Protein AF-0000000074489698 (afdb_homodimer)

Radius of gyration: 37.67 Å; Cα contacts (8 Å, |Δi|>4): 1501; chains: 2; bounding box: 62×145×95 Å

InterPro domains:
  IPR000782 FAS1 domain [PF02469] (61-191)
  IPR000782 FAS1 domain [PF02469] (205-375)
  IPR000782 FAS1 domain [PS50213] (49-189)
  IPR000782 FAS1 domain [PS50213] (193-373)
  IPR000782 FAS1 domain [SM00554] (87-192)
  IPR000782 FAS1 domain [SM00554] (229-376)
  IPR036378 FAS1 domain superfamily [G3DSA:2.30.180.10] (51-195)
  IPR036378 FAS1 domain superfamily [G3DSA:2.30.180.10] (201-378)
  IPR036378 FAS1 domain superfamily [SSF82153] (51-193)
  IPR036378 FAS1 domain superfamily [SSF82153] (203-376)
  IPR050904 Cell adhesion and biosynthesis-related protein [PTHR10900] (48-381)

Organism: Spizellomyces punctatus (strain DAOM BR117) (NCBI:txid645134)

Foldseek 3Di:
DDDDDDDDPDDDDDPDDDDPDPPPCPPCPDCPDPVVVVVVVVVVPLLDEAFQLVVLVVDQQQVVVNVLQVVPPVSVVLRRDLQKAKEFAGEGPQQVVVVVVVCVVVVDDDDSVLLRQQRIQTPDADWPLNQDAQDWTFTRRFAVLQVRGTFIWGWHDDQRWIDTNNPWTFPATFNHYSRHTYTYTHHGDDAAAFQLVLLVVCCQWQVLVNLLCVQLVNSVVSRRAAQKEFAGETPQQVCLQDDQLSCLQNHCVVFAQPPPDPDPRDGPNSVQSNLLSQLRIFNHADFLQNCLVVQWDWTDTSNPPDIKIKGKDFDDPVVLVVVPVPSPSPPDCVPVSRPSSGIWMAIPNNQWTFPDGFDTYSRHGYTYIHHRDRDPPDDGPDDRND/DDDDDPDDPDPDDDPDDDDDDPDPPPPCPDPPDPVVVVVVCVVVPLLDEAFQLVVLVVDQQQVVVNVLQVVPPVSVVLRRDLQKAKEFAGEGPQQVVVVVVVCVVVVDDDDSVLLRQQRIQTPDADWPLNQDAQDWTFTRRFAVLQVRGTFIWGWHDDQNWIDTNNPWTFPATFNHYSRHTYTYTHHGDDAAAFQLVLLVVCCQWQVLLNLLCVQLVNSVVSRRAAQKEFAGETPQQVCLQDDQLSCLQNHCVVFDQPPPDPDPRDGPNSVQSNLLSQLRIFNHADFLQNCLVVQWDWTDTSNPPDIKIKGKDFDDPVVLVVVPPPSPSPPDCPPVSRPSSGIWIAIPNNQWTFPAGFDTYSRHGYTYIHHRDRDPPDDGPDDRND

Secondary structure (DSSP, 8-state):
---------------------------------HHHHHHHHHHHHT--SS-HHHHHHH-GGGHHHHHHHHT-HHHHHHHH-TTS-EEEEEE-HHHHHHHHHHHHHH-----HHHHHHTTEEET----GGG--TT-EEEEEEEEGGGTTEEEEEEEEEETTEEEETTTEEEEEEEEEETTEEEEEESS-------HHHHHHT-HHHHHHHHHHHHHTT-HHHHHH-SSEEEEEE-HHHHHTT-HHHHHHHH--TTS---SSSSS----HHHHHHHHHHHHTEESS---HHHHHHHSEEEEEBSSTT-EEEEEEEEPPHHHHTGGGSS-------TTGGG-GGGEEEEETTTTEEEEEEEEEETTEEEEEESS----TT---SS-TT-/---------------------------------HHHHHHHHHHHHTS-SS-HHHHHHT-GGGHHHHHHHHT-HHHHHHHH-TTS-EEEEEE-HHHHHHHHHHHHHH-----HHHHHHTTEEET----GGG--TT-EEEEEEEEGGGTTEEEEEEEEEETTEEEETTTEEEEEEEEEETTEEEEEESS-------HHHHHHT-HHHHHHHHHHHHHTT-HHHHHH-SSEEEEEE-HHHHHTT-HHHHHHHH--TTS---SSSSS----HHHHHHHHHHHHTEESS---HHHHHHHSEEEEEBSSTT-EEEEEEEEPPHHHHTGGGSS-------TTGGG-GGGEEEEETTTTEEEEEEEEEETTEEEEEESS----TT---SS-TT-

Structure (mmCIF, N/CA/C/O backbone):
data_AF-0000000074489698-model_v1
#
loop_
_entity.id
_entity.type
_entity.pdbx_description
1 polymer 'FAS1 domain-containing protein'
#
loop_
_atom_site.group_PDB
_atom_site.id
_atom_site.type_symbol
_atom_site.label_atom_id
_atom_site.label_alt_id
_atom_site.label_comp_id
_atom_site.label_asym_id
_atom_site.label_entity_id
_atom_site.label_seq_id
_atom_site.pdbx_PDB_ins_code
_atom_site.Cartn_x
_atom_site.Cartn_y
_atom_site.Cartn_z
_atom_site.occupancy
_atom_site.B_iso_or_equiv
_atom_site.auth_seq_id
_atom_site.auth_comp_id
_atom_site.auth_asym_id
_atom_site.auth_atom_id
_atom_site.pdbx_PDB_model_num
ATOM 1 N N . MET A 1 1 ? 14.055 50.406 -49.469 1 21.11 1 MET A N 1
ATOM 2 C CA . MET A 1 1 ? 12.828 51.156 -49.156 1 21.11 1 MET A CA 1
ATOM 3 C C . MET A 1 1 ? 12.633 51.281 -47.656 1 21.11 1 MET A C 1
ATOM 5 O O . MET A 1 1 ? 12.312 50.312 -46.969 1 21.11 1 MET A O 1
ATOM 9 N N . HIS A 1 2 ? 13.422 51.969 -46.969 1 21.66 2 HIS A N 1
ATOM 10 C CA . HIS A 1 2 ? 14.391 52.375 -45.969 1 21.66 2 HIS A CA 1
ATOM 11 C C . HIS A 1 2 ? 13.719 53.125 -44.844 1 21.66 2 HIS A C 1
ATOM 13 O O . HIS A 1 2 ? 14.359 53.875 -44.125 1 21.66 2 HIS A O 1
ATOM 19 N N . ARG A 1 3 ? 12.328 52.906 -44.844 1 18.44 3 ARG A N 1
ATOM 20 C CA . ARG A 1 3 ? 11.547 54.031 -44.312 1 18.44 3 ARG A CA 1
ATOM 21 C C . ARG A 1 3 ? 11.891 54.281 -42.844 1 18.44 3 ARG A C 1
ATOM 23 O O . ARG A 1 3 ? 12.398 55.375 -42.5 1 18.44 3 ARG A O 1
ATOM 30 N N . PHE A 1 4 ? 10.812 54.219 -41.969 1 19.83 4 PHE A N 1
ATOM 31 C CA . PHE A 1 4 ? 10.109 55.094 -41.031 1 19.83 4 PHE A CA 1
ATOM 32 C C . PHE A 1 4 ? 10.648 54.906 -39.594 1 19.83 4 PHE A C 1
ATOM 34 O O . PHE A 1 4 ? 10.539 53.844 -39.031 1 19.83 4 PHE A O 1
ATOM 41 N N . ALA A 1 5 ? 11.539 55.719 -38.938 1 18.8 5 ALA A N 1
ATOM 42 C CA . ALA A 1 5 ? 12.562 56.188 -38.031 1 18.8 5 ALA A CA 1
ATOM 43 C C . ALA A 1 5 ? 12 56.375 -36.625 1 18.8 5 ALA A C 1
ATOM 45 O O . ALA A 1 5 ? 10.781 56.438 -36.438 1 18.8 5 ALA A O 1
ATOM 46 N N . ILE A 1 6 ? 12.711 57.094 -35.5 1 18.98 6 ILE A N 1
ATOM 47 C CA . ILE A 1 6 ? 13.336 57.156 -34.188 1 18.98 6 ILE A CA 1
ATOM 48 C C . ILE A 1 6 ? 12.469 57.969 -33.25 1 18.98 6 ILE A C 1
ATOM 50 O O . ILE A 1 6 ? 12.531 59.219 -33.25 1 18.98 6 ILE A O 1
ATOM 54 N N . LEU A 1 7 ? 11.164 57.906 -33.156 1 15.97 7 LEU A N 1
ATOM 55 C CA . LEU A 1 7 ? 10.664 59.188 -32.688 1 15.97 7 LEU A CA 1
ATOM 56 C C . LEU A 1 7 ? 11.188 59.5 -31.297 1 15.97 7 LEU A C 1
ATOM 58 O O . LEU A 1 7 ? 11.727 60.594 -31.062 1 15.97 7 LEU A O 1
ATOM 62 N N . PHE A 1 8 ? 10.344 59.719 -29.969 1 16.69 8 PHE A N 1
ATOM 63 C CA . PHE A 1 8 ? 10.117 60.906 -29.156 1 16.69 8 PHE A CA 1
ATOM 64 C C . PHE A 1 8 ? 10.945 60.844 -27.875 1 16.69 8 PHE A C 1
ATOM 66 O O . PHE A 1 8 ? 10.68 60 -27 1 16.69 8 PHE A O 1
ATOM 73 N N . ALA A 1 9 ? 12.281 61.125 -27.531 1 16.92 9 ALA A N 1
ATOM 74 C CA . ALA A 1 9 ? 13.406 61.219 -26.609 1 16.92 9 ALA A CA 1
ATOM 75 C C . ALA A 1 9 ? 13.141 62.281 -25.547 1 16.92 9 ALA A C 1
ATOM 77 O O . ALA A 1 9 ? 13.945 62.438 -24.625 1 16.92 9 ALA A O 1
ATOM 78 N N . LEU A 1 10 ? 12.266 63.281 -25.281 1 16.53 10 LEU A N 1
ATOM 79 C CA . LEU A 1 10 ? 12.664 64.688 -25.016 1 16.53 10 LEU A CA 1
ATOM 80 C C . LEU A 1 10 ? 12.938 64.875 -23.547 1 16.53 10 LEU A C 1
ATOM 82 O O . LEU A 1 10 ? 13.867 65.625 -23.172 1 16.53 10 LEU A O 1
ATOM 86 N N . LEU A 1 11 ? 12.141 65 -22.359 1 18.31 11 LEU A N 1
ATOM 87 C CA . LEU A 1 11 ? 12.234 66.188 -21.516 1 18.31 11 LEU A CA 1
ATOM 88 C C . LEU A 1 11 ? 13.414 66.062 -20.547 1 18.31 11 LEU A C 1
ATOM 90 O O . LEU A 1 11 ? 13.484 65.125 -19.75 1 18.31 11 LEU A O 1
ATOM 94 N N . ALA A 1 12 ? 14.641 67 -20.562 1 19.47 12 ALA A N 1
ATOM 95 C CA . ALA A 1 12 ? 15.992 67.5 -20.406 1 19.47 12 ALA A CA 1
ATOM 96 C C . ALA A 1 12 ? 16.203 68.062 -18.984 1 19.47 12 ALA A C 1
ATOM 98 O O . ALA A 1 12 ? 15.234 68.312 -18.266 1 19.47 12 ALA A O 1
ATOM 99 N N . CYS A 1 13 ? 17.391 69 -18.688 1 21.52 13 CYS A N 1
ATOM 100 C CA . CYS A 1 13 ? 18.641 69.25 -17.984 1 21.52 13 CYS A CA 1
ATOM 101 C C . CYS A 1 13 ? 18.438 70.25 -16.891 1 21.52 13 CYS A C 1
ATOM 103 O O . CYS A 1 13 ? 19.375 70.625 -16.172 1 21.52 13 CYS A O 1
ATOM 105 N N . LEU A 1 14 ? 17.484 71.25 -16.594 1 20.88 14 LEU A N 1
ATOM 106 C CA . LEU A 1 14 ? 17.797 72.688 -16.422 1 20.88 14 LEU A CA 1
ATOM 107 C C . LEU A 1 14 ? 18.016 73 -14.953 1 20.88 14 LEU A C 1
ATOM 109 O O . LEU A 1 14 ? 17.094 73.5 -14.266 1 20.88 14 LEU A O 1
ATOM 113 N N . PHE A 1 15 ? 18.516 72.312 -13.938 1 23.88 15 PHE A N 1
ATOM 114 C CA . PHE A 1 15 ? 18.688 73 -12.664 1 23.88 15 PHE A CA 1
ATOM 115 C C . PHE A 1 15 ? 19.781 74.062 -12.75 1 23.88 15 PHE A C 1
ATOM 117 O O . PHE A 1 15 ? 20.969 73.688 -12.734 1 23.88 15 PHE A O 1
ATOM 124 N N . THR A 1 16 ? 19.719 75.125 -13.562 1 21.3 16 THR A N 1
ATOM 125 C CA . THR A 1 16 ? 20.625 76.312 -13.5 1 21.3 16 THR A CA 1
ATOM 126 C C . THR A 1 16 ? 20.578 76.938 -12.117 1 21.3 16 THR A C 1
ATOM 128 O O . THR A 1 16 ? 19.625 76.75 -11.367 1 21.3 16 THR A O 1
ATOM 131 N N . SER A 1 17 ? 21.594 78 -11.781 1 23.64 17 SER A N 1
ATOM 132 C CA . SER A 1 17 ? 22.172 78.875 -10.766 1 23.64 17 SER A CA 1
ATOM 133 C C . SER A 1 17 ? 21.141 79.875 -10.266 1 23.64 17 SER A C 1
ATOM 135 O O . SER A 1 17 ? 21.172 81.062 -10.664 1 23.64 17 SER A O 1
ATOM 137 N N . VAL A 1 18 ? 19.953 79.688 -9.984 1 22.45 18 VAL A N 1
ATOM 138 C CA . VAL A 1 18 ? 19.078 80.812 -9.773 1 22.45 18 VAL A CA 1
ATOM 139 C C . VAL A 1 18 ? 19.469 81.5 -8.484 1 22.45 18 VAL A C 1
ATOM 141 O O . VAL A 1 18 ? 19.734 80.875 -7.465 1 22.45 18 VAL A O 1
ATOM 144 N N . LYS A 1 19 ? 19.75 82.938 -8.734 1 25.03 19 LYS A N 1
ATOM 145 C CA . LYS A 1 19 ? 19.969 84.062 -7.816 1 25.03 19 LYS A CA 1
ATOM 146 C C . LYS A 1 19 ? 18.812 84.188 -6.82 1 25.03 19 LYS A C 1
ATOM 148 O O . LYS A 1 19 ? 17.656 84.312 -7.215 1 25.03 19 LYS A O 1
ATOM 153 N N . THR A 1 20 ? 18.781 83.562 -5.555 1 23.22 20 THR A N 1
ATOM 154 C CA . THR A 1 20 ? 17.75 83.562 -4.527 1 23.22 20 THR A CA 1
ATOM 155 C C . THR A 1 20 ? 17.359 85 -4.211 1 23.22 20 THR A C 1
ATOM 157 O O . THR A 1 20 ? 18.172 85.812 -3.719 1 23.22 20 THR A O 1
ATOM 160 N N . SER A 1 21 ? 16.656 85.875 -5.219 1 24.62 21 SER A N 1
ATOM 161 C CA . SER A 1 21 ? 16.047 87 -4.48 1 24.62 21 SER A CA 1
ATOM 162 C C . SER A 1 21 ? 15.133 86.438 -3.371 1 24.62 21 SER A C 1
ATOM 164 O O . SER A 1 21 ? 14.688 85.312 -3.416 1 24.62 21 SER A O 1
ATOM 166 N N . PRO A 1 22 ? 14.695 87.312 -2.289 1 29.05 22 PRO A N 1
ATOM 167 C CA . PRO A 1 22 ? 14.094 87.062 -0.97 1 29.05 22 PRO A CA 1
ATOM 168 C C . PRO A 1 22 ? 12.68 86.5 -1.053 1 29.05 22 PRO A C 1
ATOM 170 O O . PRO A 1 22 ? 11.977 86.438 -0.04 1 29.05 22 PRO A O 1
ATOM 173 N N . LEU A 1 23 ? 12.367 85.625 -2.135 1 26.44 23 LEU A N 1
ATOM 174 C CA . LEU A 1 23 ? 10.93 85.438 -2.324 1 26.44 23 LEU A CA 1
ATOM 175 C C . LEU A 1 23 ? 10.289 84.812 -1.093 1 26.44 23 LEU A C 1
ATOM 177 O O . LEU A 1 23 ? 10.766 83.812 -0.588 1 26.44 23 LEU A O 1
ATOM 181 N N . SER A 1 24 ? 9.367 85.562 -0.373 1 27.27 24 SER A N 1
ATOM 182 C CA . SER A 1 24 ? 8.508 85.312 0.784 1 27.27 24 SER A CA 1
ATOM 183 C C . SER A 1 24 ? 7.617 84.125 0.581 1 27.27 24 SER A C 1
ATOM 185 O O . SER A 1 24 ? 6.871 84.062 -0.398 1 27.27 24 SER A O 1
ATOM 187 N N . GLY A 1 25 ? 8.07 82.812 0.907 1 24.45 25 GLY A N 1
ATOM 188 C CA . GLY A 1 25 ? 7.688 81.438 0.853 1 24.45 25 GLY A CA 1
ATOM 189 C C . GLY A 1 25 ? 6.328 81.125 1.474 1 24.45 25 GLY A C 1
ATOM 190 O O . GLY A 1 25 ? 6.238 80.812 2.654 1 24.45 25 GLY A O 1
ATOM 191 N N . ALA A 1 26 ? 5.211 81.938 1.311 1 27.28 26 ALA A N 1
ATOM 192 C CA . ALA A 1 26 ? 3.926 81.625 1.928 1 27.28 26 ALA A CA 1
ATOM 193 C C . ALA A 1 26 ? 3.363 80.312 1.399 1 27.28 26 ALA A C 1
ATOM 195 O O . ALA A 1 26 ? 3.086 80.188 0.205 1 27.28 26 ALA A O 1
ATOM 196 N N . LEU A 1 27 ? 3.801 79.125 1.977 1 27.62 27 LEU A N 1
ATOM 197 C CA . LEU A 1 27 ? 3.363 77.75 1.827 1 27.62 27 LEU A CA 1
ATOM 198 C C . LEU A 1 27 ? 1.842 77.625 1.83 1 27.62 27 LEU A C 1
ATOM 200 O O . LEU A 1 27 ? 1.191 78.062 2.783 1 27.62 27 LEU A O 1
ATOM 204 N N . PHE A 1 28 ? 1.203 77.562 0.619 1 29.44 28 PHE A N 1
ATOM 205 C CA . PHE A 1 28 ? -0.225 77.438 0.356 1 29.44 28 PHE A CA 1
ATOM 206 C C . PHE A 1 28 ? -0.774 76.188 0.964 1 29.44 28 PHE A C 1
ATOM 208 O O . PHE A 1 28 ? -0.579 75.062 0.415 1 29.44 28 PHE A O 1
ATOM 215 N N . ILE A 1 29 ? -0.814 75.938 2.32 1 33.09 29 ILE A N 1
ATOM 216 C CA . ILE A 1 29 ? -1.496 74.938 3.133 1 33.09 29 ILE A CA 1
ATOM 217 C C . ILE A 1 29 ? -2.988 74.938 2.809 1 33.09 29 ILE A C 1
ATOM 219 O O . ILE A 1 29 ? -3.814 74.625 3.66 1 33.09 29 ILE A O 1
ATOM 223 N N . SER A 1 30 ? -3.418 75.625 1.74 1 33.31 30 SER A N 1
ATOM 224 C CA . SER A 1 30 ? -4.852 75.875 1.847 1 33.31 30 SER A CA 1
ATOM 225 C C . SER A 1 30 ? -5.648 74.562 1.813 1 33.31 30 SER A C 1
ATOM 227 O O . SER A 1 30 ? -6.539 74.375 2.641 1 33.31 30 SER A O 1
ATOM 229 N N . ASN A 1 31 ? -5.996 74.062 0.543 1 33.81 31 ASN A N 1
ATOM 230 C CA . ASN A 1 31 ? -7.223 73.312 0.229 1 33.81 31 ASN A CA 1
ATOM 231 C C . ASN A 1 31 ? -7.066 71.812 0.498 1 33.81 31 ASN A C 1
ATOM 233 O O . ASN A 1 31 ? -6.895 71.062 -0.434 1 33.81 31 ASN A O 1
ATOM 237 N N . LEU A 1 32 ? -6.281 71.375 1.445 1 36.19 32 LEU A N 1
ATOM 238 C CA . LEU A 1 32 ? -6.367 69.938 1.726 1 36.19 32 LEU A CA 1
ATOM 239 C C . LEU A 1 32 ? -7.809 69.562 1.996 1 36.19 32 LEU A C 1
ATOM 241 O O . LEU A 1 32 ? -8.453 70.062 2.9 1 36.19 32 LEU A O 1
ATOM 245 N N . ASP A 1 33 ? -8.57 69.062 0.948 1 38.66 33 ASP A N 1
ATOM 246 C CA . ASP A 1 33 ? -9.984 68.688 0.997 1 38.66 33 ASP A CA 1
ATOM 247 C C . ASP A 1 33 ? -10.258 67.75 2.139 1 38.66 33 ASP A C 1
ATOM 249 O O . ASP A 1 33 ? -9.367 67 2.543 1 38.66 33 ASP A O 1
ATOM 253 N N . GLU A 1 34 ? -11.43 67.875 2.881 1 46.5 34 GLU A N 1
ATOM 254 C CA . GLU A 1 34 ? -12.016 67.188 4.016 1 46.5 34 GLU A CA 1
ATOM 255 C C . GLU A 1 34 ? -11.977 65.625 3.801 1 46.5 34 GLU A C 1
ATOM 257 O O . GLU A 1 34 ? -11.891 64.875 4.762 1 46.5 34 GLU A O 1
ATOM 262 N N . GLU A 1 35 ? -12.055 65.188 2.57 1 46.66 35 GLU A N 1
ATOM 263 C CA . GLU A 1 35 ? -12.18 63.75 2.303 1 46.66 35 GLU A CA 1
ATOM 264 C C . GLU A 1 35 ? -10.867 63.031 2.568 1 46.66 35 GLU A C 1
ATOM 266 O O . GLU A 1 35 ? -10.867 61.906 3.059 1 46.66 35 GLU A O 1
ATOM 271 N N . SER A 1 36 ? -9.734 63.625 2.24 1 45.34 36 SER A N 1
ATOM 272 C CA . SER A 1 36 ? -8.461 62.969 2.477 1 45.34 36 SER A CA 1
ATOM 273 C C . SER A 1 36 ? -8.156 62.875 3.967 1 45.34 36 SER A C 1
ATOM 275 O O . SER A 1 36 ? -7.508 61.906 4.41 1 45.34 36 SER A O 1
ATOM 277 N N . VAL A 1 37 ? -8.586 63.875 4.766 1 45.97 37 VAL A N 1
ATOM 278 C CA . VAL A 1 37 ? -8.414 63.781 6.211 1 45.97 37 VAL A CA 1
ATOM 279 C C . VAL A 1 37 ? -9.273 62.656 6.762 1 45.97 37 VAL A C 1
ATOM 281 O O . VAL A 1 37 ? -8.859 61.938 7.676 1 45.97 37 VAL A O 1
ATOM 284 N N . GLU A 1 38 ? -10.5 62.438 6.195 1 42.69 38 GLU A N 1
ATOM 285 C CA . GLU A 1 38 ? -11.344 61.344 6.695 1 42.69 38 GLU A CA 1
ATOM 286 C C . GLU A 1 38 ? -10.711 60 6.402 1 42.69 38 GLU A C 1
ATOM 288 O O . GLU A 1 38 ? -10.781 59.062 7.23 1 42.69 38 GLU A O 1
ATOM 293 N N . LEU A 1 39 ? -10.055 59.781 5.262 1 39.88 39 LEU A N 1
ATOM 294 C CA . LEU A 1 39 ? -9.398 58.5 4.973 1 39.88 39 LEU A CA 1
ATOM 295 C C . LEU A 1 39 ? -8.227 58.281 5.918 1 39.88 39 LEU A C 1
ATOM 297 O O . LEU A 1 39 ? -8.016 57.156 6.398 1 39.88 39 LEU A O 1
ATOM 301 N N . PHE A 1 40 ? -7.406 59.312 6.176 1 40.03 40 PHE A N 1
ATOM 302 C CA . PHE A 1 40 ? -6.324 59.188 7.137 1 40.03 40 PHE A CA 1
ATOM 303 C C . PHE A 1 40 ? -6.871 58.938 8.539 1 40.03 40 PHE A C 1
ATOM 305 O O . PHE A 1 40 ? -6.324 58.125 9.297 1 40.03 40 PHE A O 1
ATOM 312 N N . THR A 1 41 ? -7.867 59.688 8.961 1 40.34 41 THR A N 1
ATOM 313 C CA . THR A 1 41 ? -8.461 59.469 10.273 1 40.34 41 THR A CA 1
ATOM 314 C C . THR A 1 41 ? -9.141 58.094 10.328 1 40.34 41 THR A C 1
ATOM 316 O O . THR A 1 41 ? -9.188 57.469 11.383 1 40.34 41 THR A O 1
ATOM 319 N N . ASN A 1 42 ? -9.812 57.594 9.266 1 39.31 42 ASN A N 1
ATOM 320 C CA . ASN A 1 42 ? -10.406 56.25 9.281 1 39.31 42 ASN A CA 1
ATOM 321 C C . ASN A 1 42 ? -9.336 55.188 9.336 1 39.31 42 ASN A C 1
ATOM 323 O O . ASN A 1 42 ? -9.578 54.062 9.836 1 39.31 42 ASN A O 1
ATOM 327 N N . THR A 1 43 ? -8.227 55.25 8.648 1 41.53 43 THR A N 1
ATOM 328 C CA . THR A 1 43 ? -7.121 54.312 8.82 1 41.53 43 THR A CA 1
ATOM 329 C C . THR A 1 43 ? -6.586 54.375 10.25 1 41.53 43 THR A C 1
ATOM 331 O O . THR A 1 43 ? -6.188 53.344 10.805 1 41.53 43 THR A O 1
ATOM 334 N N . LEU A 1 44 ? -6.422 55.5 10.852 1 38.81 44 LEU A N 1
ATOM 335 C CA . LEU A 1 44 ? -5.98 55.562 12.242 1 38.81 44 LEU A CA 1
ATOM 336 C C . LEU A 1 44 ? -7.047 55.031 13.18 1 38.81 44 LEU A C 1
ATOM 338 O O . LEU A 1 44 ? -6.789 54.844 14.375 1 38.81 44 LEU A O 1
ATOM 342 N N . LYS A 1 45 ? -8.328 55.219 12.977 1 40.84 45 LYS A N 1
ATOM 343 C CA . LYS A 1 45 ? -9.414 54.938 13.914 1 40.84 45 LYS A CA 1
ATOM 344 C C . LYS A 1 45 ? -9.453 53.469 14.273 1 40.84 45 LYS A C 1
ATOM 346 O O . LYS A 1 45 ? -9.867 53.094 15.375 1 40.84 45 LYS A O 1
ATOM 351 N N . ASP A 1 46 ? -9.469 52.531 13.273 1 41.31 46 ASP A N 1
ATOM 352 C CA . ASP A 1 46 ? -9.898 51.219 13.734 1 41.31 46 ASP A CA 1
ATOM 353 C C . ASP A 1 46 ? -8.805 50.531 14.547 1 41.31 46 ASP A C 1
ATOM 355 O O . ASP A 1 46 ? -8.656 49.312 14.5 1 41.31 46 ASP A O 1
ATOM 359 N N . ARG A 1 47 ? -7.742 51.094 14.766 1 49.12 47 ARG A N 1
ATOM 360 C CA . ARG A 1 47 ? -6.848 50.5 15.758 1 49.12 47 ARG A CA 1
ATOM 361 C C . ARG A 1 47 ? -7.555 50.344 17.094 1 49.12 47 ARG A C 1
ATOM 363 O O . ARG A 1 47 ? -7.844 51.344 17.781 1 49.12 47 ARG A O 1
ATOM 370 N N . GLN A 1 48 ? -8.516 49.469 17.188 1 56.94 48 GLN A N 1
ATOM 371 C CA . GLN A 1 48 ? -9.281 49.219 18.391 1 56.94 48 GLN A CA 1
ATOM 372 C C . GLN A 1 48 ? -8.367 49.031 19.594 1 56.94 48 GLN A C 1
ATOM 374 O O . GLN A 1 48 ? -7.34 48.375 19.5 1 56.94 48 GLN A O 1
ATOM 379 N N . GLU A 1 49 ? -8.398 49.781 20.641 1 73.75 49 GLU A N 1
ATOM 380 C CA . GLU A 1 49 ? -7.75 49.812 21.938 1 73.75 49 GLU A CA 1
ATOM 381 C C . GLU A 1 49 ? -7.98 48.531 22.703 1 73.75 49 GLU A C 1
ATOM 383 O O . GLU A 1 49 ? -9.078 47.969 22.688 1 73.75 49 GLU A O 1
ATOM 388 N N . GLY A 1 50 ? -6.863 47.719 23.031 1 89.31 50 GLY A N 1
ATOM 389 C CA . GLY A 1 50 ? -6.898 46.562 23.906 1 89.31 50 GLY A CA 1
ATOM 390 C C . GLY A 1 50 ? -5.988 45.438 23.453 1 89.31 50 GLY A C 1
ATOM 391 O O . GLY A 1 50 ? -5.672 45.344 22.266 1 89.31 50 GLY A O 1
ATOM 392 N N . SER A 1 51 ? -5.613 44.656 24.406 1 93 51 SER A N 1
ATOM 393 C CA . SER A 1 51 ? -4.777 43.469 24.141 1 93 51 SER A CA 1
ATOM 394 C C . SER A 1 51 ? -5.535 42.406 23.359 1 93 51 SER A C 1
ATOM 396 O O . SER A 1 51 ? -6.738 42.562 23.125 1 93 51 SER A O 1
ATOM 398 N N . LEU A 1 52 ? -4.84 41.438 22.828 1 95.38 52 LEU A N 1
ATOM 399 C CA . LEU A 1 52 ? -5.441 40.312 22.109 1 95.38 52 LEU A CA 1
ATOM 400 C C . LEU A 1 52 ? -6.602 39.719 22.891 1 95.38 52 LEU A C 1
ATOM 402 O O . LEU A 1 52 ? -7.684 39.5 22.344 1 95.38 52 LEU A O 1
ATOM 406 N N . ILE A 1 53 ? -6.422 39.469 24.188 1 93.75 53 ILE A N 1
ATOM 407 C CA . ILE A 1 53 ? -7.465 38.875 25 1 93.75 53 ILE A CA 1
ATOM 408 C C . ILE A 1 53 ? -8.633 39.844 25.172 1 93.75 53 ILE A C 1
ATOM 410 O O . ILE A 1 53 ? -9.789 39.438 25.219 1 93.75 53 ILE A O 1
ATOM 414 N N . ASP A 1 54 ? -8.336 41.156 25.312 1 93.62 54 ASP A N 1
ATOM 415 C CA . ASP A 1 54 ? -9.391 42.156 25.438 1 93.62 54 ASP A CA 1
ATOM 416 C C . ASP A 1 54 ? -10.273 42.188 24.188 1 93.62 54 ASP A C 1
ATOM 418 O O . ASP A 1 54 ? -11.5 42.25 24.297 1 93.62 54 ASP A O 1
ATOM 422 N N . ARG A 1 55 ? -9.578 42.156 23.094 1 94.94 55 ARG A N 1
ATOM 423 C CA . ARG A 1 55 ? -10.305 42.156 21.828 1 94.94 55 ARG A CA 1
ATOM 424 C C . ARG A 1 55 ? -11.188 40.906 21.688 1 94.94 55 ARG A C 1
ATOM 426 O O . ARG A 1 55 ? -12.32 41 21.219 1 94.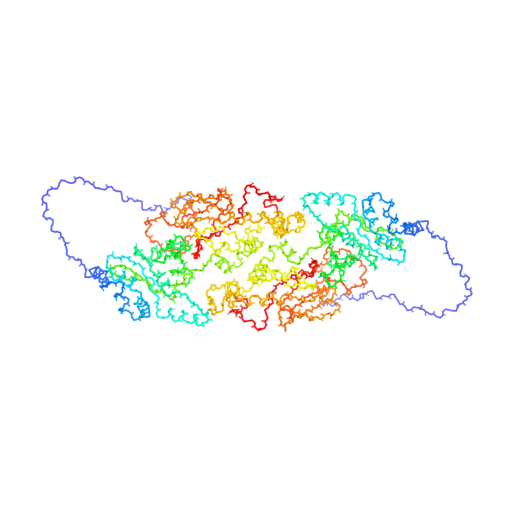94 55 ARG A O 1
ATOM 433 N N . LEU A 1 56 ? -10.695 39.781 22.062 1 96.25 56 LEU A N 1
ATOM 434 C CA . LEU A 1 56 ? -11.438 38.531 21.984 1 96.25 56 LEU A CA 1
ATOM 435 C C . LEU A 1 56 ? -12.625 38.531 22.938 1 96.25 56 LEU A C 1
ATOM 437 O O . LEU A 1 56 ? -13.711 38.094 22.594 1 96.25 56 LEU A O 1
ATOM 441 N N . ARG A 1 57 ? -12.406 39.094 24.109 1 94.5 57 ARG A N 1
ATOM 442 C CA . ARG A 1 57 ? -13.461 39.156 25.125 1 94.5 57 ARG A CA 1
ATOM 443 C C . ARG A 1 57 ? -14.594 40.094 24.688 1 94.5 57 ARG A C 1
ATOM 445 O O . ARG A 1 57 ? -15.758 39.844 25 1 94.5 57 ARG A O 1
ATOM 452 N N . GLY A 1 58 ? -14.258 41.062 23.953 1 94.44 58 GLY A N 1
ATOM 453 C CA . GLY A 1 58 ? -15.234 42.031 23.516 1 94.44 58 GLY A CA 1
ATOM 454 C C . GLY A 1 58 ? -16.078 41.562 22.359 1 94.44 58 GLY A C 1
ATOM 455 O O . GLY A 1 58 ? -17.078 42.188 22 1 94.44 58 GLY A O 1
ATOM 456 N N . ASP A 1 59 ? -15.711 40.531 21.75 1 95.56 59 ASP A N 1
ATOM 457 C CA . ASP A 1 59 ? -16.422 39.969 20.594 1 95.56 59 ASP A CA 1
ATOM 458 C C . ASP A 1 59 ? -17.125 38.656 20.953 1 95.56 59 ASP A C 1
ATOM 460 O O . ASP A 1 59 ? -16.469 37.625 21.156 1 95.56 59 ASP A O 1
ATOM 464 N N . LYS A 1 60 ? -18.422 38.625 20.938 1 96.12 60 LYS A N 1
ATOM 465 C CA . LYS A 1 60 ? -19.234 37.5 21.406 1 96.12 60 LYS A CA 1
ATOM 466 C C . LYS A 1 60 ? -19 36.281 20.547 1 96.12 60 LYS A C 1
ATOM 468 O O . LYS A 1 60 ? -19.266 35.156 20.969 1 96.12 60 LYS A O 1
ATOM 473 N N . ARG A 1 61 ? -18.516 36.438 19.328 1 96.12 61 ARG A N 1
ATOM 474 C CA . ARG A 1 61 ? -18.266 35.312 18.422 1 96.12 61 ARG A CA 1
ATOM 475 C C . ARG A 1 61 ? -17.172 34.406 18.969 1 96.12 61 ARG A C 1
ATOM 477 O O . ARG A 1 61 ? -17.031 33.25 18.531 1 96.12 61 ARG A O 1
ATOM 484 N N . PHE A 1 62 ? -16.406 34.906 19.984 1 97.75 62 PHE A N 1
ATOM 485 C CA . PHE A 1 62 ? -15.25 34.156 20.453 1 97.75 62 PHE A CA 1
ATOM 486 C C . PHE A 1 62 ? -15.414 33.75 21.922 1 97.75 62 PHE A C 1
ATOM 488 O O . PHE A 1 62 ? -14.445 33.406 22.578 1 97.75 62 PHE A O 1
ATOM 495 N N . SER A 1 63 ? -16.625 33.719 22.469 1 96.44 63 SER A N 1
ATOM 496 C CA . SER A 1 63 ? -16.859 33.469 23.891 1 96.44 63 SER A CA 1
ATOM 497 C C . SER A 1 63 ? -16.344 32.094 24.297 1 96.44 63 SER A C 1
ATOM 499 O O . SER A 1 63 ? -15.742 31.953 25.375 1 96.44 63 SER A O 1
ATOM 501 N N . ARG A 1 64 ? -16.516 31.109 23.5 1 94.56 64 ARG A N 1
ATOM 502 C CA . ARG A 1 64 ? -16.047 29.75 23.828 1 94.56 64 ARG A CA 1
ATOM 503 C C . ARG A 1 64 ? -14.531 29.672 23.812 1 94.56 64 ARG A C 1
ATOM 505 O O . ARG A 1 64 ? -13.93 28.984 24.641 1 94.56 64 ARG A O 1
ATOM 512 N N . PHE A 1 65 ? -13.984 30.344 22.812 1 95.62 65 PHE A N 1
ATOM 513 C CA . PHE A 1 65 ? -12.523 30.391 22.734 1 95.62 65 PHE A CA 1
ATOM 514 C C . PHE A 1 65 ? -11.938 31.094 23.953 1 95.62 65 PHE A C 1
ATOM 516 O O . PHE A 1 65 ? -10.969 30.609 24.547 1 95.62 65 PHE A O 1
ATOM 523 N N . VAL A 1 66 ? -12.523 32.188 24.359 1 94.88 66 VAL A N 1
ATOM 524 C CA . VAL A 1 66 ? -12.086 32.938 25.516 1 94.88 66 VAL A CA 1
ATOM 525 C C . VAL A 1 66 ? -12.219 32.094 26.781 1 94.88 66 VAL A C 1
ATOM 527 O O . VAL A 1 66 ? -11.344 32.094 27.641 1 94.88 66 VAL A O 1
ATOM 530 N N . ASP A 1 67 ? -13.289 31.344 26.875 1 93.31 67 ASP A N 1
ATOM 531 C CA . ASP A 1 67 ? -13.508 30.453 28.016 1 93.31 67 ASP A CA 1
ATOM 532 C C . ASP A 1 67 ? -12.422 29.375 28.078 1 93.31 67 ASP A C 1
ATOM 534 O O . ASP A 1 67 ? -11.914 29.078 29.156 1 93.31 67 ASP A O 1
ATOM 538 N N . ALA A 1 68 ? -12.117 28.859 26.953 1 92.19 68 ALA A N 1
ATOM 539 C CA . ALA A 1 68 ? -11.078 27.844 26.891 1 92.19 68 ALA A CA 1
ATOM 540 C C . ALA A 1 68 ? -9.719 28.422 27.281 1 92.19 68 ALA A C 1
ATOM 542 O O . ALA A 1 68 ? -8.938 27.781 27.984 1 92.19 68 ALA A O 1
ATOM 543 N N . LEU A 1 69 ? -9.406 29.625 26.828 1 92.75 69 LEU A N 1
ATOM 544 C CA . LEU A 1 69 ? -8.141 30.297 27.125 1 92.75 69 LEU A CA 1
ATOM 545 C C . LEU A 1 69 ? -8.023 30.594 28.609 1 92.75 69 LEU A C 1
ATOM 547 O O . LEU A 1 69 ? -6.918 30.594 29.172 1 92.75 69 LEU A O 1
ATOM 551 N N . SER A 1 70 ? -9.125 30.828 29.234 1 88.56 70 SER A N 1
ATOM 552 C CA . SER A 1 70 ? -9.133 31.234 30.641 1 88.56 70 SER A CA 1
ATOM 553 C C . SER A 1 70 ? -8.656 30.094 31.547 1 88.56 70 SER A C 1
ATOM 555 O O . SER A 1 70 ? -8.219 30.328 32.656 1 88.56 70 SER A O 1
ATOM 557 N N . ARG A 1 71 ? -8.758 28.891 31 1 86.94 71 ARG A N 1
ATOM 558 C CA . ARG A 1 71 ? -8.367 27.719 31.781 1 86.94 71 ARG A CA 1
ATOM 559 C C . ARG A 1 71 ? -6.855 27.516 31.719 1 86.94 71 ARG A C 1
ATOM 561 O O . ARG A 1 71 ? -6.305 26.719 32.5 1 86.94 71 ARG A O 1
ATOM 568 N N . ASP A 1 72 ? -6.215 28.156 30.828 1 87.56 72 ASP A N 1
ATOM 569 C CA . ASP A 1 72 ? -4.762 28.141 30.719 1 87.56 72 ASP A CA 1
ATOM 570 C C . ASP A 1 72 ? -4.156 29.484 31.094 1 87.56 72 ASP A C 1
ATOM 572 O O . ASP A 1 72 ? -3.951 30.344 30.234 1 87.56 72 ASP A O 1
ATOM 576 N N . ARG A 1 73 ? -3.705 29.594 32.281 1 85.44 73 ARG A N 1
ATOM 577 C CA . ARG A 1 73 ? -3.242 30.859 32.844 1 85.44 73 ARG A CA 1
ATOM 578 C C . ARG A 1 73 ? -2.035 31.391 32.062 1 85.44 73 ARG A C 1
ATOM 580 O O . ARG A 1 73 ? -1.929 32.594 31.812 1 85.44 73 ARG A O 1
ATOM 587 N N . GLY A 1 74 ? -1.146 30.484 31.812 1 85.5 74 GLY A N 1
ATOM 588 C CA . GLY A 1 74 ? 0.04 30.891 31.078 1 85.5 74 GLY A CA 1
ATOM 589 C C . GLY A 1 74 ? -0.275 31.516 29.734 1 85.5 74 GLY A C 1
ATOM 590 O O . GLY A 1 74 ? 0.25 32.562 29.391 1 85.5 74 GLY A O 1
ATOM 591 N N . LEU A 1 75 ? -1.171 30.938 29.062 1 88.69 75 LEU A N 1
ATOM 592 C CA . LEU A 1 75 ? -1.557 31.438 27.734 1 88.69 75 LEU A CA 1
ATOM 593 C C . LEU A 1 75 ? -2.309 32.75 27.859 1 88.69 75 LEU A C 1
ATOM 595 O O . LEU A 1 75 ? -2.098 33.688 27.047 1 88.69 75 LEU A O 1
ATOM 599 N N . ARG A 1 76 ? -3.154 32.844 28.781 1 88.62 76 ARG A N 1
ATOM 600 C CA . ARG A 1 76 ? -3.908 34.062 29.016 1 88.62 76 ARG A CA 1
ATOM 601 C C . ARG A 1 76 ? -2.975 35.219 29.312 1 88.62 76 ARG A C 1
ATOM 603 O O . ARG A 1 76 ? -3.127 36.312 28.766 1 88.62 76 ARG A O 1
ATOM 610 N N . ASP A 1 77 ? -2.033 34.969 30.172 1 90 77 ASP A N 1
ATOM 611 C CA . ASP A 1 77 ? -1.093 36 30.562 1 90 77 ASP A CA 1
ATOM 612 C C . ASP A 1 77 ? -0.28 36.5 29.375 1 90 77 ASP A C 1
ATOM 614 O O . ASP A 1 77 ? -0.036 37.688 29.219 1 90 77 ASP A O 1
ATOM 618 N N . ASP A 1 78 ? 0.113 35.562 28.547 1 88.81 78 ASP A N 1
ATOM 619 C CA . ASP A 1 78 ? 0.891 35.906 27.375 1 88.81 78 ASP A CA 1
ATOM 620 C C . ASP A 1 78 ? 0.073 36.781 26.406 1 88.81 78 ASP A C 1
ATOM 622 O O . ASP A 1 78 ? 0.595 37.719 25.828 1 88.81 78 ASP A O 1
ATOM 626 N N . LEU A 1 79 ? -1.171 36.531 26.281 1 92.69 79 LEU A N 1
ATOM 627 C CA . LEU A 1 79 ? -2.033 37.219 25.344 1 92.69 79 LEU A CA 1
ATOM 628 C C . LEU A 1 79 ? -2.48 38.562 25.906 1 92.69 79 LEU A C 1
ATOM 630 O O . LEU A 1 79 ? -2.93 39.438 25.156 1 92.69 79 LEU A O 1
ATOM 634 N N . GLU A 1 80 ? -2.334 38.75 27.203 1 90.94 80 GLU A N 1
ATOM 635 C CA . GLU A 1 80 ? -2.668 40 27.859 1 90.94 80 GLU A CA 1
ATOM 636 C C . GLU A 1 80 ? -1.472 40.938 27.875 1 90.94 80 GLU A C 1
ATOM 638 O O . GLU A 1 80 ? -1.639 42.156 27.969 1 90.94 80 GLU A O 1
ATOM 643 N N . ASN A 1 81 ? -0.317 40.312 27.828 1 90.44 81 ASN A N 1
ATOM 644 C CA . ASN A 1 81 ? 0.909 41.094 27.891 1 90.44 81 ASN A CA 1
ATOM 645 C C . ASN A 1 81 ? 1.123 41.906 26.625 1 90.44 81 ASN A C 1
ATOM 647 O O . ASN A 1 81 ? 1.38 41.344 25.547 1 90.44 81 ASN A O 1
ATOM 651 N N . LYS A 1 82 ? 1.109 43.156 26.734 1 88.56 82 LYS A N 1
ATOM 652 C CA . LYS A 1 82 ? 1.2 44.062 25.594 1 88.56 82 LYS A CA 1
ATOM 653 C C . LYS A 1 82 ? 2.582 44 24.953 1 88.56 82 LYS A C 1
ATOM 655 O O . LYS A 1 82 ? 2.754 44.406 23.797 1 88.56 82 LYS A O 1
ATOM 660 N N . ASP A 1 83 ? 3.545 43.469 25.656 1 89.5 83 ASP A N 1
ATOM 661 C CA . ASP A 1 83 ? 4.91 43.406 25.141 1 89.5 83 ASP A CA 1
ATOM 662 C C . ASP A 1 83 ? 5.133 42.125 24.344 1 89.5 83 ASP A C 1
ATOM 664 O O . ASP A 1 83 ? 6.137 42 23.641 1 89.5 83 ASP A O 1
ATOM 668 N N . LYS A 1 84 ? 4.207 41.281 24.438 1 91.75 84 LYS A N 1
ATOM 669 C CA . LYS A 1 84 ? 4.328 40.031 23.703 1 91.75 84 LYS A CA 1
ATOM 670 C C . LYS A 1 84 ? 3.422 40.031 22.469 1 91.75 84 LYS A C 1
ATOM 672 O O . LYS A 1 84 ? 2.205 39.875 22.594 1 91.75 84 LYS A O 1
ATOM 677 N N . LYS A 1 85 ? 4.043 40.125 21.375 1 93.31 85 LYS A N 1
ATOM 678 C CA . LYS A 1 85 ? 3.297 40.125 20.125 1 93.31 85 LYS A CA 1
ATOM 679 C C . LYS A 1 85 ? 2.912 38.719 19.688 1 93.31 85 LYS A C 1
ATOM 681 O O . LYS A 1 85 ? 3.672 37.781 19.891 1 93.31 85 LYS A O 1
ATOM 686 N N . ALA A 1 86 ? 1.677 38.594 19.109 1 95.88 86 ALA A N 1
ATOM 687 C CA . ALA A 1 86 ? 1.254 37.312 18.609 1 95.88 86 ALA A CA 1
ATOM 688 C C . ALA A 1 86 ? 0.167 37.469 17.547 1 95.88 86 ALA A C 1
ATOM 690 O O . ALA A 1 86 ? -0.504 38.5 17.484 1 95.88 86 ALA A O 1
ATOM 691 N N . THR A 1 87 ? 0.124 36.562 16.656 1 97.25 87 THR A N 1
ATOM 692 C CA . THR A 1 87 ? -1.045 36.344 15.805 1 97.25 87 THR A CA 1
ATOM 693 C C . THR A 1 87 ? -1.901 35.219 16.328 1 97.25 87 THR A C 1
ATOM 695 O O . THR A 1 87 ? -1.384 34.125 16.656 1 97.25 87 THR A O 1
ATOM 698 N N . VAL A 1 88 ? -3.174 35.5 16.516 1 98 88 VAL A N 1
ATOM 699 C CA . VAL A 1 88 ? -4.09 34.5 17.031 1 98 88 VAL A CA 1
ATOM 700 C C . VAL A 1 88 ? -5.094 34.094 15.945 1 98 88 VAL A C 1
ATOM 702 O O . VAL A 1 88 ? -5.754 34.969 15.367 1 98 88 VAL A O 1
ATOM 705 N N . PHE A 1 89 ? -5.102 32.844 15.609 1 98.38 89 PHE A N 1
ATOM 706 C CA . PHE A 1 89 ? -6.184 32.281 14.789 1 98.38 89 PHE A CA 1
ATOM 707 C C . PHE A 1 89 ? -7.352 31.844 15.656 1 98.38 89 PHE A C 1
ATOM 709 O O . PHE A 1 89 ? -7.367 30.719 16.141 1 98.38 89 PHE A O 1
ATOM 716 N N . ALA A 1 90 ? -8.32 32.719 15.766 1 98.31 90 ALA A N 1
ATOM 717 C CA . ALA A 1 90 ? -9.383 32.562 16.75 1 98.31 90 ALA A CA 1
ATOM 718 C C . ALA A 1 90 ? -10.57 31.812 16.141 1 98.31 90 ALA A C 1
ATOM 720 O O . ALA A 1 90 ? -11.227 32.312 15.227 1 98.31 90 ALA A O 1
ATOM 721 N N . PRO A 1 91 ? -10.828 30.594 16.703 1 97.81 91 PRO A N 1
ATOM 722 C CA . PRO A 1 91 ? -12.031 29.906 16.219 1 97.81 91 PRO A CA 1
ATOM 723 C C . PRO A 1 91 ? -13.32 30.562 16.703 1 97.81 91 PRO A C 1
ATOM 725 O O . PRO A 1 91 ? -13.398 31 17.859 1 97.81 91 PRO A O 1
ATOM 728 N N . THR A 1 92 ? -14.266 30.672 15.836 1 97.56 92 THR A N 1
ATOM 729 C CA . THR A 1 92 ? -15.586 31.156 16.203 1 97.56 92 THR A CA 1
ATOM 730 C C . THR A 1 92 ? -16.328 30.125 17.047 1 97.56 92 THR A C 1
ATOM 732 O O . THR A 1 92 ? -15.898 28.984 17.156 1 97.56 92 THR A O 1
ATOM 735 N N . ASN A 1 93 ? -17.453 30.625 17.641 1 96.69 93 ASN A N 1
ATOM 736 C CA . ASN A 1 93 ? -18.281 29.703 18.391 1 96.69 93 ASN A CA 1
ATOM 737 C C . ASN A 1 93 ? -18.797 28.562 17.516 1 96.69 93 ASN A C 1
ATOM 739 O O . ASN A 1 93 ? -18.922 27.422 17.984 1 96.69 93 ASN A O 1
ATOM 743 N N . GLU A 1 94 ? -19.031 28.875 16.312 1 94.19 94 GLU A N 1
ATOM 744 C CA . GLU A 1 94 ? -19.469 27.844 15.367 1 94.19 94 GLU A CA 1
ATOM 745 C C . GLU A 1 94 ? -18.359 26.812 15.133 1 94.19 94 GLU A C 1
ATOM 747 O O . GLU A 1 94 ? -18.641 25.625 14.977 1 94.19 94 GLU A O 1
ATOM 752 N N . ALA A 1 95 ? -17.141 27.234 15.086 1 93.5 95 ALA A N 1
ATOM 753 C CA . ALA A 1 95 ? -16 26.328 14.93 1 93.5 95 ALA A CA 1
ATOM 754 C C . ALA A 1 95 ? -15.93 25.344 16.094 1 93.5 95 ALA A C 1
ATOM 756 O O . ALA A 1 95 ? -15.641 24.156 15.891 1 93.5 95 ALA A O 1
ATOM 757 N N . PHE A 1 96 ? -16.188 25.812 17.281 1 89.31 96 PHE A N 1
ATOM 758 C CA . PHE A 1 96 ? -16.188 24.953 18.469 1 89.31 96 PHE A CA 1
ATOM 759 C C . PHE A 1 96 ? -17.312 23.922 18.375 1 89.31 96 PHE A C 1
ATOM 761 O O . PHE A 1 96 ? -17.125 22.781 18.797 1 89.31 96 PHE A O 1
ATOM 768 N N . LYS A 1 97 ? -18.438 24.344 17.906 1 85.94 97 LYS A N 1
ATOM 769 C CA . LYS A 1 97 ? -19.547 23.422 17.75 1 85.94 97 LYS A CA 1
ATOM 770 C C . LYS A 1 97 ? -19.203 22.297 16.797 1 85.94 97 LYS A C 1
ATOM 772 O O . LYS A 1 97 ? -19.516 21.141 17.047 1 85.94 97 LYS A O 1
ATOM 777 N N . HIS A 1 98 ? -18.516 22.656 15.789 1 79.75 98 HIS A N 1
ATOM 778 C CA . HIS A 1 98 ? -18.078 21.641 14.836 1 79.75 98 HIS A CA 1
ATOM 779 C C . HIS A 1 98 ? -17.141 20.625 15.484 1 79.75 98 HIS A C 1
ATOM 781 O O . HIS A 1 98 ? -17.234 19.422 15.219 1 79.75 98 HIS A O 1
ATOM 787 N N . MET A 1 99 ? -16.297 21.109 16.281 1 77.81 99 MET A N 1
ATOM 788 C CA . MET A 1 99 ? -15.352 20.234 16.969 1 77.81 99 MET A CA 1
ATOM 789 C C . MET A 1 99 ? -16.078 19.297 17.922 1 77.81 99 MET A C 1
ATOM 791 O O . MET A 1 99 ? -15.75 18.109 18 1 77.81 99 MET A O 1
ATOM 795 N N . GLU A 1 100 ? -17.016 19.875 18.688 1 75.94 100 GLU A N 1
ATOM 796 C CA . GLU A 1 100 ? -17.75 19.062 19.641 1 75.94 100 GLU A CA 1
ATOM 797 C C . GLU A 1 100 ? -18.562 17.984 18.938 1 75.94 100 GLU A C 1
ATOM 799 O O . GLU A 1 100 ? -18.641 16.844 19.422 1 75.94 100 GLU A O 1
ATOM 804 N N . ASP A 1 101 ? -19.062 18.328 17.875 1 72.19 101 ASP A N 1
ATOM 805 C CA . ASP A 1 101 ? -19.797 17.344 17.078 1 72.19 101 ASP A CA 1
ATOM 806 C C . ASP A 1 101 ? -18.875 16.25 16.562 1 72.19 101 ASP A C 1
ATOM 808 O O . ASP A 1 101 ? -19.219 15.07 16.594 1 72.19 101 ASP A O 1
ATOM 812 N N . ASP A 1 102 ? -17.703 16.734 16.312 1 68.56 102 ASP A N 1
ATOM 813 C CA . ASP A 1 102 ? -16.719 15.773 15.82 1 68.56 102 ASP A CA 1
ATOM 814 C C . ASP A 1 102 ? -16.219 14.875 16.953 1 68.56 102 ASP A C 1
ATOM 816 O O . ASP A 1 102 ? -16.031 13.672 16.766 1 68.56 102 ASP A O 1
ATOM 820 N N . ARG A 1 103 ? -16.016 15.531 18.125 1 67.12 103 ARG A N 1
ATOM 821 C CA . ARG A 1 103 ? -15.531 14.797 19.281 1 67.12 103 ARG A CA 1
ATOM 822 C C . ARG A 1 103 ? -16.578 13.805 19.781 1 67.12 103 ARG A C 1
ATOM 824 O O . ARG A 1 103 ? -16.234 12.688 20.188 1 67.12 103 ARG A O 1
ATOM 831 N N . ARG A 1 104 ? -17.734 14.266 19.812 1 60.69 104 ARG A N 1
ATOM 832 C CA . ARG A 1 104 ? -18.812 13.375 20.219 1 60.69 104 ARG A CA 1
ATOM 833 C C . ARG A 1 104 ? -18.938 12.18 19.281 1 60.69 104 ARG A C 1
ATOM 835 O O . ARG A 1 104 ? -19.156 11.047 19.719 1 60.69 104 ARG A O 1
ATOM 842 N N . ARG A 1 105 ? -18.562 12.539 18.141 1 52.84 105 ARG A N 1
ATOM 843 C CA . ARG A 1 105 ? -18.688 11.484 17.141 1 52.84 105 ARG A CA 1
ATOM 844 C C . ARG A 1 105 ? -17.484 10.547 17.172 1 52.84 105 ARG A C 1
ATOM 846 O O . ARG A 1 105 ? -17.625 9.344 16.938 1 52.84 105 ARG A O 1
ATOM 853 N N . ASN A 1 106 ? -16.359 11.242 17.594 1 56.38 106 ASN A N 1
ATOM 854 C CA . ASN A 1 106 ? -15.109 10.5 17.391 1 56.38 106 ASN A CA 1
ATOM 855 C C . ASN A 1 106 ? -14.383 10.25 18.703 1 56.38 106 ASN A C 1
ATOM 857 O O . ASN A 1 106 ? -13.352 9.586 18.734 1 56.38 106 ASN A O 1
ATOM 861 N N . ASN A 1 107 ? -14.812 10.672 19.828 1 47.28 107 ASN A N 1
ATOM 862 C CA . ASN A 1 107 ? -14.219 10.555 21.156 1 47.28 107 ASN A CA 1
ATOM 863 C C . ASN A 1 107 ? -12.781 11.055 21.172 1 47.28 107 ASN A C 1
ATOM 865 O O . ASN A 1 107 ? -11.883 10.367 21.672 1 47.28 107 ASN A O 1
ATOM 869 N N . ASP A 1 108 ? -12.461 12.141 20.641 1 56 108 ASP A N 1
ATOM 870 C CA . ASP A 1 108 ? -11.117 12.703 20.547 1 56 108 ASP A CA 1
ATOM 871 C C . ASP A 1 108 ? -10.688 13.328 21.875 1 56 108 ASP A C 1
ATOM 873 O O . ASP A 1 108 ? -11.414 14.141 22.453 1 56 108 ASP A O 1
ATOM 877 N N . GLU A 1 109 ? -9.602 12.828 22.469 1 57.09 109 GLU A N 1
ATOM 878 C CA . GLU A 1 109 ? -9.156 13.227 23.797 1 57.09 109 GLU A CA 1
ATOM 879 C C . GLU A 1 109 ? -7.965 14.18 23.719 1 57.09 109 GLU A C 1
ATOM 881 O O . GLU A 1 109 ? -7.305 14.445 24.719 1 57.09 109 GLU A O 1
ATOM 886 N N . ARG A 1 110 ? -7.84 14.812 22.625 1 65.94 110 ARG A N 1
ATOM 887 C CA . ARG A 1 110 ? -6.668 15.68 22.609 1 65.94 110 ARG A CA 1
ATOM 888 C C . ARG A 1 110 ? -6.781 16.766 23.672 1 65.94 110 ARG A C 1
ATOM 890 O O . ARG A 1 110 ? -7.879 17.25 23.969 1 65.94 110 ARG A O 1
ATOM 897 N N . GLU A 1 111 ? -5.66 17.031 24.203 1 76.25 111 GLU A N 1
ATOM 898 C CA . GLU A 1 111 ? -5.605 18 25.281 1 76.25 111 GLU A CA 1
ATOM 899 C C . GLU A 1 111 ? -5.898 19.406 24.781 1 76.25 111 GLU A C 1
ATOM 901 O O . GLU A 1 111 ? -5.254 19.875 23.844 1 76.25 111 GLU A O 1
ATOM 906 N N . MET A 1 112 ? -6.812 20.016 25.406 1 85.31 112 MET A N 1
ATOM 907 C CA . MET A 1 112 ? -7.266 21.359 25.031 1 85.31 112 MET A CA 1
ATOM 908 C C . MET A 1 112 ? -6.113 22.359 25.078 1 85.31 112 MET A C 1
ATOM 910 O O . MET A 1 112 ? -6.043 23.266 24.25 1 85.31 112 MET A O 1
ATOM 914 N N . GLY A 1 113 ? -5.191 22.078 26.016 1 88.19 113 GLY A N 1
ATOM 915 C CA . GLY A 1 113 ? -4.043 22.953 26.094 1 88.19 113 GLY A CA 1
ATOM 916 C C . GLY A 1 113 ? -3.205 22.969 24.828 1 88.19 113 GLY A C 1
ATOM 917 O O . GLY A 1 113 ? -2.791 24.031 24.359 1 88.19 113 GLY A O 1
ATOM 918 N N . GLU A 1 114 ? -2.973 21.812 24.297 1 91.31 114 GLU A N 1
ATOM 919 C CA . GLU A 1 114 ? -2.207 21.703 23.062 1 91.31 114 GLU A CA 1
ATOM 920 C C . GLU A 1 114 ? -2.959 22.328 21.891 1 91.31 114 GLU A C 1
ATOM 922 O O . GLU A 1 114 ? -2.355 23 21.047 1 91.31 114 GLU A O 1
ATOM 927 N N . ILE A 1 115 ? -4.25 22.125 21.906 1 92.56 115 ILE A N 1
ATOM 928 C CA . ILE A 1 115 ? -5.082 22.672 20.844 1 92.56 115 ILE A CA 1
ATOM 929 C C . ILE A 1 115 ? -5.023 24.203 20.875 1 92.56 115 ILE A C 1
ATOM 931 O O . ILE A 1 115 ? -4.84 24.859 19.844 1 92.56 115 ILE A O 1
ATOM 935 N N . LEU A 1 116 ? -5.117 24.781 22.031 1 94.56 116 LEU A N 1
ATOM 936 C CA . LEU A 1 116 ? -5.113 26.234 22.188 1 94.56 116 LEU A CA 1
ATOM 937 C C . LEU A 1 116 ? -3.773 26.828 21.75 1 94.56 116 LEU A C 1
ATOM 939 O O . LEU A 1 116 ? -3.732 27.812 21.031 1 94.56 116 LEU A O 1
ATOM 943 N N . ARG A 1 117 ? -2.709 26.203 22.188 1 95.19 117 ARG A N 1
ATOM 944 C CA . ARG A 1 117 ? -1.377 26.688 21.828 1 95.19 117 ARG A CA 1
ATOM 945 C C . ARG A 1 117 ? -1.142 26.594 20.328 1 95.19 117 ARG A C 1
ATOM 947 O O . ARG A 1 117 ? -0.369 27.375 19.766 1 95.19 117 ARG A O 1
ATOM 954 N N . TYR A 1 118 ? -1.87 25.656 19.703 1 96.62 118 TYR A N 1
ATOM 955 C CA . TYR A 1 118 ? -1.737 25.469 18.266 1 96.62 118 TYR A CA 1
ATOM 956 C C . TYR A 1 118 ? -2.449 26.578 17.484 1 96.62 118 TYR A C 1
ATOM 958 O O . TYR A 1 118 ? -2.256 26.719 16.281 1 96.62 118 TYR A O 1
ATOM 966 N N . HIS A 1 119 ? -3.156 27.484 18.172 1 97.38 119 HIS A N 1
ATOM 967 C CA . HIS A 1 119 ? -3.881 28.578 17.531 1 97.38 119 HIS A CA 1
ATOM 968 C C . HIS A 1 119 ? -3.137 29.906 17.703 1 97.38 119 HIS A C 1
ATOM 970 O O . HIS A 1 119 ? -3.607 30.938 17.234 1 97.38 119 HIS A O 1
ATOM 976 N N . ILE A 1 120 ? -2.041 29.828 18.375 1 96.75 120 ILE A N 1
ATOM 977 C CA . ILE A 1 120 ? -1.31 31.047 18.703 1 96.75 120 ILE A CA 1
ATOM 978 C C . ILE A 1 120 ? 0.072 31.016 18.047 1 96.75 120 ILE A C 1
ATOM 980 O O . ILE A 1 120 ? 0.813 30.031 18.203 1 96.75 120 ILE A O 1
ATOM 984 N N . CYS A 1 121 ? 0.338 32 17.281 1 97.06 121 CYS A N 1
ATOM 985 C CA . CYS A 1 121 ? 1.662 32.188 16.688 1 97.06 121 CYS A CA 1
ATOM 986 C C . CYS A 1 121 ? 2.414 33.312 17.391 1 97.06 121 CYS A C 1
ATOM 988 O O . CYS A 1 121 ? 2.207 34.5 17.078 1 97.06 121 CYS A O 1
ATOM 990 N N . PRO A 1 122 ? 3.383 32.969 18.25 1 95 122 PRO A N 1
ATOM 991 C CA . PRO A 1 122 ? 4.082 34 19.016 1 95 122 PRO A CA 1
ATOM 992 C C . PRO A 1 122 ? 5.062 34.812 18.172 1 95 122 PRO A C 1
ATOM 994 O O . PRO A 1 122 ? 5.523 34.344 17.141 1 95 122 PRO A O 1
ATOM 997 N N . ASP A 1 123 ? 5.328 35.969 18.578 1 91 123 ASP A N 1
ATOM 998 C CA . ASP A 1 123 ? 6.324 36.875 18.016 1 91 123 ASP A CA 1
ATOM 999 C C . ASP A 1 123 ? 6.035 37.188 16.547 1 91 123 ASP A C 1
ATOM 1001 O O . ASP A 1 123 ? 6.953 37.25 15.734 1 91 123 ASP A O 1
ATOM 1005 N N . MET A 1 124 ? 4.754 37.094 16.281 1 88.5 124 MET A N 1
ATOM 1006 C CA . MET A 1 124 ? 4.34 37.312 14.891 1 88.5 124 MET A CA 1
ATOM 1007 C C . MET A 1 124 ? 3.111 38.188 14.828 1 88.5 124 MET A C 1
ATOM 1009 O O . MET A 1 124 ? 2.217 38.094 15.664 1 88.5 124 MET A O 1
ATOM 1013 N N . ASN A 1 125 ? 3.123 39.156 13.953 1 92.06 125 ASN A N 1
ATOM 1014 C CA . ASN A 1 125 ? 1.989 40 13.594 1 92.06 125 ASN A CA 1
ATOM 1015 C C . ASN A 1 125 ? 1.73 39.969 12.094 1 92.06 125 ASN A C 1
ATOM 1017 O O . ASN A 1 125 ? 1.946 40.969 11.406 1 92.06 125 ASN A O 1
ATOM 1021 N N . ILE A 1 126 ? 1.14 38.812 11.688 1 92.44 126 ILE A N 1
ATOM 1022 C CA . ILE A 1 126 ? 1.086 38.562 10.25 1 92.44 126 ILE A CA 1
ATOM 1023 C C . ILE A 1 126 ? -0.277 39 9.703 1 92.44 126 ILE A C 1
ATOM 1025 O O . ILE A 1 126 ? -1.315 38.625 10.258 1 92.44 126 ILE A O 1
ATOM 1029 N N . ARG A 1 127 ? -0.228 39.719 8.609 1 94 127 ARG A N 1
ATOM 1030 C CA . ARG A 1 127 ? -1.44 40.125 7.891 1 94 127 ARG A CA 1
ATOM 1031 C C . ARG A 1 127 ? -1.844 39.031 6.891 1 94 127 ARG A C 1
ATOM 1033 O O . ARG A 1 127 ? -1.012 38.219 6.473 1 94 127 ARG A O 1
ATOM 1040 N N . SER A 1 128 ? -3.119 39.031 6.562 1 92.56 128 SER A N 1
ATOM 1041 C CA . SER A 1 128 ? -3.643 38.031 5.633 1 92.56 128 SER A CA 1
ATOM 1042 C C . SER A 1 128 ? -2.941 38.125 4.281 1 92.56 128 SER A C 1
ATOM 1044 O O . SER A 1 128 ? -2.744 37.094 3.613 1 92.56 128 SER A O 1
ATOM 1046 N N . ASP A 1 129 ? -2.594 39.25 3.803 1 88.69 129 ASP A N 1
ATOM 1047 C CA . ASP A 1 129 ? -1.984 39.438 2.49 1 88.69 129 ASP A CA 1
ATOM 1048 C C . ASP A 1 129 ? -0.528 39 2.488 1 88.69 129 ASP A C 1
ATOM 1050 O O . ASP A 1 129 ? 0.071 38.812 1.425 1 88.69 129 ASP A O 1
ATOM 1054 N N . GLU A 1 130 ? 0.05 38.781 3.711 1 90.31 130 GLU A N 1
ATOM 1055 C CA . GLU A 1 130 ? 1.418 38.281 3.836 1 90.31 130 GLU A CA 1
ATOM 1056 C C . GLU A 1 130 ? 1.457 36.781 3.834 1 90.31 130 GLU A C 1
ATOM 1058 O O . GLU A 1 130 ? 2.525 36.156 3.689 1 90.31 130 GLU A O 1
ATOM 1063 N N . MET A 1 131 ? 0.349 36.188 4.012 1 92.56 131 MET A N 1
ATOM 1064 C CA . MET A 1 131 ? 0.261 34.719 4.039 1 92.56 131 MET A CA 1
ATOM 1065 C C . MET A 1 131 ? 0.177 34.156 2.627 1 92.56 131 MET A C 1
ATOM 1067 O O . MET A 1 131 ? -0.851 34.281 1.959 1 92.56 131 MET A O 1
ATOM 1071 N N . HIS A 1 132 ? 1.226 33.5 2.191 1 89.25 132 HIS A N 1
ATOM 1072 C CA . HIS A 1 132 ? 1.239 32.906 0.857 1 89.25 132 HIS A CA 1
ATOM 1073 C C . HIS A 1 132 ? 1.215 31.391 0.929 1 89.25 132 HIS A C 1
ATOM 1075 O O . HIS A 1 132 ? 1.51 30.797 1.976 1 89.25 132 HIS A O 1
ATOM 1081 N N . ARG A 1 133 ? 0.833 30.781 -0.165 1 90.69 133 ARG A N 1
ATOM 1082 C CA . ARG A 1 133 ? 0.736 29.328 -0.23 1 90.69 133 ARG A CA 1
ATOM 1083 C C . ARG A 1 133 ? 2.061 28.672 0.148 1 90.69 133 ARG A C 1
ATOM 1085 O O . ARG A 1 133 ? 3.115 29.062 -0.359 1 90.69 133 ARG A O 1
ATOM 1092 N N . GLY A 1 134 ? 1.957 27.734 1.011 1 92.56 134 GLY A N 1
ATOM 1093 C CA . GLY A 1 134 ? 3.141 26.969 1.394 1 92.56 134 GLY A CA 1
ATOM 1094 C C . GLY A 1 134 ? 3.865 27.562 2.588 1 92.56 134 GLY A C 1
ATOM 1095 O O . GLY A 1 134 ? 4.762 26.938 3.152 1 92.56 134 GLY A O 1
ATOM 1096 N N . MET A 1 135 ? 3.516 28.734 3.004 1 93.75 135 MET A N 1
ATOM 1097 C CA . MET A 1 135 ? 4.133 29.375 4.16 1 93.75 135 MET A CA 1
ATOM 1098 C C . MET A 1 135 ? 3.9 28.562 5.426 1 93.75 135 MET A C 1
ATOM 1100 O O . MET A 1 135 ? 2.818 28 5.621 1 93.75 135 MET A O 1
ATOM 1104 N N . LEU A 1 136 ? 4.953 28.484 6.234 1 96.19 136 LEU A N 1
ATOM 1105 C CA . LEU A 1 136 ? 4.852 27.812 7.523 1 96.19 136 LEU A CA 1
ATOM 1106 C C . LEU A 1 136 ? 4.832 28.828 8.664 1 96.19 136 LEU A C 1
ATOM 1108 O O . LEU A 1 136 ? 5.68 29.719 8.719 1 96.19 136 LEU A O 1
ATOM 1112 N N . LEU A 1 137 ? 3.842 28.688 9.484 1 96.62 137 LEU A N 1
ATOM 1113 C CA . LEU A 1 137 ? 3.734 29.547 10.656 1 96.62 137 LEU A CA 1
ATOM 1114 C C . LEU A 1 137 ? 4.086 28.781 11.93 1 96.62 137 LEU A C 1
ATOM 1116 O O . LEU A 1 137 ? 3.498 27.734 12.211 1 96.62 137 LEU A O 1
ATOM 1120 N N . ARG A 1 138 ? 5.047 29.312 12.633 1 96.81 138 ARG A N 1
ATOM 1121 C CA . ARG A 1 138 ? 5.438 28.719 13.906 1 96.81 138 ARG A CA 1
ATOM 1122 C C . ARG A 1 138 ? 4.379 28.969 14.977 1 96.81 138 ARG A C 1
ATOM 1124 O O . ARG A 1 138 ? 3.926 30.109 15.156 1 96.81 138 ARG A O 1
ATOM 1131 N N . THR A 1 139 ? 3.98 27.906 15.656 1 97.62 139 THR A N 1
ATOM 1132 C CA . THR A 1 139 ? 2.965 28.062 16.688 1 97.62 139 THR A CA 1
ATOM 1133 C C . THR A 1 139 ? 3.592 27.984 18.078 1 97.62 139 THR A C 1
ATOM 1135 O O . THR A 1 139 ? 4.797 27.75 18.219 1 97.62 139 THR A O 1
ATOM 1138 N N . ASP A 1 140 ? 2.738 28.188 19.031 1 95.31 140 ASP A N 1
ATOM 1139 C CA . ASP A 1 140 ? 3.186 28.125 20.422 1 95.31 140 ASP A CA 1
ATOM 1140 C C . ASP A 1 140 ? 3.201 26.688 20.938 1 95.31 140 ASP A C 1
ATOM 1142 O O . ASP A 1 140 ? 3.621 26.438 22.062 1 95.31 140 ASP A O 1
ATOM 1146 N N . LEU A 1 141 ? 2.77 25.734 20.172 1 95.88 141 LEU A N 1
ATOM 1147 C CA . LEU A 1 141 ? 2.754 24.328 20.562 1 95.88 141 LEU A CA 1
ATOM 1148 C C . LEU A 1 141 ? 4.129 23.703 20.359 1 95.88 141 LEU A C 1
ATOM 1150 O O . LEU A 1 141 ? 4.566 23.516 19.234 1 95.88 141 LEU A O 1
ATOM 1154 N N . ARG A 1 142 ? 4.773 23.406 21.469 1 95.44 142 ARG A N 1
ATOM 1155 C CA . ARG A 1 142 ? 6.02 22.641 21.469 1 95.44 142 ARG A CA 1
ATOM 1156 C C . ARG A 1 142 ? 5.758 21.172 21.75 1 95.44 142 ARG A C 1
ATOM 1158 O O . ARG A 1 142 ? 4.961 20.844 22.625 1 95.44 142 ARG A O 1
ATOM 1165 N N . LEU A 1 143 ? 6.375 20.375 20.953 1 95.31 143 LEU A N 1
ATOM 1166 C CA . LEU A 1 143 ? 6.145 18.953 21.125 1 95.31 143 LEU A CA 1
ATOM 1167 C C . LEU A 1 143 ? 7.453 18.219 21.391 1 95.31 143 LEU A C 1
ATOM 1169 O O . LEU A 1 143 ? 8.453 18.438 20.703 1 95.31 143 LEU A O 1
ATOM 1173 N N . LYS A 1 144 ? 7.441 17.328 22.391 1 94.81 144 LYS A N 1
ATOM 1174 C CA . LYS A 1 144 ? 8.594 16.484 22.672 1 94.81 144 LYS A CA 1
ATOM 1175 C C . LYS A 1 144 ? 8.969 15.633 21.469 1 94.81 144 LYS A C 1
ATOM 1177 O O . LYS A 1 144 ? 10.156 15.414 21.203 1 94.81 144 LYS A O 1
ATOM 1182 N N . LYS A 1 145 ? 7.977 15.219 20.703 1 96.25 145 LYS A N 1
ATOM 1183 C CA . LYS A 1 145 ? 8.195 14.352 19.562 1 96.25 145 LYS A CA 1
ATOM 1184 C C . LYS A 1 145 ? 8.828 15.117 18.406 1 96.25 145 LYS A C 1
ATOM 1186 O O . LYS A 1 145 ? 9.32 14.508 17.438 1 96.25 145 LYS A O 1
ATOM 1191 N N . LEU A 1 146 ? 8.844 16.422 18.453 1 96.94 146 LEU A N 1
ATOM 1192 C CA . LEU A 1 146 ? 9.547 17.234 17.469 1 96.94 146 LEU A CA 1
ATOM 1193 C C . LEU A 1 146 ? 10.875 17.734 18.031 1 96.94 146 LEU A C 1
ATOM 1195 O O . LEU A 1 146 ? 11.383 18.781 17.609 1 96.94 146 LEU A O 1
ATOM 1199 N N . ASN A 1 147 ? 11.398 17.094 19.094 1 95.38 147 ASN A N 1
ATOM 1200 C CA . ASN A 1 147 ? 12.602 17.531 19.797 1 95.38 147 ASN A CA 1
ATOM 1201 C C . ASN A 1 147 ? 12.422 18.922 20.406 1 95.38 147 ASN A C 1
ATOM 1203 O O . ASN A 1 147 ? 13.297 19.781 20.25 1 95.38 147 ASN A O 1
ATOM 1207 N N . ASP A 1 148 ? 11.219 19.156 20.859 1 94.69 148 ASP A N 1
ATOM 1208 C CA . ASP A 1 148 ? 10.836 20.359 21.594 1 94.69 148 ASP A CA 1
ATOM 1209 C C . ASP A 1 148 ? 10.766 21.578 20.656 1 94.69 148 ASP A C 1
ATOM 1211 O O . ASP A 1 148 ? 10.875 22.719 21.109 1 94.69 148 ASP A O 1
ATOM 1215 N N . ARG A 1 149 ? 10.641 21.297 19.438 1 95.81 149 ARG A N 1
ATOM 1216 C CA . ARG A 1 149 ? 10.406 22.359 18.469 1 95.81 149 ARG A CA 1
ATOM 1217 C C . ARG A 1 149 ? 8.914 22.688 18.375 1 95.81 149 ARG A C 1
ATOM 1219 O O . ARG A 1 149 ? 8.07 21.891 18.797 1 95.81 149 ARG A O 1
ATOM 1226 N N . HIS A 1 150 ? 8.688 23.844 17.844 1 96.31 150 HIS A N 1
ATOM 1227 C CA . HIS A 1 150 ? 7.316 24.312 17.672 1 96.31 150 HIS A CA 1
ATOM 1228 C C . HIS A 1 150 ? 6.652 23.641 16.484 1 96.31 150 HIS A C 1
ATOM 1230 O O . HIS A 1 150 ? 7.281 23.453 15.438 1 96.31 150 HIS A O 1
ATOM 1236 N N . GLN A 1 151 ? 5.422 23.156 16.703 1 97.5 151 GLN A N 1
ATOM 1237 C CA . GLN A 1 151 ? 4.648 22.703 15.547 1 97.5 151 GLN A CA 1
ATOM 1238 C C . GLN A 1 151 ? 4.305 23.859 14.617 1 97.5 151 GLN A C 1
ATOM 1240 O O . GLN A 1 151 ? 4.25 25.016 15.047 1 97.5 151 GLN A O 1
ATOM 1245 N N . ARG A 1 152 ? 4.086 23.531 13.375 1 97.88 152 ARG A N 1
ATOM 1246 C CA . ARG A 1 152 ? 3.83 24.547 12.359 1 97.88 152 ARG A CA 1
ATOM 1247 C C . ARG A 1 152 ? 2.408 24.438 11.82 1 97.88 152 ARG A C 1
ATOM 1249 O O . ARG A 1 152 ? 1.754 23.406 11.992 1 97.88 152 ARG A O 1
ATOM 1256 N N . ILE A 1 153 ? 1.932 25.484 11.281 1 97.88 153 ILE A N 1
ATOM 1257 C CA . ILE A 1 153 ? 0.743 25.547 10.438 1 97.88 153 ILE A CA 1
ATOM 1258 C C . ILE A 1 153 ? 1.148 25.859 9 1 97.88 153 ILE A C 1
ATOM 1260 O O . ILE A 1 153 ? 1.996 26.719 8.758 1 97.88 153 ILE A O 1
ATOM 1264 N N . ARG A 1 154 ? 0.567 25.109 8.148 1 96.69 154 ARG A N 1
ATOM 1265 C CA . ARG A 1 154 ? 0.853 25.375 6.746 1 96.69 154 ARG A CA 1
ATOM 1266 C C . ARG A 1 154 ? -0.284 26.156 6.094 1 96.69 154 ARG A C 1
ATOM 1268 O O . ARG A 1 154 ? -1.456 25.812 6.262 1 96.69 154 ARG A O 1
ATOM 1275 N N . VAL A 1 155 ? 0.097 27.219 5.355 1 96 155 VAL A N 1
ATOM 1276 C CA . VAL A 1 155 ? -0.869 28.094 4.707 1 96 155 VAL A CA 1
ATOM 1277 C C . VAL A 1 155 ? -1.173 27.578 3.301 1 96 155 VAL A C 1
ATOM 1279 O O . VAL A 1 155 ? -0.263 27.188 2.564 1 96 155 VAL A O 1
ATOM 1282 N N . PHE A 1 156 ? -2.453 27.5 3.023 1 93.69 156 PHE A N 1
ATOM 1283 C CA . PHE A 1 156 ? -2.945 27.25 1.676 1 93.69 156 PHE A CA 1
ATOM 1284 C C . PHE A 1 156 ? -3.799 28.406 1.184 1 93.69 156 PHE A C 1
ATOM 1286 O O . PHE A 1 156 ? -4.328 29.188 1.985 1 93.69 156 PHE A O 1
ATOM 1293 N N . ARG A 1 157 ? -3.807 28.578 -0.094 1 91 157 ARG A N 1
ATOM 1294 C CA . ARG A 1 157 ? -4.688 29.578 -0.707 1 91 157 ARG A CA 1
ATOM 1295 C C . ARG A 1 157 ? -5.527 28.938 -1.813 1 91 157 ARG A C 1
ATOM 1297 O O . ARG A 1 157 ? -5.02 28.156 -2.619 1 91 157 ARG A O 1
ATOM 1304 N N . PHE A 1 158 ? -6.789 29.234 -1.714 1 87.25 158 PHE A N 1
ATOM 1305 C CA . PHE A 1 158 ? -7.734 28.75 -2.711 1 87.25 158 PHE A CA 1
ATOM 1306 C C . PHE A 1 158 ? -8.82 29.781 -2.979 1 87.25 158 PHE A C 1
ATOM 1308 O O . PHE A 1 158 ? -9.5 30.234 -2.055 1 87.25 158 PHE A O 1
ATOM 1315 N N . ARG A 1 159 ? -9.016 30.203 -4.184 1 85.38 159 ARG A N 1
ATOM 1316 C CA . ARG A 1 159 ? -10.031 31.156 -4.617 1 85.38 159 ARG A CA 1
ATOM 1317 C C . ARG A 1 159 ? -9.984 32.438 -3.771 1 85.38 159 ARG A C 1
ATOM 1319 O O . ARG A 1 159 ? -11.016 32.875 -3.264 1 85.38 159 ARG A O 1
ATOM 1326 N N . GLY A 1 160 ? -8.789 32.906 -3.426 1 84.88 160 GLY A N 1
ATOM 1327 C CA . GLY A 1 160 ? -8.609 34.156 -2.725 1 84.88 160 GLY A CA 1
ATOM 1328 C C . GLY A 1 160 ? -8.656 34 -1.215 1 84.88 160 GLY A C 1
ATOM 1329 O O . GLY A 1 160 ? -8.242 34.906 -0.487 1 84.88 160 GLY A O 1
ATOM 1330 N N . ASP A 1 161 ? -9.055 32.812 -0.841 1 92.19 161 ASP A N 1
ATOM 1331 C CA . ASP A 1 161 ? -9.172 32.594 0.596 1 92.19 161 ASP A CA 1
ATOM 1332 C C . ASP A 1 161 ? -7.91 31.922 1.153 1 92.19 161 ASP A C 1
ATOM 1334 O O . ASP A 1 161 ? -7.195 31.234 0.432 1 92.19 161 ASP A O 1
ATOM 1338 N N . VAL A 1 162 ? -7.688 32.312 2.387 1 95.56 162 VAL A N 1
ATOM 1339 C CA . VAL A 1 162 ? -6.574 31.688 3.098 1 95.56 162 VAL A CA 1
ATOM 1340 C C . VAL A 1 162 ? -7.082 30.516 3.934 1 95.56 162 VAL A C 1
ATOM 1342 O O . VAL A 1 162 ? -8.031 30.656 4.703 1 95.56 162 VAL A O 1
ATOM 1345 N N . TRP A 1 163 ? -6.449 29.344 3.723 1 96.12 163 TRP A N 1
ATOM 1346 C CA . TRP A 1 163 ? -6.746 28.141 4.492 1 96.12 163 TRP A CA 1
ATOM 1347 C C . TRP A 1 163 ? -5.535 27.719 5.316 1 96.12 163 TRP A C 1
ATOM 1349 O O . TRP A 1 163 ? -4.395 27.828 4.859 1 96.12 163 TRP A O 1
ATOM 1359 N N . LEU A 1 164 ? -5.82 27.297 6.531 1 97.25 164 LEU A N 1
ATOM 1360 C CA . LEU A 1 164 ? -4.785 26.781 7.414 1 97.25 164 LEU A CA 1
ATOM 1361 C C . LEU A 1 164 ? -4.863 25.25 7.508 1 97.25 164 LEU A C 1
ATOM 1363 O O . LEU A 1 164 ? -5.91 24.703 7.855 1 97.25 164 LEU A O 1
ATOM 1367 N N . ASN A 1 165 ? -3.77 24.562 7.191 1 95.81 165 ASN A N 1
ATOM 1368 C CA . ASN A 1 165 ? -3.664 23.109 7.219 1 95.81 165 ASN A CA 1
ATOM 1369 C C . ASN A 1 165 ? -4.723 22.453 6.34 1 95.81 165 ASN A C 1
ATOM 1371 O O . ASN A 1 165 ? -5.277 21.406 6.699 1 95.81 165 ASN A O 1
ATOM 1375 N N . MET A 1 166 ? -5.125 23.141 5.363 1 89.31 166 MET A N 1
ATOM 1376 C CA . MET A 1 166 ? -6.129 22.688 4.406 1 89.31 166 MET A CA 1
ATOM 1377 C C . MET A 1 166 ? -7.441 22.359 5.113 1 89.31 166 MET A C 1
ATOM 1379 O O . MET A 1 166 ? -8.172 21.453 4.688 1 89.31 166 MET A O 1
ATOM 1383 N N . ARG A 1 167 ? -7.703 22.984 6.191 1 89.81 167 ARG A N 1
ATOM 1384 C CA . ARG A 1 167 ? -8.891 22.641 6.961 1 89.81 167 ARG A CA 1
ATOM 1385 C C . ARG A 1 167 ? -9.633 23.891 7.422 1 89.81 167 ARG A C 1
ATOM 1387 O O . ARG A 1 167 ? -10.82 24.047 7.129 1 89.81 167 ARG A O 1
ATOM 1394 N N . ALA A 1 168 ? -8.93 24.781 8.062 1 95.5 168 ALA A N 1
ATOM 1395 C CA . ALA A 1 168 ? -9.562 25.953 8.641 1 95.5 168 ALA A CA 1
ATOM 1396 C C . ALA A 1 168 ? -9.453 27.156 7.703 1 95.5 168 ALA A C 1
ATOM 1398 O O . ALA A 1 168 ? -8.359 27.516 7.273 1 95.5 168 ALA A O 1
ATOM 1399 N N . ARG A 1 169 ? -10.578 27.734 7.395 1 96.56 169 ARG A N 1
ATOM 1400 C CA . ARG A 1 169 ? -10.617 28.922 6.551 1 96.56 169 ARG A CA 1
ATOM 1401 C C . ARG A 1 169 ? -10.641 30.203 7.395 1 96.56 169 ARG A C 1
ATOM 1403 O O . ARG A 1 169 ? -11.32 30.25 8.422 1 96.56 169 ARG A O 1
ATOM 1410 N N . ILE A 1 170 ? -9.859 31.203 7.004 1 97.5 170 ILE A N 1
ATOM 1411 C CA . ILE A 1 170 ? -9.961 32.5 7.633 1 97.5 170 ILE A CA 1
ATOM 1412 C C . ILE A 1 170 ? -11.211 33.219 7.137 1 97.5 170 ILE A C 1
ATOM 1414 O O . ILE A 1 170 ? -11.375 33.438 5.934 1 97.5 170 ILE A O 1
ATOM 1418 N N . VAL A 1 171 ? -12.102 33.531 8.016 1 97.06 171 VAL A N 1
ATOM 1419 C CA . VAL A 1 171 ? -13.391 34.094 7.621 1 97.06 171 VAL A CA 1
ATOM 1420 C C . VAL A 1 171 ? -13.398 35.594 7.902 1 97.06 171 VAL A C 1
ATOM 1422 O O . VAL A 1 171 ? -14.18 36.344 7.309 1 97.06 171 VAL A O 1
ATOM 1425 N N . GLU A 1 172 ? -12.68 36.156 8.805 1 97 172 GLU A N 1
ATOM 1426 C CA . GLU A 1 172 ? -12.414 37.562 9.047 1 97 172 GLU A CA 1
ATOM 1427 C C . GLU A 1 172 ? -10.922 37.812 9.266 1 97 172 GLU A C 1
ATOM 1429 O O . GLU A 1 172 ? -10.305 37.188 10.141 1 97 172 GLU A O 1
ATOM 1434 N N . LYS A 1 173 ? -10.461 38.688 8.453 1 95.75 173 LYS A N 1
ATOM 1435 C CA . LYS A 1 173 ? -9.008 38.875 8.43 1 95.75 173 LYS A CA 1
ATOM 1436 C C . LYS A 1 173 ? -8.617 40.188 9.141 1 95.75 173 LYS A C 1
ATOM 1438 O O . LYS A 1 173 ? -9.406 41.125 9.203 1 95.75 173 LYS A O 1
ATOM 1443 N N . ASP A 1 174 ? -7.484 40.156 9.805 1 95.5 174 ASP A N 1
ATOM 1444 C CA . ASP A 1 174 ? -6.711 41.344 10.172 1 95.5 174 ASP A CA 1
ATOM 1445 C C . ASP A 1 174 ? -7.43 42.156 11.242 1 95.5 174 ASP A C 1
ATOM 1447 O O . ASP A 1 174 ? -7.516 43.375 11.141 1 95.5 174 ASP A O 1
ATOM 1451 N N . MET A 1 175 ? -8.023 41.438 12.164 1 96.31 175 MET A N 1
ATOM 1452 C CA . MET A 1 175 ? -8.508 42.156 13.336 1 96.31 175 MET A CA 1
ATOM 1453 C C . MET A 1 175 ? -7.352 42.656 14.203 1 96.31 175 MET A C 1
ATOM 1455 O O . MET A 1 175 ? -6.551 41.844 14.68 1 96.31 175 MET A O 1
ATOM 1459 N N . GLU A 1 176 ? -7.352 43.875 14.422 1 94.06 176 GLU A N 1
ATOM 1460 C CA . GLU A 1 176 ? -6.18 44.5 15.047 1 94.06 176 GLU A CA 1
ATOM 1461 C C . GLU A 1 176 ? -6.301 44.469 16.562 1 94.06 176 GLU A C 1
ATOM 1463 O O . GLU A 1 176 ? -7.395 44.625 17.109 1 94.06 176 GLU A O 1
ATOM 1468 N N . ALA A 1 177 ? -5.203 44.219 17.25 1 94.62 177 ALA A N 1
ATOM 1469 C CA . ALA A 1 177 ? -5 44.375 18.688 1 94.62 177 ALA A CA 1
ATOM 1470 C C . ALA A 1 177 ? -3.674 45.062 19 1 94.62 177 ALA A C 1
ATOM 1472 O O . ALA A 1 177 ? -2.814 45.188 18.109 1 94.62 177 ALA A O 1
ATOM 1473 N N . GLU A 1 178 ? -3.518 45.594 20.234 1 93.31 178 GLU A N 1
ATOM 1474 C CA . GLU A 1 178 ? -2.316 46.312 20.625 1 93.31 178 GLU A CA 1
ATOM 1475 C C . GLU A 1 178 ? -1.071 45.438 20.5 1 93.31 178 GLU A C 1
ATOM 1477 O O . GLU A 1 178 ? 0.005 45.938 20.141 1 93.31 178 GLU A O 1
ATOM 1482 N N . ASN A 1 179 ? -1.237 44.25 20.891 1 93.75 179 ASN A N 1
ATOM 1483 C CA . ASN A 1 179 ? -0.074 43.375 20.922 1 93.75 179 ASN A CA 1
ATOM 1484 C C . ASN A 1 179 ? -0.164 42.312 19.844 1 93.75 179 ASN A C 1
ATOM 1486 O O . ASN A 1 179 ? 0.361 41.219 20 1 93.75 179 ASN A O 1
ATOM 1490 N N . GLY A 1 180 ? -0.896 42.594 18.719 1 95.06 180 GLY A N 1
ATOM 1491 C CA . GLY A 1 180 ? -0.883 41.594 17.641 1 95.06 180 GLY A CA 1
ATOM 1492 C C . GLY A 1 180 ? -2.121 41.656 16.766 1 95.06 180 GLY A C 1
ATOM 1493 O O . GLY A 1 180 ? -2.682 42.75 16.547 1 95.06 180 GLY A O 1
ATOM 1494 N N . ARG A 1 181 ? -2.426 40.5 16.156 1 96.56 181 ARG A N 1
ATOM 1495 C CA . ARG A 1 181 ? -3.521 40.406 15.195 1 96.56 181 ARG A CA 1
ATOM 1496 C C . ARG A 1 181 ? -4.328 39.125 15.398 1 96.56 181 ARG A C 1
ATOM 1498 O O . ARG A 1 181 ? -3.787 38.125 15.836 1 96.56 181 ARG A O 1
ATOM 1505 N N . ILE A 1 182 ? -5.602 39.312 15.125 1 97.88 182 ILE A N 1
ATOM 1506 C CA . ILE A 1 182 ? -6.516 38.156 15.227 1 97.88 182 ILE A CA 1
ATOM 1507 C C . ILE A 1 182 ? -7.113 37.875 13.852 1 97.88 182 ILE A C 1
ATOM 1509 O O . ILE A 1 182 ? -7.523 38.781 13.133 1 97.88 182 ILE A O 1
ATOM 1513 N N . HIS A 1 183 ? -7.023 36.625 13.43 1 98.25 183 HIS A N 1
ATOM 1514 C CA . HIS A 1 183 ? -7.789 36.125 12.297 1 98.25 183 HIS A CA 1
ATOM 1515 C C . HIS A 1 183 ? -8.852 35.125 12.758 1 98.25 183 HIS A C 1
ATOM 1517 O O . HIS A 1 183 ? -8.547 34.156 13.438 1 98.25 183 HIS A O 1
ATOM 1523 N N . ALA A 1 184 ? -10.117 35.438 12.414 1 98.44 184 ALA A N 1
ATOM 1524 C CA . ALA A 1 184 ? -11.188 34.5 12.758 1 98.44 184 ALA A CA 1
ATOM 1525 C C . ALA A 1 184 ? -11.203 33.312 11.805 1 98.44 184 ALA A C 1
ATOM 1527 O O . ALA A 1 184 ? -11.047 33.469 10.594 1 98.44 184 ALA A O 1
ATOM 1528 N N . ILE A 1 185 ? -11.344 32.062 12.375 1 98.12 185 ILE A N 1
ATOM 1529 C CA . ILE A 1 185 ? -11.352 30.875 11.539 1 98.12 185 ILE A CA 1
ATOM 1530 C C . ILE A 1 185 ? -12.625 30.062 11.797 1 98.12 185 ILE A C 1
ATOM 1532 O O . ILE A 1 185 ? -13.227 30.172 12.867 1 98.12 185 ILE A O 1
ATOM 1536 N N . ASP A 1 186 ? -12.984 29.25 10.852 1 96.5 186 ASP A N 1
ATOM 1537 C CA . ASP A 1 186 ? -14.289 28.594 10.883 1 96.5 186 ASP A CA 1
ATOM 1538 C C . ASP A 1 186 ? -14.172 27.156 11.414 1 96.5 186 ASP A C 1
ATOM 1540 O O . ASP A 1 186 ? -15.18 26.5 11.648 1 96.5 186 ASP A O 1
ATOM 1544 N N . ARG A 1 187 ? -12.961 26.656 11.609 1 94.75 187 ARG A N 1
ATOM 1545 C CA . ARG A 1 187 ? -12.719 25.344 12.188 1 94.75 187 ARG A CA 1
ATOM 1546 C C . ARG A 1 187 ? -11.562 25.375 13.18 1 94.75 187 ARG A C 1
ATOM 1548 O O . ARG A 1 187 ? -10.633 26.172 13.031 1 94.75 187 ARG A O 1
ATOM 1555 N N . ILE A 1 188 ? -11.648 24.531 14.156 1 93.69 188 ILE A N 1
ATOM 1556 C CA . ILE A 1 188 ? -10.586 24.406 15.148 1 93.69 188 ILE A CA 1
ATOM 1557 C C . ILE A 1 188 ? -9.352 23.766 14.516 1 93.69 188 ILE A C 1
ATOM 1559 O O . ILE A 1 188 ? -9.469 22.828 13.727 1 93.69 188 ILE A O 1
ATOM 1563 N N . LEU A 1 189 ? -8.234 24.328 14.797 1 94.75 189 LEU A N 1
ATOM 1564 C CA . LEU A 1 189 ? -6.977 23.734 14.359 1 94.75 189 LEU A CA 1
ATOM 1565 C C . LEU A 1 189 ? -6.562 22.594 15.289 1 94.75 189 LEU A C 1
ATOM 1567 O O . LEU A 1 189 ? -6.262 22.828 16.469 1 94.75 189 LEU A O 1
ATOM 1571 N N . ILE A 1 190 ? -6.523 21.406 14.734 1 91.38 190 ILE A N 1
ATOM 1572 C CA . ILE A 1 190 ? -6.098 20.234 15.492 1 91.38 190 ILE A CA 1
ATOM 1573 C C . ILE A 1 190 ? -4.68 19.844 15.086 1 91.38 190 ILE A C 1
ATOM 1575 O O . ILE A 1 190 ? -4.375 19.719 13.898 1 91.38 190 ILE A O 1
ATOM 1579 N N . PRO A 1 191 ? -3.83 19.703 16.094 1 93.56 191 PRO A N 1
ATOM 1580 C CA . PRO A 1 191 ? -2.467 19.281 15.75 1 93.56 191 PRO A CA 1
ATOM 1581 C C . PRO A 1 191 ? -2.422 17.953 15.016 1 93.56 191 PRO A C 1
ATOM 1583 O O . PRO A 1 191 ? -3.262 17.078 15.258 1 93.56 191 PRO A O 1
ATOM 1586 N N . PRO A 1 192 ? -1.467 17.844 14.125 1 94.06 192 PRO A N 1
ATOM 1587 C CA . PRO A 1 192 ? -1.378 16.594 13.359 1 94.06 192 PRO A CA 1
ATOM 1588 C C . PRO A 1 192 ? -0.995 15.398 14.219 1 94.06 192 PRO A C 1
ATOM 1590 O O . PRO A 1 192 ? -0.445 15.562 15.312 1 94.06 192 PRO A O 1
ATOM 1593 N N . ARG A 1 193 ? -1.311 14.203 13.719 1 92.69 193 ARG A N 1
ATOM 1594 C CA . ARG A 1 193 ? -0.866 12.961 14.336 1 92.69 193 ARG A CA 1
ATOM 1595 C C . ARG A 1 193 ? 0.531 12.578 13.852 1 92.69 193 ARG A C 1
ATOM 1597 O O . ARG A 1 193 ? 1.202 13.375 13.188 1 92.69 193 ARG A O 1
ATOM 1604 N N . ASP A 1 194 ? 1.02 11.398 14.312 1 95.38 194 ASP A N 1
ATOM 1605 C CA . ASP A 1 194 ? 2.373 10.984 13.953 1 95.38 194 ASP A CA 1
ATOM 1606 C C . ASP A 1 194 ? 2.49 10.734 12.453 1 95.38 194 ASP A C 1
ATOM 1608 O O . ASP A 1 194 ? 1.479 10.641 11.75 1 95.38 194 ASP A O 1
ATOM 1612 N N . ALA A 1 195 ? 3.691 10.625 11.992 1 97.94 195 ALA A N 1
ATOM 1613 C CA . ALA A 1 195 ? 3.971 10.547 10.562 1 97.94 195 ALA A CA 1
ATOM 1614 C C . ALA A 1 195 ? 3.307 9.32 9.938 1 97.94 195 ALA A C 1
ATOM 1616 O O . ALA A 1 195 ? 2.834 9.375 8.797 1 97.94 195 ALA A O 1
ATOM 1617 N N . ARG A 1 196 ? 3.303 8.203 10.625 1 97.75 196 ARG A N 1
ATOM 1618 C CA . ARG A 1 196 ? 2.656 7.004 10.109 1 97.75 196 ARG A CA 1
ATOM 1619 C C . ARG A 1 196 ? 1.181 7.258 9.82 1 97.75 196 ARG A C 1
ATOM 1621 O O . ARG A 1 196 ? 0.695 6.953 8.734 1 97.75 196 ARG A O 1
ATOM 1628 N N . GLU A 1 197 ? 0.514 7.867 10.773 1 95.19 197 GLU A N 1
ATOM 1629 C CA . GLU A 1 197 ? -0.905 8.172 10.617 1 95.19 197 GLU A CA 1
ATOM 1630 C C . GLU A 1 197 ? -1.131 9.172 9.484 1 95.19 197 GLU A C 1
ATOM 1632 O O . GLU A 1 197 ? -2.096 9.055 8.727 1 95.19 197 GLU A O 1
ATOM 1637 N N . MET A 1 198 ? -0.265 10.086 9.484 1 96.88 198 MET A N 1
ATOM 1638 C CA . MET A 1 198 ? -0.421 11.102 8.445 1 96.88 198 MET A CA 1
ATOM 1639 C C . MET A 1 198 ? -0.254 10.5 7.059 1 96.88 198 MET A C 1
ATOM 1641 O O . MET A 1 198 ? -0.967 10.875 6.125 1 96.88 198 MET A O 1
ATOM 1645 N N . LEU A 1 199 ? 0.67 9.602 6.887 1 98.31 199 LEU A N 1
ATOM 1646 C CA . LEU A 1 199 ? 0.855 8.93 5.605 1 98.31 199 LEU A CA 1
ATOM 1647 C C . LEU A 1 199 ? -0.344 8.047 5.277 1 98.31 199 LEU A C 1
ATOM 1649 O O . LEU A 1 199 ? -0.781 7.984 4.125 1 98.31 199 LEU A O 1
ATOM 1653 N N . TYR A 1 200 ? -0.923 7.41 6.242 1 97.62 200 TYR A N 1
ATOM 1654 C CA . TYR A 1 200 ? -2.068 6.527 6.047 1 97.62 200 TYR A CA 1
ATOM 1655 C C . TYR A 1 200 ? -3.309 7.324 5.66 1 97.62 200 TYR A C 1
ATOM 1657 O O . TYR A 1 200 ? -4.285 6.758 5.164 1 97.62 200 TYR A O 1
ATOM 1665 N N . MET A 1 201 ? -3.238 8.641 5.82 1 96.06 201 MET A N 1
ATOM 1666 C CA . MET A 1 201 ? -4.367 9.469 5.406 1 96.06 201 MET A CA 1
ATOM 1667 C C . MET A 1 201 ? -4.508 9.477 3.887 1 96.06 201 MET A C 1
ATOM 1669 O O . MET A 1 201 ? -5.562 9.836 3.359 1 96.06 201 MET A O 1
ATOM 1673 N N . MET A 1 202 ? -3.424 9.117 3.225 1 96.75 202 MET A N 1
ATOM 1674 C CA . MET A 1 202 ? -3.418 9.234 1.769 1 96.75 202 MET A CA 1
ATOM 1675 C C . MET A 1 202 ? -2.906 7.949 1.121 1 96.75 202 MET A C 1
ATOM 1677 O O . MET A 1 202 ? -1.917 7.973 0.386 1 96.75 202 MET A O 1
ATOM 1681 N N . PRO A 1 203 ? -3.652 6.879 1.254 1 97.06 203 PRO A N 1
ATOM 1682 C CA . PRO A 1 203 ? -3.176 5.625 0.665 1 97.06 203 PRO A CA 1
ATOM 1683 C C . PRO A 1 203 ? -3.109 5.68 -0.86 1 97.06 203 PRO A C 1
ATOM 1685 O O . PRO A 1 203 ? -2.316 4.957 -1.473 1 97.06 203 PRO A O 1
ATOM 1688 N N . SER A 1 204 ? -3.898 6.52 -1.513 1 96.62 204 SER A N 1
ATOM 1689 C CA . SER A 1 204 ? -3.852 6.648 -2.967 1 96.62 204 SER A CA 1
ATOM 1690 C C . SER A 1 204 ? -2.516 7.219 -3.43 1 96.62 204 SER A C 1
ATOM 1692 O O . SER A 1 204 ? -2.174 7.129 -4.609 1 96.62 204 SER A O 1
ATOM 1694 N N . GLU A 1 205 ? -1.779 7.734 -2.475 1 97.88 205 GLU A N 1
ATOM 1695 C CA . GLU A 1 205 ? -0.489 8.328 -2.816 1 97.88 205 GLU A CA 1
ATOM 1696 C C . GLU A 1 205 ? 0.663 7.52 -2.221 1 97.88 205 GLU A C 1
ATOM 1698 O O . GLU A 1 205 ? 1.755 7.473 -2.791 1 97.88 205 GLU A O 1
ATOM 1703 N N . PHE A 1 206 ? 0.385 6.859 -1.096 1 98.81 206 PHE A N 1
ATOM 1704 C CA . PHE A 1 206 ? 1.551 6.398 -0.351 1 98.81 206 PHE A CA 1
ATOM 1705 C C . PHE A 1 206 ? 1.416 4.922 0.006 1 98.81 206 PHE A C 1
ATOM 1707 O O . PHE A 1 206 ? 2.189 4.402 0.811 1 98.81 206 PHE A O 1
ATOM 1714 N N . SER A 1 207 ? 0.498 4.215 -0.592 1 98.75 207 SER A N 1
ATOM 1715 C CA . SER A 1 207 ? 0.24 2.842 -0.165 1 98.75 207 SER A CA 1
ATOM 1716 C C . SER A 1 207 ? 1.44 1.942 -0.438 1 98.75 207 SER A C 1
ATOM 1718 O O . SER A 1 207 ? 1.731 1.033 0.342 1 98.75 207 SER A O 1
ATOM 1720 N N . THR A 1 208 ? 2.148 2.127 -1.61 1 98.88 208 THR A N 1
ATOM 1721 C CA . THR A 1 208 ? 3.316 1.296 -1.879 1 98.88 208 THR A CA 1
ATOM 1722 C C . THR A 1 208 ? 4.398 1.529 -0.83 1 98.88 208 THR A C 1
ATOM 1724 O O . THR A 1 208 ? 4.977 0.576 -0.302 1 98.88 208 THR A O 1
ATOM 1727 N N . PHE A 1 209 ? 4.645 2.803 -0.55 1 98.88 209 PHE A N 1
ATOM 1728 C CA . PHE A 1 209 ? 5.598 3.145 0.502 1 98.88 209 PHE A CA 1
ATOM 1729 C C . PHE A 1 209 ? 5.172 2.537 1.834 1 98.88 209 PHE A C 1
ATOM 1731 O O . PHE A 1 209 ? 5.988 1.939 2.539 1 98.88 209 PHE A O 1
ATOM 1738 N N . LEU A 1 210 ? 3.902 2.676 2.244 1 98.81 210 LEU A N 1
ATOM 1739 C CA . LEU A 1 210 ? 3.357 2.174 3.502 1 98.81 210 LEU A CA 1
ATOM 1740 C C . LEU A 1 210 ? 3.443 0.653 3.562 1 98.81 210 LEU A C 1
ATOM 1742 O O . LEU A 1 210 ? 3.832 0.09 4.59 1 98.81 210 LEU A O 1
ATOM 1746 N N . SER A 1 211 ? 3.104 -0.042 2.438 1 98.56 211 SER A N 1
ATOM 1747 C CA . SER A 1 211 ? 3.188 -1.499 2.426 1 98.56 211 SER A CA 1
ATOM 1748 C C . SER A 1 211 ? 4.629 -1.97 2.598 1 98.56 211 SER A C 1
ATOM 1750 O O . SER A 1 211 ? 4.883 -2.969 3.271 1 98.56 211 SER A O 1
ATOM 1752 N N . GLY A 1 212 ? 5.574 -1.271 1.975 1 98.56 212 GLY A N 1
ATOM 1753 C CA . GLY A 1 212 ? 6.98 -1.584 2.176 1 98.56 212 GLY A CA 1
ATOM 1754 C C . GLY A 1 212 ? 7.438 -1.381 3.607 1 98.56 212 GLY A C 1
ATOM 1755 O O . GLY A 1 212 ? 8.148 -2.221 4.164 1 98.56 212 GLY A O 1
ATOM 1756 N N . ALA A 1 213 ? 7.008 -0.272 4.172 1 98.56 213 ALA A N 1
ATOM 1757 C CA . ALA A 1 213 ? 7.379 0.016 5.555 1 98.56 213 ALA A CA 1
ATOM 1758 C C . ALA A 1 213 ? 6.84 -1.052 6.504 1 98.56 213 ALA A C 1
ATOM 1760 O O . ALA A 1 213 ? 7.547 -1.501 7.41 1 98.56 213 ALA A O 1
ATOM 1761 N N . GLU A 1 214 ? 5.602 -1.419 6.285 1 97.25 214 GLU A N 1
ATOM 1762 C CA . GLU A 1 214 ? 5 -2.432 7.152 1 97.25 214 GLU A CA 1
ATOM 1763 C C . GLU A 1 214 ? 5.656 -3.795 6.941 1 97.25 214 GLU A C 1
ATOM 1765 O O . GLU A 1 214 ? 5.918 -4.52 7.902 1 97.25 214 GLU A O 1
ATOM 1770 N N . ARG A 1 215 ? 5.938 -4.121 5.652 1 96.31 215 ARG A N 1
ATOM 1771 C CA . ARG A 1 215 ? 6.566 -5.391 5.305 1 96.31 215 ARG A CA 1
ATOM 1772 C C . ARG A 1 215 ? 7.926 -5.531 5.984 1 96.31 215 ARG A C 1
ATOM 1774 O O . ARG A 1 215 ? 8.344 -6.637 6.332 1 96.31 215 ARG A O 1
ATOM 1781 N N . THR A 1 216 ? 8.586 -4.445 6.215 1 96.69 216 THR A N 1
ATOM 1782 C CA . THR A 1 216 ? 9.953 -4.465 6.734 1 96.69 216 THR A CA 1
ATOM 1783 C C . THR A 1 216 ? 9.977 -4.023 8.195 1 96.69 216 THR A C 1
ATOM 1785 O O . THR A 1 216 ? 11.039 -3.686 8.727 1 96.69 216 THR A O 1
ATOM 1788 N N . ASP A 1 217 ? 8.844 -3.85 8.82 1 95.12 217 ASP A N 1
ATOM 1789 C CA . ASP A 1 217 ? 8.688 -3.479 10.219 1 95.12 217 ASP A CA 1
ATOM 1790 C C . ASP A 1 217 ? 9.234 -2.076 10.484 1 95.12 217 ASP A C 1
ATOM 1792 O O . ASP A 1 217 ? 9.797 -1.81 11.547 1 95.12 217 ASP A O 1
ATOM 1796 N N . MET A 1 218 ? 9.188 -1.267 9.492 1 97.38 218 MET A N 1
ATOM 1797 C CA . MET A 1 218 ? 9.664 0.106 9.641 1 97.38 218 MET A CA 1
ATOM 1798 C C . MET A 1 218 ? 8.516 1.047 9.984 1 97.38 218 MET A C 1
ATOM 1800 O O . MET A 1 218 ? 8.742 2.193 10.375 1 97.38 218 MET A O 1
ATOM 1804 N N . GLY A 1 219 ? 7.234 0.561 9.875 1 96.56 219 GLY A N 1
ATOM 1805 C CA . GLY A 1 219 ? 6.074 1.376 10.195 1 96.56 219 GLY A CA 1
ATOM 1806 C C . GLY A 1 219 ? 6.117 1.948 11.602 1 96.56 219 GLY A C 1
ATOM 1807 O O . GLY A 1 219 ? 5.75 3.104 11.82 1 96.56 219 GLY A O 1
ATOM 1808 N N . LYS A 1 220 ? 6.594 1.206 12.508 1 95.94 220 LYS A N 1
ATOM 1809 C CA . LYS A 1 220 ? 6.664 1.644 13.898 1 95.94 220 LYS A CA 1
ATOM 1810 C C . LYS A 1 220 ? 7.633 2.812 14.062 1 95.94 220 LYS A C 1
ATOM 1812 O O . LYS A 1 220 ? 7.41 3.699 14.883 1 95.94 220 LYS A O 1
ATOM 1817 N N . HIS A 1 221 ? 8.68 2.824 13.281 1 97.12 221 HIS A N 1
ATOM 1818 C CA . HIS A 1 221 ? 9.656 3.906 13.344 1 97.12 221 HIS A CA 1
ATOM 1819 C C . HIS A 1 221 ? 9.07 5.215 12.828 1 97.12 221 HIS A C 1
ATOM 1821 O O . HIS A 1 221 ? 9.414 6.293 13.312 1 97.12 221 HIS A O 1
ATOM 1827 N N . MET A 1 222 ? 8.125 5.133 11.883 1 97.69 222 MET A N 1
ATOM 1828 C CA . MET A 1 222 ? 7.461 6.324 11.359 1 97.69 222 MET A CA 1
ATOM 1829 C C . MET A 1 222 ? 6.613 6.992 12.438 1 97.69 222 MET A C 1
ATOM 1831 O O . MET A 1 222 ? 6.395 8.203 12.398 1 97.69 222 MET A O 1
ATOM 1835 N N . ALA A 1 223 ? 6.195 6.223 13.383 1 95.88 223 ALA A N 1
ATOM 1836 C CA . ALA A 1 223 ? 5.324 6.727 14.438 1 95.88 223 ALA A CA 1
ATOM 1837 C C . ALA A 1 223 ? 6.137 7.148 15.664 1 95.88 223 ALA A C 1
ATOM 1839 O O . ALA A 1 223 ? 5.781 8.109 16.344 1 95.88 223 ALA A O 1
ATOM 1840 N N . ASP A 1 224 ? 7.277 6.496 15.906 1 95.81 224 ASP A N 1
ATOM 1841 C CA . ASP A 1 224 ? 7.883 6.562 17.234 1 95.81 224 ASP A CA 1
ATOM 1842 C C . ASP A 1 224 ? 9.125 7.449 17.219 1 95.81 224 ASP A C 1
ATOM 1844 O O . ASP A 1 224 ? 9.508 8.016 18.25 1 95.81 224 ASP A O 1
ATOM 1848 N N . GLU A 1 225 ? 9.773 7.566 16.109 1 96.44 225 GLU A N 1
ATOM 1849 C CA . GLU A 1 225 ? 10.992 8.367 16.062 1 96.44 225 GLU A CA 1
ATOM 1850 C C . GLU A 1 225 ? 10.688 9.852 16.25 1 96.44 225 GLU A C 1
ATOM 1852 O O . GLU A 1 225 ? 9.586 10.312 15.922 1 96.44 225 GLU A O 1
ATOM 1857 N N . LYS A 1 226 ? 11.625 10.594 16.797 1 97.69 226 LYS A N 1
ATOM 1858 C CA . LYS A 1 226 ? 11.453 12.016 17.047 1 97.69 226 LYS A CA 1
ATOM 1859 C C . LYS A 1 226 ? 12.141 12.852 15.969 1 97.69 226 LYS A C 1
ATOM 1861 O O . LYS A 1 226 ? 13.242 12.508 15.523 1 97.69 226 LYS A O 1
ATOM 1866 N N . GLY A 1 227 ? 11.477 13.922 15.617 1 97.81 227 GLY A N 1
ATOM 1867 C CA . GLY A 1 227 ? 12.07 14.898 14.719 1 97.81 227 GLY A CA 1
ATOM 1868 C C . GLY A 1 227 ? 12.43 14.32 13.359 1 97.81 227 GLY A C 1
ATOM 1869 O O . GLY A 1 227 ? 13.484 14.625 12.812 1 97.81 227 GLY A O 1
ATOM 1870 N N . LEU A 1 228 ? 11.531 13.484 12.781 1 97.31 228 LEU A N 1
ATOM 1871 C CA . LEU A 1 228 ? 11.789 12.773 11.531 1 97.31 228 LEU A CA 1
ATOM 1872 C C . LEU A 1 228 ? 11.547 13.688 10.336 1 97.31 228 LEU A C 1
ATOM 1874 O O . LEU A 1 228 ? 10.719 14.594 10.398 1 97.31 228 LEU A O 1
ATOM 1878 N N . THR A 1 229 ? 12.336 13.492 9.352 1 98.75 229 THR A N 1
ATOM 1879 C CA . THR A 1 229 ? 12.016 13.977 8.008 1 98.75 229 THR A CA 1
ATOM 1880 C C . THR A 1 229 ? 11.859 12.805 7.039 1 98.75 229 THR A C 1
ATOM 1882 O O . THR A 1 229 ? 12.828 12.102 6.746 1 98.75 229 THR A O 1
ATOM 1885 N N . ILE A 1 230 ? 10.711 12.625 6.594 1 98.94 230 ILE A N 1
ATOM 1886 C CA . ILE A 1 230 ? 10.453 11.508 5.691 1 98.94 230 ILE A CA 1
ATOM 1887 C C . ILE A 1 230 ? 10.32 12.023 4.258 1 98.94 230 ILE A C 1
ATOM 1889 O O . ILE A 1 230 ? 9.484 12.875 3.975 1 98.94 230 ILE A O 1
ATOM 1893 N N . PHE A 1 231 ? 11.164 11.594 3.398 1 98.94 231 PHE A N 1
ATOM 1894 C CA . PHE A 1 231 ? 10.992 11.766 1.961 1 98.94 231 PHE A CA 1
ATOM 1895 C C . PHE A 1 231 ? 10.195 10.609 1.375 1 98.94 231 PHE A C 1
ATOM 1897 O O . PHE A 1 231 ? 10.766 9.602 0.958 1 98.94 231 PHE A O 1
ATOM 1904 N N . ALA A 1 232 ? 8.906 10.742 1.303 1 98.94 232 ALA A N 1
ATOM 1905 C CA . ALA A 1 232 ? 8.008 9.648 0.943 1 98.94 232 ALA A CA 1
ATOM 1906 C C . ALA A 1 232 ? 7.785 9.594 -0.565 1 98.94 232 ALA A C 1
ATOM 1908 O O . ALA A 1 232 ? 7.18 10.5 -1.143 1 98.94 232 ALA A O 1
ATOM 1909 N N . PRO A 1 233 ? 8.234 8.562 -1.23 1 98.88 233 PRO A N 1
ATOM 1910 C CA . PRO A 1 233 ? 7.918 8.438 -2.654 1 98.88 233 PRO A CA 1
ATOM 1911 C C . PRO A 1 233 ? 6.438 8.148 -2.906 1 98.88 233 PRO A C 1
ATOM 1913 O O . PRO A 1 233 ? 5.816 7.402 -2.148 1 98.88 233 PRO A O 1
ATOM 1916 N N . SER A 1 234 ? 5.934 8.789 -3.922 1 98.62 234 SER A N 1
ATOM 1917 C CA . SER A 1 234 ? 4.562 8.508 -4.332 1 98.62 234 SER A CA 1
ATOM 1918 C C . SER A 1 234 ? 4.441 7.102 -4.918 1 98.62 234 SER A C 1
ATOM 1920 O O . SER A 1 234 ? 5.449 6.469 -5.238 1 98.62 234 SER A O 1
ATOM 1922 N N . ASN A 1 235 ? 3.186 6.609 -5.012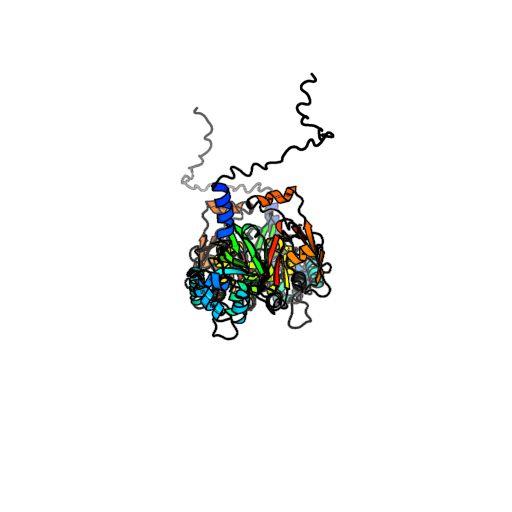 1 98.56 235 ASN A N 1
ATOM 1923 C CA . ASN A 1 235 ? 2.939 5.348 -5.699 1 98.56 235 ASN A CA 1
ATOM 1924 C C . ASN A 1 235 ? 3.5 5.363 -7.117 1 98.56 235 ASN A C 1
ATOM 1926 O O . ASN A 1 235 ? 4.059 4.367 -7.582 1 98.56 235 ASN A O 1
ATOM 1930 N N . GLU A 1 236 ? 3.35 6.484 -7.75 1 97.62 236 GLU A N 1
ATOM 1931 C CA . GLU A 1 236 ? 3.883 6.633 -9.102 1 97.62 236 GLU A CA 1
ATOM 1932 C C . GLU A 1 236 ? 5.402 6.512 -9.109 1 97.62 236 GLU A C 1
ATOM 1934 O O . GLU A 1 236 ? 5.98 5.91 -10.016 1 97.62 236 GLU A O 1
ATOM 1939 N N . ALA A 1 237 ? 6.016 7.129 -8.141 1 98.31 237 ALA A N 1
ATOM 1940 C CA . ALA A 1 237 ? 7.469 7.031 -8.031 1 98.31 237 ALA A CA 1
ATOM 1941 C C . ALA A 1 237 ? 7.914 5.574 -7.914 1 98.31 237 ALA A C 1
ATOM 1943 O O . ALA A 1 237 ? 8.859 5.156 -8.586 1 98.31 237 ALA A O 1
ATOM 1944 N N . TRP A 1 238 ? 7.262 4.797 -7.129 1 98.56 238 TRP A N 1
ATOM 1945 C CA . TRP A 1 238 ? 7.578 3.383 -6.973 1 98.56 238 TRP A CA 1
ATOM 1946 C C . TRP A 1 238 ? 7.359 2.629 -8.281 1 98.56 238 TRP A C 1
ATOM 1948 O O . TRP A 1 238 ? 8.18 1.797 -8.672 1 98.56 238 TRP A O 1
ATOM 1958 N N . GLN A 1 239 ? 6.281 2.916 -8.906 1 96.75 239 GLN A N 1
ATOM 1959 C CA . GLN A 1 239 ? 5.938 2.229 -10.148 1 96.75 239 GLN A CA 1
ATOM 1960 C C . GLN A 1 239 ? 7.031 2.412 -11.203 1 96.75 239 GLN A C 1
ATOM 1962 O O . GLN A 1 239 ? 7.273 1.521 -12.016 1 96.75 239 GLN A O 1
ATOM 1967 N N . ARG A 1 240 ? 7.707 3.482 -11.117 1 96.06 240 ARG A N 1
ATOM 1968 C CA . ARG A 1 240 ? 8.742 3.803 -12.094 1 96.06 240 ARG A CA 1
ATOM 1969 C C . ARG A 1 240 ? 9.945 2.869 -11.945 1 96.06 240 ARG A C 1
ATOM 1971 O O . ARG A 1 240 ? 10.789 2.793 -12.836 1 96.06 240 ARG A O 1
ATOM 1978 N N . LEU A 1 241 ? 10.078 2.188 -10.828 1 96.88 241 LEU A N 1
ATOM 1979 C CA . LEU A 1 241 ? 11.172 1.236 -10.656 1 96.88 241 LEU A CA 1
ATOM 1980 C C . LEU A 1 241 ? 10.977 0.021 -11.562 1 96.88 241 LEU A C 1
ATOM 1982 O O . LEU A 1 241 ? 11.922 -0.736 -11.797 1 96.88 241 LEU A O 1
ATOM 1986 N N . GLY A 1 242 ? 9.75 -0.217 -11.992 1 95.44 242 GLY A N 1
ATOM 1987 C CA . GLY A 1 242 ? 9.484 -1.34 -12.875 1 95.44 242 GLY A CA 1
ATOM 1988 C C . GLY A 1 242 ? 9.086 -2.602 -12.133 1 95.44 242 GLY A C 1
ATOM 1989 O O . GLY A 1 242 ? 9.422 -2.77 -10.961 1 95.44 242 GLY A O 1
ATOM 1990 N N . PHE A 1 243 ? 8.469 -3.449 -12.883 1 93.75 243 PHE A N 1
ATOM 1991 C CA . PHE A 1 243 ? 7.848 -4.648 -12.32 1 93.75 243 PHE A CA 1
ATOM 1992 C C . PHE A 1 243 ? 8.898 -5.547 -11.68 1 93.75 243 PHE A C 1
ATOM 1994 O O . PHE A 1 243 ? 8.727 -5.988 -10.539 1 93.75 243 PHE A O 1
ATOM 2001 N N . GLU A 1 244 ? 9.961 -5.852 -12.289 1 92.69 244 GLU A N 1
ATOM 2002 C CA . GLU A 1 244 ? 10.961 -6.809 -11.812 1 92.69 244 GLU A CA 1
ATOM 2003 C C . GLU A 1 244 ? 11.641 -6.309 -10.539 1 92.69 244 GLU A C 1
ATOM 2005 O O . GLU A 1 244 ? 11.891 -7.086 -9.617 1 92.69 244 GLU A O 1
ATOM 2010 N N . ASN A 1 245 ? 11.945 -4.98 -10.562 1 96.69 245 ASN A N 1
ATOM 2011 C CA . ASN A 1 245 ? 12.57 -4.414 -9.367 1 96.69 245 ASN A CA 1
ATOM 2012 C C . ASN A 1 245 ? 11.617 -4.441 -8.18 1 96.69 245 ASN A C 1
ATOM 2014 O O . ASN A 1 245 ? 12.023 -4.762 -7.059 1 96.69 245 ASN A O 1
ATOM 2018 N N . LEU A 1 246 ? 10.352 -4.105 -8.43 1 97.81 246 LEU A N 1
ATOM 2019 C CA . LEU A 1 246 ? 9.367 -4.113 -7.348 1 97.81 246 LEU A CA 1
ATOM 2020 C C . LEU A 1 246 ? 9.141 -5.531 -6.832 1 97.81 246 LEU A C 1
ATOM 2022 O O . LEU A 1 246 ? 9.062 -5.746 -5.621 1 97.81 246 LEU A O 1
ATOM 2026 N N . ARG A 1 247 ? 9.047 -6.492 -7.738 1 94.62 247 ARG A N 1
ATOM 2027 C CA . ARG A 1 247 ? 8.914 -7.887 -7.324 1 94.62 247 ARG A CA 1
ATOM 2028 C C . ARG A 1 247 ? 10.086 -8.312 -6.449 1 94.62 247 ARG A C 1
ATOM 2030 O O . ARG A 1 247 ? 9.891 -8.93 -5.402 1 94.62 247 ARG A O 1
ATOM 2037 N N . TYR A 1 248 ? 11.297 -8.016 -6.855 1 93.44 248 TYR A N 1
ATOM 2038 C CA . TYR A 1 248 ? 12.516 -8.328 -6.113 1 93.44 248 TYR A CA 1
ATOM 2039 C C . TYR A 1 248 ? 12.469 -7.73 -4.715 1 93.44 248 TYR A C 1
ATOM 2041 O O . TYR A 1 248 ? 12.758 -8.414 -3.729 1 93.44 248 TYR A O 1
ATOM 2049 N N . LEU A 1 249 ? 12.062 -6.48 -4.625 1 97 249 LEU A N 1
ATOM 2050 C CA . LEU A 1 249 ? 12.125 -5.746 -3.363 1 97 249 LEU A CA 1
ATOM 2051 C C . LEU A 1 249 ? 11.023 -6.211 -2.414 1 97 249 LEU A C 1
ATOM 2053 O O . LEU A 1 249 ? 11.234 -6.273 -1.2 1 97 249 LEU A O 1
ATOM 2057 N N . PHE A 1 250 ? 9.867 -6.492 -2.963 1 97.38 250 PHE A N 1
ATOM 2058 C CA . PHE A 1 250 ? 8.703 -6.613 -2.094 1 97.38 250 PHE A CA 1
ATOM 2059 C C . PHE A 1 250 ? 8.352 -8.078 -1.853 1 97.38 250 PHE A C 1
ATOM 2061 O O . PHE A 1 250 ? 7.57 -8.391 -0.954 1 97.38 250 PHE A O 1
ATOM 2068 N N . SER A 1 251 ? 8.898 -8.984 -2.604 1 93.5 251 SER A N 1
ATOM 2069 C CA . SER A 1 251 ? 8.523 -10.383 -2.465 1 93.5 251 SER A CA 1
ATOM 2070 C C . SER A 1 251 ? 9.75 -11.289 -2.463 1 93.5 251 SER A C 1
ATOM 2072 O O . SER A 1 251 ? 10.766 -10.961 -3.072 1 93.5 251 SER A O 1
ATOM 2074 N N . CYS A 1 252 ? 9.594 -12.391 -1.812 1 89.31 252 CYS A N 1
ATOM 2075 C CA . CYS A 1 252 ? 10.688 -13.359 -1.776 1 89.31 252 CYS A CA 1
ATOM 2076 C C . CYS A 1 252 ? 10.516 -14.414 -2.857 1 89.31 252 CYS A C 1
ATOM 2078 O O . CYS A 1 252 ? 11.312 -15.352 -2.949 1 89.31 252 CYS A O 1
ATOM 2080 N N . VAL A 1 253 ? 9.453 -14.234 -3.66 1 84.25 253 VAL A N 1
ATOM 2081 C CA . VAL A 1 253 ? 9.258 -15.164 -4.77 1 84.25 253 VAL A CA 1
ATOM 2082 C C . VAL A 1 253 ? 10.477 -15.133 -5.688 1 84.25 253 VAL A C 1
ATOM 2084 O O . VAL A 1 253 ? 10.922 -14.055 -6.105 1 84.25 253 VAL A O 1
ATOM 2087 N N . GLY A 1 254 ? 10.992 -16.266 -5.934 1 78.25 254 GLY A N 1
ATOM 2088 C CA . GLY A 1 254 ? 12.164 -16.375 -6.793 1 78.25 254 GLY A CA 1
ATOM 2089 C C . GLY A 1 254 ? 13.461 -16.094 -6.062 1 78.25 254 GLY A C 1
ATOM 2090 O O . GLY A 1 254 ? 14.523 -16 -6.688 1 78.25 254 GLY A O 1
ATOM 2091 N N . GLN A 1 255 ? 13.266 -15.852 -4.703 1 79.5 255 GLN A N 1
ATOM 2092 C CA . GLN A 1 255 ? 14.445 -15.57 -3.889 1 79.5 255 GLN A CA 1
ATOM 2093 C C . GLN A 1 255 ? 14.578 -16.578 -2.75 1 79.5 255 GLN A C 1
ATOM 2095 O O . GLN A 1 255 ? 13.578 -17.141 -2.299 1 79.5 255 GLN A O 1
ATOM 2100 N N . ASP A 1 256 ? 15.781 -17.094 -2.463 1 55.88 256 ASP A N 1
ATOM 2101 C CA . ASP A 1 256 ? 15.977 -18.078 -1.398 1 55.88 256 ASP A CA 1
ATOM 2102 C C . ASP A 1 256 ? 15.805 -17.438 -0.023 1 55.88 256 ASP A C 1
ATOM 2104 O O . ASP A 1 256 ? 16.156 -16.266 0.17 1 55.88 256 ASP A O 1
ATOM 2108 N N . ARG A 1 257 ? 14.922 -18.188 0.804 1 53.44 257 ARG A N 1
ATOM 2109 C CA . ARG A 1 257 ? 14.977 -17.797 2.209 1 53.44 257 ARG A CA 1
ATOM 2110 C C . ARG A 1 257 ? 16.328 -18.172 2.828 1 53.44 257 ARG A C 1
ATOM 2112 O O . ARG A 1 257 ? 16.859 -19.25 2.57 1 53.44 257 ARG A O 1
ATOM 2119 N N . GLN A 1 258 ? 17.312 -17.391 3.004 1 45 258 GLN A N 1
ATOM 2120 C CA . GLN A 1 258 ? 18.578 -17.75 3.625 1 45 258 GLN A CA 1
ATOM 2121 C C . GLN A 1 258 ? 18.375 -18.703 4.789 1 45 258 GLN A C 1
ATOM 2123 O O . GLN A 1 258 ? 17.547 -18.453 5.668 1 45 258 GLN A O 1
ATOM 2128 N N . HIS A 1 259 ? 18.609 -19.969 4.523 1 40.38 259 HIS A N 1
ATOM 2129 C CA . HIS A 1 259 ? 18.406 -21.109 5.414 1 40.38 259 HIS A CA 1
ATOM 2130 C C . HIS A 1 259 ? 18.672 -20.719 6.867 1 40.38 259 HIS A C 1
ATOM 2132 O O . HIS A 1 259 ? 18.234 -21.422 7.785 1 40.38 259 HIS A O 1
ATOM 2138 N N . GLY A 1 260 ? 20 -20.453 7.152 1 35.97 260 GLY A N 1
ATOM 2139 C CA . GLY A 1 260 ? 20.484 -20.578 8.516 1 35.97 260 GLY A CA 1
ATOM 2140 C C . GLY A 1 260 ? 19.641 -19.812 9.523 1 35.97 260 GLY A C 1
ATOM 2141 O O . GLY A 1 260 ? 19.859 -19.906 10.727 1 35.97 260 GLY A O 1
ATOM 2142 N N . MET A 1 261 ? 19.547 -18.562 9.359 1 34.94 261 MET A N 1
ATOM 2143 C CA . MET A 1 261 ? 19.031 -17.812 10.508 1 34.94 261 MET A CA 1
ATOM 2144 C C . MET A 1 261 ? 17.578 -18.172 10.789 1 34.94 261 MET A C 1
ATOM 2146 O O . MET A 1 261 ? 16.812 -18.422 9.859 1 34.94 261 MET A O 1
ATOM 2150 N N . GLU A 1 262 ? 17.312 -18.5 12.023 1 35.59 262 GLU A N 1
ATOM 2151 C CA . GLU A 1 262 ? 16 -18.641 12.648 1 35.59 262 GLU A CA 1
ATOM 2152 C C . GLU A 1 262 ? 14.922 -17.906 11.852 1 35.59 262 GLU A C 1
ATOM 2154 O O . GLU A 1 262 ? 15.203 -17.344 10.789 1 35.59 262 GLU A O 1
ATOM 2159 N N . ARG A 1 263 ? 14.211 -16.969 12.727 1 39.91 263 ARG A N 1
ATOM 2160 C CA . ARG A 1 263 ? 12.945 -16.25 12.641 1 39.91 263 ARG A CA 1
ATOM 2161 C C . ARG A 1 263 ? 12.891 -15.375 11.398 1 39.91 263 ARG A C 1
ATOM 2163 O O . ARG A 1 263 ? 11.812 -15 10.938 1 39.91 263 ARG A O 1
ATOM 2170 N N . HIS A 1 264 ? 13.852 -14.234 11.367 1 44.41 264 HIS A N 1
ATOM 2171 C CA . HIS A 1 264 ? 13.609 -13.039 10.57 1 44.41 264 HIS A CA 1
ATOM 2172 C C . HIS A 1 264 ? 13.977 -13.266 9.109 1 44.41 264 HIS A C 1
ATOM 2174 O O . HIS A 1 264 ? 15.125 -13.055 8.711 1 44.41 264 HIS A O 1
ATOM 2180 N N . HIS A 1 265 ? 13.609 -14.391 8.391 1 51.25 265 HIS A N 1
ATOM 2181 C CA . HIS A 1 265 ? 13.609 -15.141 7.137 1 51.25 265 HIS A CA 1
ATOM 2182 C C . HIS A 1 265 ? 13.5 -14.211 5.934 1 51.25 265 HIS A C 1
ATOM 2184 O O . HIS A 1 265 ? 12.961 -14.586 4.895 1 51.25 265 HIS A O 1
ATOM 2190 N N . GLU A 1 266 ? 13.766 -12.922 5.965 1 72.94 266 GLU A N 1
ATOM 2191 C CA . GLU A 1 266 ? 13.344 -12.172 4.785 1 72.94 266 GLU A CA 1
ATOM 2192 C C . GLU A 1 266 ? 14.375 -12.289 3.662 1 72.94 266 GLU A C 1
ATOM 2194 O O . GLU A 1 266 ? 15.562 -12.5 3.918 1 72.94 266 GLU A O 1
ATOM 2199 N N . CYS A 1 267 ? 14.203 -12.672 2.588 1 86.69 267 CYS A N 1
ATOM 2200 C CA . CYS A 1 267 ? 14.992 -12.75 1.359 1 86.69 267 CYS A CA 1
ATOM 2201 C C . CYS A 1 267 ? 15.742 -11.445 1.111 1 86.69 267 CYS A C 1
ATOM 2203 O O . CYS A 1 267 ? 15.477 -10.438 1.768 1 86.69 267 CYS A O 1
ATOM 2205 N N . LYS A 1 268 ? 16.875 -11.492 0.419 1 90.44 268 LYS A N 1
ATOM 2206 C CA . LYS A 1 268 ? 17.75 -10.352 0.159 1 90.44 268 LYS A CA 1
ATOM 2207 C C . LYS A 1 268 ? 16.953 -9.148 -0.333 1 90.44 268 LYS A C 1
ATOM 2209 O O . LYS A 1 268 ? 17.219 -8.016 0.073 1 90.44 268 LYS A O 1
ATOM 2214 N N . GLY A 1 269 ? 16.047 -9.359 -1.209 1 93.75 269 GLY A N 1
ATOM 2215 C CA . GLY A 1 269 ? 15.242 -8.273 -1.744 1 93.75 269 GLY A CA 1
ATOM 2216 C C . GLY A 1 269 ? 14.508 -7.496 -0.672 1 93.75 269 GLY A C 1
ATOM 2217 O O . GLY A 1 269 ? 14.531 -6.262 -0.671 1 93.75 269 GLY A O 1
ATOM 2218 N N . VAL A 1 270 ? 13.953 -8.18 0.253 1 95.31 270 VAL A N 1
ATOM 2219 C CA . VAL A 1 270 ? 13.195 -7.535 1.321 1 95.31 270 VAL A CA 1
ATOM 2220 C C . VAL A 1 270 ? 14.148 -6.812 2.27 1 95.31 270 VAL A C 1
ATOM 2222 O O . VAL A 1 270 ? 13.82 -5.75 2.799 1 95.31 270 VAL A O 1
ATOM 2225 N N . GLN A 1 271 ? 15.336 -7.328 2.41 1 94.88 271 GLN A N 1
ATOM 2226 C CA . GLN A 1 271 ? 16.359 -6.621 3.178 1 94.88 271 GLN A CA 1
ATOM 2227 C C . GLN A 1 271 ? 16.75 -5.32 2.49 1 94.88 271 GLN A C 1
ATOM 2229 O O . GLN A 1 271 ? 16.953 -4.297 3.15 1 94.88 271 GLN A O 1
ATOM 2234 N N . ASP A 1 272 ? 16.891 -5.414 1.214 1 96.31 272 ASP A N 1
ATOM 2235 C CA . ASP A 1 272 ? 17.188 -4.211 0.447 1 96.31 272 ASP A CA 1
ATOM 2236 C C . ASP A 1 272 ? 16.062 -3.193 0.554 1 96.31 272 ASP A C 1
ATOM 2238 O O . ASP A 1 272 ? 16.297 -1.988 0.641 1 96.31 272 ASP A O 1
ATOM 2242 N N . LEU A 1 273 ? 14.836 -3.705 0.515 1 98.06 273 LEU A N 1
ATOM 2243 C CA . LEU A 1 273 ? 13.688 -2.83 0.708 1 98.06 273 LEU A CA 1
ATOM 2244 C C . LEU A 1 273 ? 13.773 -2.102 2.045 1 98.06 273 LEU A C 1
ATOM 2246 O O . LEU A 1 273 ? 13.516 -0.898 2.119 1 98.06 273 LEU A O 1
ATOM 2250 N N . LYS A 1 274 ? 14.109 -2.793 3.076 1 97.88 274 LYS A N 1
ATOM 2251 C CA . LYS A 1 274 ? 14.266 -2.186 4.395 1 97.88 274 LYS A CA 1
ATOM 2252 C C . LYS A 1 274 ? 15.305 -1.066 4.363 1 97.88 274 LYS A C 1
ATOM 2254 O O . LYS A 1 274 ? 15.078 0.016 4.91 1 97.88 274 LYS A O 1
ATOM 2259 N N . ARG A 1 275 ? 16.422 -1.315 3.74 1 98.12 275 ARG A N 1
ATOM 2260 C CA . ARG A 1 275 ? 17.469 -0.313 3.611 1 98.12 275 ARG A CA 1
ATOM 2261 C C . ARG A 1 275 ? 16.969 0.914 2.855 1 98.12 275 ARG A C 1
ATOM 2263 O O . ARG A 1 275 ? 17.266 2.049 3.242 1 98.12 275 ARG A O 1
ATOM 2270 N N . ILE A 1 276 ? 16.234 0.65 1.835 1 98.62 276 ILE A N 1
ATOM 2271 C CA . ILE A 1 276 ? 15.695 1.733 1.023 1 98.62 276 ILE A CA 1
ATOM 2272 C C . ILE A 1 276 ? 14.727 2.568 1.857 1 98.62 276 ILE A C 1
ATOM 2274 O O . ILE A 1 276 ? 14.781 3.801 1.84 1 98.62 276 ILE A O 1
ATOM 2278 N N . ILE A 1 277 ? 13.852 1.922 2.58 1 98.75 277 ILE A N 1
ATOM 2279 C CA . ILE A 1 277 ? 12.891 2.623 3.422 1 98.75 277 ILE A CA 1
ATOM 2280 C C . ILE A 1 277 ? 13.625 3.445 4.477 1 98.75 277 ILE A C 1
ATOM 2282 O O . ILE A 1 277 ? 13.305 4.613 4.695 1 98.75 277 ILE A O 1
ATOM 2286 N N . GLN A 1 278 ? 14.641 2.885 5.082 1 98.75 278 GLN A N 1
ATOM 2287 C CA . GLN A 1 278 ? 15.453 3.588 6.07 1 98.75 278 GLN A CA 1
ATOM 2288 C C . GLN A 1 278 ? 16.125 4.812 5.457 1 98.75 278 GLN A C 1
ATOM 2290 O O . GLN A 1 278 ? 16.25 5.852 6.109 1 98.75 278 GLN A O 1
ATOM 2295 N N . TYR A 1 279 ? 16.531 4.711 4.238 1 98.81 279 TYR A N 1
ATOM 2296 C CA . TYR A 1 279 ? 17.234 5.77 3.525 1 98.81 279 TYR A CA 1
ATOM 2297 C C . TYR A 1 279 ? 16.297 6.949 3.248 1 98.81 279 TYR A C 1
ATOM 2299 O O . TYR A 1 279 ? 16.75 8.086 3.109 1 98.81 279 TYR A O 1
ATOM 2307 N N . HIS A 1 280 ? 15.016 6.723 3.305 1 98.88 280 HIS A N 1
ATOM 2308 C CA . HIS A 1 280 ? 14.023 7.758 3.049 1 98.88 280 HIS A CA 1
ATOM 2309 C C . HIS A 1 280 ? 13.594 8.445 4.344 1 98.88 280 HIS A C 1
ATOM 2311 O O . HIS A 1 280 ? 12.711 9.305 4.332 1 98.88 280 HIS A O 1
ATOM 2317 N N . MET A 1 281 ? 14.18 8.039 5.473 1 98.75 281 MET A N 1
ATOM 2318 C CA . MET A 1 281 ? 13.812 8.594 6.77 1 98.75 281 MET A CA 1
ATOM 2319 C C . MET A 1 281 ? 15 9.289 7.422 1 98.75 281 MET A C 1
ATOM 2321 O O . MET A 1 281 ? 15.891 8.633 7.957 1 98.75 281 MET A O 1
ATOM 2325 N N . GLY A 1 282 ? 14.938 10.648 7.352 1 98.25 282 GLY A N 1
ATOM 2326 C CA . GLY A 1 282 ? 15.984 11.453 7.965 1 98.25 282 GLY A CA 1
ATOM 2327 C C . GLY A 1 282 ? 15.836 11.57 9.469 1 98.25 282 GLY A C 1
ATOM 2328 O O . GLY A 1 282 ? 14.727 11.688 9.984 1 98.25 282 GLY A O 1
ATOM 2329 N N . ARG A 1 283 ? 16.938 11.68 10.195 1 96.75 283 ARG A N 1
ATOM 2330 C CA . ARG A 1 283 ? 16.953 11.648 11.656 1 96.75 283 ARG A CA 1
ATOM 2331 C C . ARG A 1 283 ? 16.719 13.039 12.234 1 96.75 283 ARG A C 1
ATOM 2333 O O . ARG A 1 283 ? 16.438 13.18 13.43 1 96.75 283 ARG A O 1
ATOM 2340 N N . ASP A 1 284 ? 16.844 14.031 11.422 1 96.25 284 ASP A N 1
ATOM 2341 C CA . ASP A 1 284 ? 16.641 15.398 11.891 1 96.25 284 ASP A CA 1
ATOM 2342 C C . ASP A 1 284 ? 15.453 16.047 11.188 1 96.25 284 ASP A C 1
ATOM 2344 O O . ASP A 1 284 ? 15.188 15.773 10.016 1 96.25 284 ASP A O 1
ATOM 2348 N N . LEU A 1 285 ? 14.859 16.906 11.93 1 97.69 285 LEU A N 1
ATOM 2349 C CA . LEU A 1 285 ? 13.703 17.625 11.398 1 97.69 285 LEU A CA 1
ATOM 2350 C C . LEU A 1 285 ? 14.133 18.688 10.406 1 97.69 285 LEU A C 1
ATOM 2352 O O . LEU A 1 285 ? 15.023 19.5 10.703 1 97.69 285 LEU A O 1
ATOM 2356 N N . ALA A 1 286 ? 13.578 18.625 9.258 1 97.62 286 ALA A N 1
ATOM 2357 C CA . ALA A 1 286 ? 13.859 19.641 8.242 1 97.62 286 ALA A CA 1
ATOM 2358 C C . ALA A 1 286 ? 12.586 20.047 7.512 1 97.62 286 ALA A C 1
ATOM 2360 O O . ALA A 1 286 ? 12.008 19.25 6.766 1 97.62 286 ALA A O 1
ATOM 2361 N N . TYR A 1 287 ? 12.117 21.266 7.734 1 97.25 287 TYR A N 1
ATOM 2362 C CA . TYR A 1 287 ? 11.094 21.906 6.918 1 97.25 287 TYR A CA 1
ATOM 2363 C C . TYR A 1 287 ? 11.711 22.641 5.738 1 97.25 287 TYR A C 1
ATOM 2365 O O . TYR A 1 287 ? 12.93 22.797 5.668 1 97.25 287 TYR A O 1
ATOM 2373 N N . THR A 1 288 ? 10.875 23.016 4.789 1 96.25 288 THR A N 1
ATOM 2374 C CA . THR A 1 288 ? 11.383 23.766 3.65 1 96.25 288 THR A CA 1
ATOM 2375 C C . THR A 1 288 ? 12.102 25.031 4.117 1 96.25 288 THR A C 1
ATOM 2377 O O . THR A 1 288 ? 13.062 25.484 3.49 1 96.25 288 THR A O 1
ATOM 2380 N N . THR A 1 289 ? 11.672 25.656 5.242 1 94.31 289 THR A N 1
ATOM 2381 C CA . THR A 1 289 ? 12.32 26.844 5.785 1 94.31 289 THR A CA 1
ATOM 2382 C C . THR A 1 289 ? 13.773 26.547 6.148 1 94.31 289 THR A C 1
ATOM 2384 O O . THR A 1 289 ? 14.656 27.359 5.902 1 94.31 289 THR A O 1
ATOM 2387 N N . ASP A 1 290 ? 14.016 25.359 6.762 1 94.56 290 ASP A N 1
ATOM 2388 C CA . ASP A 1 290 ? 15.383 24.938 7.078 1 94.56 290 ASP A CA 1
ATOM 2389 C C . ASP A 1 290 ? 16.203 24.734 5.809 1 94.56 290 ASP A C 1
ATOM 2391 O O . ASP A 1 290 ? 17.359 25.156 5.738 1 94.56 290 ASP A O 1
ATOM 2395 N N . MET A 1 291 ? 15.562 24.156 4.832 1 95.5 291 MET A N 1
ATOM 2396 C CA . MET A 1 291 ? 16.234 23.828 3.58 1 95.5 291 MET A CA 1
ATOM 2397 C C . MET A 1 291 ? 16.594 25.094 2.812 1 95.5 291 MET A C 1
ATOM 2399 O O . MET A 1 291 ? 17.688 25.188 2.242 1 95.5 291 MET A O 1
ATOM 2403 N N . MET A 1 292 ? 15.719 26.031 2.754 1 93.69 292 MET A N 1
ATOM 2404 C CA . MET A 1 292 ? 15.953 27.281 2.055 1 93.69 292 MET A CA 1
ATOM 2405 C C . MET A 1 292 ? 17.062 28.094 2.727 1 93.69 292 MET A C 1
ATOM 2407 O O . MET A 1 292 ? 17.891 28.703 2.049 1 93.69 292 MET A O 1
ATOM 2411 N N . GLU A 1 293 ? 17.031 28.094 4.051 1 92.25 293 GLU A N 1
ATOM 2412 C CA . GLU A 1 293 ? 18.031 28.828 4.805 1 92.25 293 GLU A CA 1
ATOM 2413 C C . GLU A 1 293 ? 19.438 28.266 4.559 1 92.25 293 GLU A C 1
ATOM 2415 O O . GLU A 1 293 ? 20.391 29.031 4.371 1 92.25 293 GLU A O 1
ATOM 2420 N N . LYS A 1 294 ? 19.531 26.938 4.516 1 93.75 294 LYS A N 1
ATOM 2421 C CA . LYS A 1 294 ? 20.844 26.312 4.398 1 93.75 294 LYS A CA 1
ATOM 2422 C C . LYS A 1 294 ? 21.234 26.109 2.934 1 93.75 294 LYS A C 1
ATOM 2424 O O . LYS A 1 294 ? 22.406 25.906 2.619 1 93.75 294 LYS A O 1
ATOM 2429 N N . ARG A 1 295 ? 20.297 26.156 2.029 1 93.81 295 ARG A N 1
ATOM 2430 C CA . ARG A 1 295 ? 20.469 25.984 0.59 1 93.81 295 ARG A CA 1
ATOM 2431 C C . ARG A 1 295 ? 20.906 24.547 0.264 1 93.81 295 ARG A C 1
ATOM 2433 O O . ARG A 1 295 ? 20.391 23.938 -0.679 1 93.81 295 ARG A O 1
ATOM 2440 N N . GLU A 1 296 ? 21.875 24.078 0.966 1 96.44 296 GLU A N 1
ATOM 2441 C CA . GLU A 1 296 ? 22.312 22.688 0.907 1 96.44 296 GLU A CA 1
ATOM 2442 C C . GLU A 1 296 ? 22.391 22.078 2.301 1 96.44 296 GLU A C 1
ATOM 2444 O O . GLU A 1 296 ? 23.016 22.641 3.201 1 96.44 296 GLU A O 1
ATOM 2449 N N . MET A 1 297 ? 21.656 21 2.414 1 96.38 297 MET A N 1
ATOM 2450 C CA . MET A 1 297 ? 21.609 20.344 3.715 1 96.38 297 MET A CA 1
ATOM 2451 C C . MET A 1 297 ? 21.812 18.844 3.572 1 96.38 297 MET A C 1
ATOM 2453 O O . MET A 1 297 ? 21.203 18.203 2.705 1 96.38 297 MET A O 1
ATOM 2457 N N . ARG A 1 298 ? 22.719 18.25 4.359 1 97.31 298 ARG A N 1
ATOM 2458 C CA . ARG A 1 298 ? 22.891 16.812 4.449 1 97.31 298 ARG A CA 1
ATOM 2459 C C . ARG A 1 298 ? 22.172 16.25 5.672 1 97.31 298 ARG A C 1
ATOM 2461 O O . ARG A 1 298 ? 22.391 16.703 6.793 1 97.31 298 ARG A O 1
ATOM 2468 N N . LEU A 1 299 ? 21.312 15.359 5.469 1 97.75 299 LEU A N 1
ATOM 2469 C CA . LEU A 1 299 ? 20.562 14.734 6.543 1 97.75 299 LEU A CA 1
ATOM 2470 C C . LEU A 1 299 ? 21 13.289 6.754 1 97.75 299 LEU A C 1
ATOM 2472 O O . LEU A 1 299 ? 21 12.492 5.816 1 97.75 299 LEU A O 1
ATOM 2476 N N . LYS A 1 300 ? 21.422 12.977 8 1 98.06 300 LYS A N 1
ATOM 2477 C CA . LYS A 1 300 ? 21.609 11.57 8.336 1 98.06 300 LYS A CA 1
ATOM 2478 C C . LYS A 1 300 ? 20.297 10.805 8.289 1 98.06 300 LYS A C 1
ATOM 2480 O O . LYS A 1 300 ? 19.234 11.352 8.617 1 98.06 300 LYS A O 1
ATOM 2485 N N . THR A 1 301 ? 20.359 9.562 7.812 1 98.38 301 THR A N 1
ATOM 2486 C CA . THR A 1 301 ? 19.141 8.766 7.688 1 98.38 301 THR A CA 1
ATOM 2487 C C . THR A 1 301 ? 19.141 7.625 8.703 1 98.38 301 THR A C 1
ATOM 2489 O O . THR A 1 301 ? 20.078 7.477 9.477 1 98.38 301 THR A O 1
ATOM 2492 N N . LEU A 1 302 ? 18.047 6.879 8.773 1 98.25 302 LEU A N 1
ATOM 2493 C CA . LEU A 1 302 ? 17.969 5.711 9.641 1 98.25 302 LEU A CA 1
ATOM 2494 C C . LEU A 1 302 ? 18.781 4.559 9.078 1 98.25 302 LEU A C 1
ATOM 2496 O O . LEU A 1 302 ? 19 3.549 9.758 1 98.25 302 LEU A O 1
ATOM 2500 N N . TYR A 1 303 ? 19.125 4.68 7.758 1 97.75 303 TYR A N 1
ATOM 2501 C CA . TYR A 1 303 ? 20.109 3.744 7.23 1 97.75 303 TYR A CA 1
ATOM 2502 C C . TYR A 1 303 ? 21.516 4.137 7.668 1 97.75 303 TYR A C 1
ATOM 2504 O O . TYR A 1 303 ? 22.078 5.125 7.188 1 97.75 303 TYR A O 1
ATOM 2512 N N . GLU A 1 304 ? 22.078 3.391 8.57 1 91.94 304 GLU A N 1
ATOM 2513 C CA . GLU A 1 304 ? 23.328 3.729 9.25 1 91.94 304 GLU A CA 1
ATOM 2514 C C . GLU A 1 304 ? 24.391 4.176 8.25 1 91.94 304 GLU A C 1
ATOM 2516 O O . GLU A 1 304 ? 24.578 3.551 7.203 1 91.94 304 GLU A O 1
ATOM 2521 N N . ASP A 1 305 ? 25.016 5.297 8.508 1 89.81 305 ASP A N 1
ATOM 2522 C CA . ASP A 1 305 ? 26.141 5.906 7.812 1 89.81 305 ASP A CA 1
ATOM 2523 C C . ASP A 1 305 ? 25.734 6.434 6.441 1 89.81 305 ASP A C 1
ATOM 2525 O O . ASP A 1 305 ? 26.578 6.68 5.586 1 89.81 305 ASP A O 1
ATOM 2529 N N . LYS A 1 306 ? 24.406 6.512 6.191 1 97.44 306 LYS A N 1
ATOM 2530 C CA . LYS A 1 306 ? 23.969 7.07 4.918 1 97.44 306 LYS A CA 1
ATOM 2531 C C . LYS A 1 306 ? 23.281 8.422 5.117 1 97.44 306 LYS A C 1
ATOM 2533 O O . LYS A 1 306 ? 22.547 8.609 6.086 1 97.44 306 LYS A O 1
ATOM 2538 N N . THR A 1 307 ? 23.625 9.336 4.207 1 98.06 307 THR A N 1
ATOM 2539 C CA . THR A 1 307 ? 23.047 10.672 4.246 1 98.06 307 THR A CA 1
ATOM 2540 C C . THR A 1 307 ? 22.344 10.992 2.934 1 98.06 307 THR A C 1
ATOM 2542 O O . THR A 1 307 ? 22.641 10.398 1.896 1 98.06 307 THR A O 1
ATOM 2545 N N . VAL A 1 308 ? 21.375 11.82 2.984 1 98.25 308 VAL A N 1
ATOM 2546 C CA . VAL A 1 308 ? 20.719 12.375 1.807 1 98.25 308 VAL A CA 1
ATOM 2547 C C . VAL A 1 308 ? 21.016 13.867 1.7 1 98.25 308 VAL A C 1
ATOM 2549 O O . VAL A 1 308 ? 21.047 14.578 2.709 1 98.25 308 VAL A O 1
ATOM 2552 N N . LEU A 1 309 ? 21.344 14.273 0.511 1 98.31 309 LEU A N 1
ATOM 2553 C CA . LEU A 1 309 ? 21.594 15.688 0.228 1 98.31 309 LEU A CA 1
ATOM 2554 C C . LEU A 1 309 ? 20.328 16.375 -0.29 1 98.31 309 LEU A C 1
ATOM 2556 O O . LEU A 1 309 ? 19.719 15.906 -1.258 1 98.31 309 LEU A O 1
ATOM 2560 N N . VAL A 1 310 ? 19.922 17.438 0.361 1 98.5 310 VAL A N 1
ATOM 2561 C CA . VAL A 1 310 ? 18.797 18.234 -0.076 1 98.5 310 VAL A CA 1
ATOM 2562 C C . VAL A 1 310 ? 19.281 19.609 -0.537 1 98.5 310 VAL A C 1
ATOM 2564 O O . VAL A 1 310 ? 19.984 20.297 0.193 1 98.5 310 VAL A O 1
ATOM 2567 N N . GLU A 1 311 ? 18.875 19.969 -1.685 1 98 311 GLU A N 1
ATOM 2568 C CA . GLU A 1 311 ? 19.25 21.25 -2.258 1 98 311 GLU A CA 1
ATOM 2569 C C . GLU A 1 311 ? 18.031 22.109 -2.543 1 98 311 GLU A C 1
ATOM 2571 O O . GLU A 1 311 ? 17.062 21.641 -3.137 1 98 311 GLU A O 1
ATOM 2576 N N . ALA A 1 312 ? 18.062 23.312 -2.059 1 96.31 312 ALA A N 1
ATOM 2577 C CA . ALA A 1 312 ? 17.062 24.312 -2.418 1 96.31 312 ALA A CA 1
ATOM 2578 C C . ALA A 1 312 ? 17.531 25.188 -3.576 1 96.31 312 ALA A C 1
ATOM 2580 O O . ALA A 1 312 ? 18.484 25.969 -3.426 1 96.31 312 ALA A O 1
ATOM 2581 N N . LYS A 1 313 ? 16.891 24.984 -4.695 1 94 313 LYS A N 1
ATOM 2582 C CA . LYS A 1 313 ? 17.266 25.75 -5.879 1 94 313 LYS A CA 1
ATOM 2583 C C . LYS A 1 313 ? 16.188 26.781 -6.238 1 94 313 LYS A C 1
ATOM 2585 O O . LYS A 1 313 ? 15 26.453 -6.289 1 94 313 LYS A O 1
ATOM 2590 N N . GLU A 1 314 ? 16.625 27.969 -6.484 1 89.44 314 GLU A N 1
ATOM 2591 C CA . GLU A 1 314 ? 15.68 29 -6.898 1 89.44 314 GLU A CA 1
ATOM 2592 C C . GLU A 1 314 ? 15.172 28.75 -8.312 1 89.44 314 GLU A C 1
ATOM 2594 O O . GLU A 1 314 ? 15.945 28.375 -9.195 1 89.44 314 GLU A O 1
ATOM 2599 N N . ARG A 1 315 ? 13.883 28.797 -8.398 1 83.81 315 ARG A N 1
ATOM 2600 C CA . ARG A 1 315 ? 13.281 28.625 -9.719 1 83.81 315 ARG A CA 1
ATOM 2601 C C . ARG A 1 315 ? 13.578 29.828 -10.609 1 83.81 315 ARG A C 1
ATOM 2603 O O . ARG A 1 315 ? 13.703 30.953 -10.125 1 83.81 315 ARG A O 1
ATOM 2610 N N . ASN A 1 316 ? 13.891 29.609 -11.898 1 71.31 316 ASN A N 1
ATOM 2611 C CA . ASN A 1 316 ? 14.102 30.703 -12.828 1 71.31 316 ASN A CA 1
ATOM 2612 C C . ASN A 1 316 ? 12.836 31.547 -13.008 1 71.31 316 ASN A C 1
ATOM 2614 O O . ASN A 1 316 ? 11.727 31.047 -12.773 1 71.31 316 ASN A O 1
ATOM 2618 N N . HIS A 1 317 ? 12.969 32.906 -13.219 1 56.59 317 HIS A N 1
ATOM 2619 C CA . HIS A 1 317 ? 11.867 33.844 -13.383 1 56.59 317 HIS A CA 1
ATOM 2620 C C . HIS A 1 317 ? 10.828 33.312 -14.359 1 56.59 317 HIS A C 1
ATOM 2622 O O . HIS A 1 317 ? 9.625 33.531 -14.188 1 56.59 317 HIS A O 1
ATOM 2628 N N . LYS A 1 318 ? 11.133 32.719 -15.438 1 50.97 318 LYS A N 1
ATOM 2629 C CA . LYS A 1 318 ? 10.164 32.25 -16.438 1 50.97 318 LYS A CA 1
ATOM 2630 C C . LYS A 1 318 ? 9.234 31.203 -15.852 1 50.97 318 LYS A C 1
ATOM 2632 O O . LYS A 1 318 ? 8.062 31.125 -16.219 1 50.97 318 LYS A O 1
ATOM 2637 N N . ASP A 1 319 ? 9.688 30.516 -14.969 1 50.91 319 ASP A N 1
ATOM 2638 C CA . ASP A 1 319 ? 8.961 29.375 -14.414 1 50.91 319 ASP A CA 1
ATOM 2639 C C . ASP A 1 319 ? 8.094 29.812 -13.234 1 50.91 319 ASP A C 1
ATOM 2641 O O . ASP A 1 319 ? 7.195 29.062 -12.82 1 50.91 319 ASP A O 1
ATOM 2645 N N . ARG A 1 320 ? 8.391 30.875 -12.594 1 50.84 320 ARG A N 1
ATOM 2646 C CA . ARG A 1 320 ? 7.672 31.391 -11.438 1 50.84 320 ARG A CA 1
ATOM 2647 C C . ARG A 1 320 ? 6.246 31.797 -11.805 1 50.84 320 ARG A C 1
ATOM 2649 O O . ARG A 1 320 ? 5.336 31.703 -10.977 1 50.84 320 ARG A O 1
ATOM 2656 N N . ASP A 1 321 ? 6.141 32.344 -12.992 1 44.91 321 ASP A N 1
ATOM 2657 C CA . ASP A 1 321 ? 4.852 32.906 -13.406 1 44.91 321 ASP A CA 1
ATOM 2658 C C . ASP A 1 321 ? 3.82 31.781 -13.594 1 44.91 321 ASP A C 1
ATOM 2660 O O . ASP A 1 321 ? 2.615 32.031 -13.5 1 44.91 321 ASP A O 1
ATOM 2664 N N . ARG A 1 322 ? 4.266 30.688 -13.969 1 41.91 322 ARG A N 1
ATOM 2665 C CA . ARG A 1 322 ? 3.203 29.719 -14.242 1 41.91 322 ARG A CA 1
ATOM 2666 C C . ARG A 1 322 ? 2.426 29.391 -12.977 1 41.91 322 ARG A C 1
ATOM 2668 O O . ARG A 1 322 ? 1.256 29 -13.039 1 41.91 322 ARG A O 1
ATOM 2675 N N . ASP A 1 323 ? 3.193 29.25 -12.008 1 42.06 323 ASP A N 1
ATOM 2676 C CA . ASP A 1 323 ? 2.461 28.859 -10.812 1 42.06 323 ASP A CA 1
ATOM 2677 C C . ASP A 1 323 ? 1.733 30.047 -10.188 1 42.06 323 ASP A C 1
ATOM 2679 O O . ASP A 1 323 ? 1.08 29.906 -9.148 1 42.06 323 ASP A O 1
ATOM 2683 N N . SER A 1 324 ? 2.072 31.234 -10.68 1 38.62 324 SER A N 1
ATOM 2684 C CA . SER A 1 324 ? 1.566 32.469 -10.094 1 38.62 324 SER A CA 1
ATOM 2685 C C . SER A 1 324 ? 0.112 32.719 -10.484 1 38.62 324 SER A C 1
ATOM 2687 O O . SER A 1 324 ? -0.42 33.812 -10.266 1 38.62 324 SER A O 1
ATOM 2689 N N . TYR A 1 325 ? -0.43 31.938 -11.461 1 34.69 325 TYR A N 1
ATOM 2690 C CA . TYR A 1 325 ? -1.76 32.469 -11.742 1 34.69 325 TYR A CA 1
ATOM 2691 C C . TYR A 1 325 ? -2.398 33.062 -10.484 1 34.69 325 TYR A C 1
ATOM 2693 O O . TYR A 1 325 ? -2.971 34.125 -10.516 1 34.69 325 TYR A O 1
ATOM 2701 N N . SER A 1 326 ? -2.914 32.094 -9.617 1 38.47 326 SER A N 1
ATOM 2702 C CA . SER A 1 326 ? -4.059 32.469 -8.797 1 38.47 326 SER A CA 1
ATOM 2703 C C . SER A 1 326 ? -3.635 33.375 -7.648 1 38.47 326 SER A C 1
ATOM 2705 O O . SER A 1 326 ? -4.457 33.75 -6.812 1 38.47 326 SER A O 1
ATOM 2707 N N . ASP A 1 327 ? -2.361 33.375 -7.312 1 38.94 327 ASP A N 1
ATOM 2708 C CA . ASP A 1 327 ? -2.195 34.188 -6.113 1 38.94 327 ASP A CA 1
ATOM 2709 C C . ASP A 1 327 ? -2.113 35.688 -6.465 1 38.94 327 ASP A C 1
ATOM 2711 O O . ASP A 1 327 ? -1.125 36.125 -7.043 1 38.94 327 ASP A O 1
ATOM 2715 N N . SER A 1 328 ? -3.158 36.25 -6.996 1 37 328 SER A N 1
ATOM 2716 C CA . SER A 1 328 ? -3.271 37.688 -7.223 1 37 328 SER A CA 1
ATOM 2717 C C . SER A 1 328 ? -2.592 38.469 -6.109 1 37 328 SER A C 1
ATOM 2719 O O . SER A 1 328 ? -2.768 39.688 -6.008 1 37 328 SER A O 1
ATOM 2721 N N . CYS A 1 329 ? -2.33 37.906 -4.977 1 34.66 329 CYS A N 1
ATOM 2722 C CA . CYS A 1 329 ? -1.903 38.844 -3.943 1 34.66 329 CYS A CA 1
ATOM 2723 C C . CYS A 1 329 ? -0.523 39.406 -4.258 1 34.66 329 CYS A C 1
ATOM 2725 O O . CYS A 1 329 ? 0.471 38.688 -4.23 1 34.66 329 CYS A O 1
ATOM 2727 N N . SER A 1 330 ? -0.539 40.406 -5.199 1 35.66 330 SER A N 1
ATOM 2728 C CA . SER A 1 330 ? 0.585 41.312 -5.438 1 35.66 330 SER A CA 1
ATOM 2729 C C . SER A 1 330 ? 1.183 41.812 -4.129 1 35.66 330 SER A C 1
ATOM 2731 O O . SER A 1 330 ? 1.206 43 -3.869 1 35.66 330 SER A O 1
ATOM 2733 N N . GLY A 1 331 ? 0.981 41.25 -2.908 1 35.75 331 GLY A N 1
ATOM 2734 C CA . GLY A 1 331 ? 1.661 41.969 -1.836 1 35.75 331 GLY A CA 1
ATOM 2735 C C . GLY A 1 331 ? 3.129 42.219 -2.123 1 35.75 331 GLY A C 1
ATOM 2736 O O . GLY A 1 331 ? 3.732 41.531 -2.947 1 35.75 331 GLY A O 1
ATOM 2737 N N . LYS A 1 332 ? 3.572 43.406 -1.958 1 37.66 332 LYS A N 1
ATOM 2738 C CA . LYS A 1 332 ? 4.938 43.906 -1.974 1 37.66 332 LYS A CA 1
ATOM 2739 C C . LYS A 1 332 ? 5.926 42.875 -1.462 1 37.66 332 LYS A C 1
ATOM 2741 O O . LYS A 1 332 ? 5.688 42.25 -0.432 1 37.66 332 LYS A O 1
ATOM 2746 N N . ASP A 1 333 ? 6.758 42.281 -2.236 1 41 333 ASP A N 1
ATOM 2747 C CA . ASP A 1 333 ? 7.785 41.25 -2.209 1 41 333 ASP A CA 1
ATOM 2748 C C . ASP A 1 333 ? 8.758 41.469 -1.054 1 41 333 ASP A C 1
ATOM 2750 O O . ASP A 1 333 ? 9.891 41.906 -1.265 1 41 333 ASP A O 1
ATOM 2754 N N . ARG A 1 334 ? 8.406 42.094 -0.005 1 42.12 334 ARG A N 1
ATOM 2755 C CA . ARG A 1 334 ? 9.578 42.281 0.852 1 42.12 334 ARG A CA 1
ATOM 2756 C C . ARG A 1 334 ? 10.398 41 0.947 1 42.12 334 ARG A C 1
ATOM 2758 O O . ARG A 1 334 ? 11.602 41 0.698 1 42.12 334 ARG A O 1
ATOM 2765 N N . ASP A 1 335 ? 10.016 40 1.915 1 49.34 335 ASP A N 1
ATOM 2766 C CA . ASP A 1 335 ? 10.992 38.969 2.254 1 49.34 335 ASP A CA 1
ATOM 2767 C C . ASP A 1 335 ? 10.906 37.781 1.284 1 49.34 335 ASP A C 1
ATOM 2769 O O . ASP A 1 335 ? 10.352 36.719 1.619 1 49.34 335 ASP A O 1
ATOM 2773 N N . ARG A 1 336 ? 11.109 38 -0.009 1 53.91 336 ARG A N 1
ATOM 2774 C CA . ARG A 1 336 ? 11.125 37.125 -1.181 1 53.91 336 ARG A CA 1
ATOM 2775 C C . ARG A 1 336 ? 11.977 35.906 -0.932 1 53.91 336 ARG A C 1
ATOM 2777 O O . ARG A 1 336 ? 11.68 34.812 -1.451 1 53.91 336 ARG A O 1
ATOM 2784 N N . LYS A 1 337 ? 12.992 36.188 -0.161 1 58.03 337 LYS A N 1
ATOM 2785 C CA . LYS A 1 337 ? 13.945 35.094 0.011 1 58.03 337 LYS A CA 1
ATOM 2786 C C . LYS A 1 337 ? 13.328 33.938 0.802 1 58.03 337 LYS A C 1
ATOM 2788 O O . LYS A 1 337 ? 13.797 32.812 0.723 1 58.03 337 LYS A O 1
ATOM 2793 N N . HIS A 1 338 ? 12.219 34.219 1.457 1 71.5 338 HIS A N 1
ATOM 2794 C CA . HIS A 1 338 ? 11.672 33.125 2.285 1 71.5 338 HIS A CA 1
ATOM 2795 C C . HIS A 1 338 ? 10.367 32.594 1.699 1 71.5 338 HIS A C 1
ATOM 2797 O O . HIS A 1 338 ? 9.656 31.844 2.359 1 71.5 338 HIS A O 1
ATOM 2803 N N . ASP A 1 339 ? 10.203 32.969 0.49 1 83.44 339 ASP A N 1
ATOM 2804 C CA . ASP A 1 339 ? 9.008 32.5 -0.205 1 83.44 339 ASP A CA 1
ATOM 2805 C C . ASP A 1 339 ? 9.242 31.125 -0.801 1 83.44 339 ASP A C 1
ATOM 2807 O O . ASP A 1 339 ? 9.953 30.969 -1.797 1 83.44 339 ASP A O 1
ATOM 2811 N N . VAL A 1 340 ? 8.641 30.109 -0.206 1 89.12 340 VAL A N 1
ATOM 2812 C CA . VAL A 1 340 ? 8.867 28.703 -0.571 1 89.12 340 VAL A CA 1
ATOM 2813 C C . VAL A 1 340 ? 8.477 28.484 -2.031 1 89.12 340 VAL A C 1
ATOM 2815 O O . VAL A 1 340 ? 9 27.578 -2.689 1 89.12 340 VAL A O 1
ATOM 2818 N N . ARG A 1 341 ? 7.645 29.422 -2.627 1 87.56 341 ARG A N 1
ATOM 2819 C CA . ARG A 1 341 ? 7.164 29.297 -4 1 87.56 341 ARG A CA 1
ATOM 2820 C C . ARG A 1 341 ? 8.297 29.516 -4.996 1 87.56 341 ARG A C 1
ATOM 2822 O O . ARG A 1 341 ? 8.18 29.156 -6.172 1 87.56 341 ARG A O 1
ATOM 2829 N N . ARG A 1 342 ? 9.359 30 -4.574 1 87.12 342 ARG A N 1
ATOM 2830 C CA . ARG A 1 342 ? 10.469 30.375 -5.453 1 87.12 342 ARG A CA 1
ATOM 2831 C C . ARG A 1 342 ? 11.523 29.266 -5.488 1 87.12 342 ARG A C 1
ATOM 2833 O O . ARG A 1 342 ? 12.547 29.406 -6.164 1 87.12 342 ARG A O 1
ATOM 2840 N N . TYR A 1 343 ? 11.25 28.219 -4.848 1 92.06 343 TYR A N 1
ATOM 2841 C CA . TYR A 1 343 ? 12.289 27.219 -4.703 1 92.06 343 TYR A CA 1
ATOM 2842 C C . TYR A 1 343 ? 11.812 25.859 -5.199 1 92.06 343 TYR A C 1
ATOM 2844 O O . TYR A 1 343 ? 10.609 25.578 -5.211 1 92.06 343 TYR A O 1
ATOM 2852 N N . MET A 1 344 ? 12.703 25.156 -5.746 1 95.06 344 MET A N 1
ATOM 2853 C CA . MET A 1 344 ? 12.57 23.719 -5.93 1 95.06 344 MET A CA 1
ATOM 2854 C C . MET A 1 344 ? 13.531 22.969 -5.02 1 95.06 344 MET A C 1
ATOM 2856 O O . MET A 1 344 ? 14.641 23.438 -4.75 1 95.06 344 MET A O 1
ATOM 2860 N N . PHE A 1 345 ? 13.102 21.891 -4.555 1 97.19 345 PHE A N 1
ATOM 2861 C CA . PHE A 1 345 ? 13.93 21.094 -3.656 1 97.19 345 PHE A CA 1
ATOM 2862 C C . PHE A 1 345 ? 14.336 19.781 -4.316 1 97.19 345 PHE A C 1
ATOM 2864 O O . PHE A 1 345 ? 13.484 18.984 -4.711 1 97.19 345 PHE A O 1
ATOM 2871 N N . LEU A 1 346 ? 15.602 19.625 -4.465 1 98.25 346 LEU A N 1
ATOM 2872 C CA . LEU A 1 346 ? 16.172 18.453 -5.105 1 98.25 346 LEU A CA 1
ATOM 2873 C C . LEU A 1 346 ? 16.875 17.562 -4.086 1 98.25 346 LEU A C 1
ATOM 2875 O O . LEU A 1 346 ? 17.516 18.062 -3.154 1 98.25 346 LEU A O 1
ATOM 2879 N N . ILE A 1 347 ? 16.719 16.312 -4.266 1 98.5 347 ILE A N 1
ATOM 2880 C CA . ILE A 1 347 ? 17.375 15.352 -3.387 1 98.5 347 ILE A CA 1
ATOM 2881 C C . ILE A 1 347 ? 18.484 14.625 -4.141 1 98.5 347 ILE A C 1
ATOM 2883 O O . ILE A 1 347 ? 18.297 14.188 -5.277 1 98.5 347 ILE A O 1
ATOM 2887 N N . ASN A 1 348 ? 19.656 14.461 -3.484 1 98 348 ASN A N 1
ATOM 2888 C CA . ASN A 1 348 ? 20.812 13.75 -4.023 1 98 348 ASN A CA 1
ATOM 2889 C C . ASN A 1 348 ? 21.125 14.188 -5.449 1 98 348 ASN A C 1
ATOM 2891 O O . ASN A 1 348 ? 21.219 13.359 -6.355 1 98 348 ASN A O 1
ATOM 2895 N N . LYS A 1 349 ? 21.281 15.5 -5.617 1 95.62 349 LYS A N 1
ATOM 2896 C CA . LYS A 1 349 ? 21.688 16.125 -6.875 1 95.62 349 LYS A CA 1
ATOM 2897 C C . LYS A 1 349 ? 20.719 15.773 -8 1 95.62 349 LYS A C 1
ATOM 2899 O O . LYS A 1 349 ? 21.141 15.336 -9.078 1 95.62 349 LYS A O 1
ATOM 2904 N N . GLY A 1 350 ? 19.438 15.758 -7.656 1 95.5 350 GLY A N 1
ATOM 2905 C CA . GLY A 1 350 ? 18.422 15.625 -8.688 1 95.5 350 GLY A CA 1
ATOM 2906 C C . GLY A 1 350 ? 17.906 14.203 -8.844 1 95.5 350 GLY A C 1
ATOM 2907 O O . GLY A 1 350 ? 17.109 13.922 -9.734 1 95.5 350 GLY A O 1
ATOM 2908 N N . GLU A 1 351 ? 18.297 13.297 -7.992 1 97 351 GLU A N 1
ATOM 2909 C CA . GLU A 1 351 ? 17.734 11.945 -8.008 1 97 351 GLU A CA 1
ATOM 2910 C C . GLU A 1 351 ? 16.219 11.969 -7.809 1 97 351 GLU A C 1
ATOM 2912 O O . GLU A 1 351 ? 15.5 11.156 -8.391 1 97 351 GLU A O 1
ATOM 2917 N N . ALA A 1 352 ? 15.812 12.867 -7.016 1 98.38 352 ALA A N 1
ATOM 2918 C CA . ALA A 1 352 ? 14.383 13.07 -6.789 1 98.38 352 ALA A CA 1
ATOM 2919 C C . ALA A 1 352 ? 14.07 14.547 -6.598 1 98.38 352 ALA A C 1
ATOM 2921 O O . ALA A 1 352 ? 14.961 15.352 -6.312 1 98.38 352 ALA A O 1
ATOM 2922 N N . LYS A 1 353 ? 12.859 14.844 -6.848 1 98.25 353 LYS A N 1
ATOM 2923 C CA . LYS A 1 353 ? 12.32 16.188 -6.617 1 98.25 353 LYS A CA 1
ATOM 2924 C C . LYS A 1 353 ? 11.141 16.141 -5.652 1 98.25 353 LYS A C 1
ATOM 2926 O O . LYS A 1 353 ? 10.312 15.227 -5.719 1 98.25 353 LYS A O 1
ATOM 2931 N N . VAL A 1 354 ? 11.102 17.156 -4.805 1 98.19 354 VAL A N 1
ATOM 2932 C CA . VAL A 1 354 ? 9.961 17.266 -3.898 1 98.19 354 VAL A CA 1
ATOM 2933 C C . VAL A 1 354 ? 8.742 17.781 -4.664 1 98.19 354 VAL A C 1
ATOM 2935 O O . VAL A 1 354 ? 8.805 18.828 -5.316 1 98.19 354 VAL A O 1
ATOM 2938 N N . GLN A 1 355 ? 7.668 17 -4.57 1 97.25 355 GLN A N 1
ATOM 2939 C CA . GLN A 1 355 ? 6.445 17.375 -5.27 1 97.25 355 GLN A CA 1
ATOM 2940 C C . GLN A 1 355 ? 5.473 18.078 -4.332 1 97.25 355 GLN A C 1
ATOM 2942 O O . GLN A 1 355 ? 4.688 18.922 -4.77 1 97.25 355 GLN A O 1
ATOM 2947 N N . PHE A 1 356 ? 5.438 17.734 -3.166 1 95.81 356 PHE A N 1
ATOM 2948 C CA . PHE A 1 356 ? 4.668 18.344 -2.092 1 95.81 356 PHE A CA 1
ATOM 2949 C C . PHE A 1 356 ? 5.484 18.406 -0.807 1 95.81 356 PHE A C 1
ATOM 2951 O O . PHE A 1 356 ? 5.938 17.375 -0.301 1 95.81 356 PHE A O 1
ATOM 2958 N N . ALA A 1 357 ? 5.625 19.641 -0.375 1 96.81 357 ALA A N 1
ATOM 2959 C CA . ALA A 1 357 ? 6.531 19.828 0.75 1 96.81 357 ALA A CA 1
ATOM 2960 C C . ALA A 1 357 ? 5.762 20.078 2.043 1 96.81 357 ALA A C 1
ATOM 2962 O O . ALA A 1 357 ? 4.613 20.531 2.012 1 96.81 357 ALA A O 1
ATOM 2963 N N . ASP A 1 358 ? 6.379 19.656 3.119 1 97.69 358 ASP A N 1
ATOM 2964 C CA . ASP A 1 358 ? 6 20.094 4.461 1 97.69 358 ASP A CA 1
ATOM 2965 C C . ASP A 1 358 ? 4.652 19.5 4.867 1 97.69 358 ASP A C 1
ATOM 2967 O O . ASP A 1 358 ? 3.75 20.234 5.289 1 97.69 358 ASP A O 1
ATOM 2971 N N . GLY A 1 359 ? 4.484 18.172 4.637 1 97.81 359 GLY A N 1
ATOM 2972 C CA . GLY A 1 359 ? 3.465 17.469 5.41 1 97.81 359 GLY A CA 1
ATOM 2973 C C . GLY A 1 359 ? 3.77 17.422 6.895 1 97.81 359 GLY A C 1
ATOM 2974 O O . GLY A 1 359 ? 4.805 16.891 7.305 1 97.81 359 GLY A O 1
ATOM 2975 N N . LEU A 1 360 ? 2.896 18.031 7.629 1 97.94 360 LEU A N 1
ATOM 2976 C CA . LEU A 1 360 ? 3.172 18.172 9.055 1 97.94 360 LEU A CA 1
ATOM 2977 C C . LEU A 1 360 ? 2.773 16.906 9.812 1 97.94 360 LEU A C 1
ATOM 2979 O O . LEU A 1 360 ? 1.742 16.297 9.516 1 97.94 360 LEU A O 1
ATOM 2983 N N . ALA A 1 361 ? 3.615 16.516 10.688 1 97.69 361 ALA A N 1
ATOM 2984 C CA . ALA A 1 361 ? 3.35 15.406 11.594 1 97.69 361 ALA A CA 1
ATOM 2985 C C . ALA A 1 361 ? 3.754 15.75 13.023 1 97.69 361 ALA A C 1
ATOM 2987 O O . ALA A 1 361 ? 4.535 16.688 13.242 1 97.69 361 ALA A O 1
ATOM 2988 N N . GLU A 1 362 ? 3.189 15.055 13.93 1 96.31 362 GLU A N 1
ATOM 2989 C CA . GLU A 1 362 ? 3.492 15.242 15.352 1 96.31 362 GLU A CA 1
ATOM 2990 C C . GLU A 1 362 ? 4.973 15.023 15.633 1 96.31 362 GLU A C 1
ATOM 2992 O O . GLU A 1 362 ? 5.555 15.688 16.5 1 96.31 362 GLU A O 1
ATOM 2997 N N . ASN A 1 363 ? 5.551 14.109 14.875 1 97.88 363 ASN A N 1
ATOM 2998 C CA . ASN A 1 363 ? 6.926 13.719 15.172 1 97.88 363 ASN A CA 1
ATOM 2999 C C . ASN A 1 363 ? 7.863 14.047 14.008 1 97.88 363 ASN A C 1
ATOM 3001 O O . ASN A 1 363 ? 8.953 13.477 13.914 1 97.88 363 ASN A O 1
ATOM 3005 N 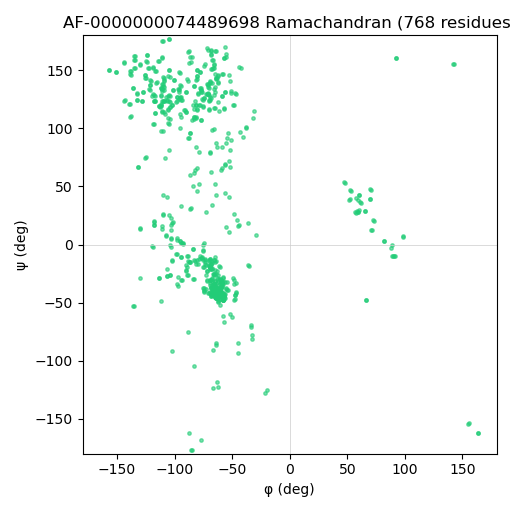N . GLY A 1 364 ? 7.367 14.922 13.117 1 98.19 364 GLY A N 1
ATOM 3006 C CA . GLY A 1 364 ? 8.289 15.242 12.039 1 98.19 364 GLY A CA 1
ATOM 3007 C C . GLY A 1 364 ? 7.605 15.891 10.844 1 98.19 364 GLY A C 1
ATOM 3008 O O . GLY A 1 364 ? 6.57 16.547 11 1 98.19 364 GLY A O 1
ATOM 3009 N N . ALA A 1 365 ? 8.336 15.844 9.711 1 98.44 365 ALA A N 1
ATOM 3010 C CA . ALA A 1 365 ? 7.875 16.422 8.445 1 98.44 365 ALA A CA 1
ATOM 3011 C C . ALA A 1 365 ? 7.914 15.375 7.332 1 98.44 365 ALA A C 1
ATOM 3013 O O . ALA A 1 365 ? 8.797 14.516 7.305 1 98.44 365 ALA A O 1
ATOM 3014 N N . ILE A 1 366 ? 6.945 15.438 6.465 1 98.81 366 ILE A N 1
ATOM 3015 C CA . ILE A 1 366 ? 6.844 14.531 5.324 1 98.81 366 ILE A CA 1
ATOM 3016 C C . ILE A 1 366 ? 6.949 15.328 4.027 1 98.81 366 ILE A C 1
ATOM 3018 O O . ILE A 1 366 ? 6.23 16.312 3.83 1 98.81 366 ILE A O 1
ATOM 3022 N N . HIS A 1 367 ? 7.863 14.992 3.199 1 98.81 367 HIS A N 1
ATOM 3023 C CA . HIS A 1 367 ? 7.996 15.531 1.853 1 98.81 367 HIS A CA 1
ATOM 3024 C C . HIS A 1 367 ? 7.746 14.461 0.798 1 98.81 367 HIS A C 1
ATOM 3026 O O . HIS A 1 367 ? 8.43 13.438 0.775 1 98.81 367 HIS A O 1
ATOM 3032 N N . MET A 1 368 ? 6.738 14.672 -0.031 1 98.81 368 MET A N 1
ATOM 3033 C CA . MET A 1 368 ? 6.461 13.734 -1.117 1 98.81 368 MET A CA 1
ATOM 3034 C C . MET A 1 368 ? 7.453 13.914 -2.26 1 98.81 368 MET A C 1
ATOM 3036 O O . MET A 1 368 ? 7.672 15.039 -2.725 1 98.81 368 MET A O 1
ATOM 3040 N N . ILE A 1 369 ? 8.008 12.82 -2.709 1 98.81 369 ILE A N 1
ATOM 3041 C CA . ILE A 1 369 ? 9.016 12.93 -3.756 1 98.81 369 ILE A CA 1
ATOM 3042 C C . ILE A 1 369 ? 8.609 12.078 -4.957 1 98.81 369 ILE A C 1
ATOM 3044 O O . ILE A 1 369 ? 7.754 11.195 -4.84 1 98.81 369 ILE A O 1
ATOM 3048 N N . ASP A 1 370 ? 9.242 12.344 -6.117 1 98.44 370 ASP A N 1
ATOM 3049 C CA . ASP A 1 370 ? 8.766 11.789 -7.379 1 98.44 370 ASP A CA 1
ATOM 3050 C C . ASP A 1 370 ? 9.641 10.617 -7.828 1 98.44 370 ASP A C 1
ATOM 3052 O O . ASP A 1 370 ? 9.469 10.102 -8.93 1 98.44 370 ASP A O 1
ATOM 3056 N N . SER A 1 371 ? 10.562 10.258 -6.988 1 98.25 371 SER A N 1
ATOM 3057 C CA . SER A 1 371 ? 11.438 9.141 -7.297 1 98.25 371 SER A CA 1
ATOM 3058 C C . SER A 1 371 ? 11.906 8.438 -6.027 1 98.25 371 SER A C 1
ATOM 3060 O O . SER A 1 371 ? 12.062 9.07 -4.984 1 98.25 371 SER A O 1
ATOM 3062 N N . VAL A 1 372 ? 12.117 7.121 -6.188 1 98.75 372 VAL A N 1
ATOM 3063 C CA . VAL A 1 372 ? 12.633 6.348 -5.059 1 98.75 372 VAL A CA 1
ATOM 3064 C C . VAL A 1 372 ? 14.141 6.551 -4.941 1 98.75 372 VAL A C 1
ATOM 3066 O O . VAL A 1 372 ? 14.867 6.461 -5.938 1 98.75 372 VAL A O 1
ATOM 3069 N N . LEU A 1 373 ? 14.586 6.879 -3.725 1 98.5 373 LEU A N 1
ATOM 3070 C CA . LEU A 1 373 ? 16.016 6.992 -3.455 1 98.5 373 LEU A CA 1
ATOM 3071 C C . LEU A 1 373 ? 16.625 5.617 -3.209 1 98.5 373 LEU A C 1
ATOM 3073 O O . LEU A 1 373 ? 16.234 4.918 -2.273 1 98.5 373 LEU A O 1
ATOM 3077 N N . VAL A 1 374 ? 17.594 5.266 -4.047 1 98 374 VAL A N 1
ATOM 3078 C CA . VAL A 1 374 ? 18.266 3.975 -3.9 1 98 374 VAL A CA 1
ATOM 3079 C C . VAL A 1 374 ? 19.703 4.188 -3.438 1 98 374 VAL A C 1
ATOM 3081 O O . VAL A 1 374 ? 20.5 4.797 -4.148 1 98 374 VAL A O 1
ATOM 3084 N N . PRO A 1 375 ? 20.016 3.717 -2.201 1 97.25 375 PRO A N 1
ATOM 3085 C CA . PRO A 1 375 ? 21.391 3.869 -1.733 1 97.25 375 PRO A CA 1
ATOM 3086 C C . PRO A 1 375 ? 22.406 3.221 -2.672 1 97.25 375 PRO A C 1
ATOM 3088 O O . PRO A 1 375 ? 22.078 2.273 -3.387 1 97.25 375 PRO A O 1
ATOM 3091 N N . ASP A 1 376 ? 23.609 3.621 -2.555 1 94.81 376 ASP A N 1
ATOM 3092 C CA . ASP A 1 376 ? 24.656 3.207 -3.482 1 94.81 376 ASP A CA 1
ATOM 3093 C C . ASP A 1 376 ? 25.031 1.741 -3.268 1 94.81 376 ASP A C 1
ATOM 3095 O O . ASP A 1 376 ? 25.578 1.097 -4.168 1 94.81 376 ASP A O 1
ATOM 3099 N N . ASP A 1 377 ? 24.766 1.201 -2.092 1 95.94 377 ASP A N 1
ATOM 3100 C CA . ASP A 1 377 ? 25.172 -0.173 -1.8 1 95.94 377 ASP A CA 1
ATOM 3101 C C . ASP A 1 377 ? 24.031 -1.147 -2.08 1 95.94 377 ASP A C 1
ATOM 3103 O O . ASP A 1 377 ? 24.141 -2.34 -1.789 1 95.94 377 ASP A O 1
ATOM 3107 N N . VAL A 1 378 ? 22.922 -0.63 -2.551 1 95.94 378 VAL A N 1
ATOM 3108 C CA . VAL A 1 378 ? 21.828 -1.48 -2.984 1 95.94 378 VAL A CA 1
ATOM 3109 C C . VAL A 1 378 ? 21.812 -1.577 -4.508 1 95.94 378 VAL A C 1
ATOM 3111 O O . VAL A 1 378 ? 21.672 -0.565 -5.199 1 95.94 378 VAL A O 1
ATOM 3114 N N . LYS A 1 379 ? 21.953 -2.789 -4.988 1 93.94 379 LYS A N 1
ATOM 3115 C CA . LYS A 1 379 ? 21.938 -3.025 -6.43 1 93.94 379 LYS A CA 1
ATOM 3116 C C . LYS A 1 379 ? 20.625 -3.676 -6.855 1 93.94 379 LYS A C 1
ATOM 3118 O O . LYS A 1 379 ? 20.328 -4.812 -6.477 1 93.94 379 LYS A O 1
ATOM 3123 N N . LEU A 1 380 ? 19.875 -2.967 -7.656 1 94.88 380 LEU A N 1
ATOM 3124 C CA . LEU A 1 380 ? 18.641 -3.512 -8.188 1 94.88 380 LEU A CA 1
ATOM 3125 C C . LEU A 1 380 ? 18.906 -4.426 -9.383 1 94.88 380 LEU A C 1
ATOM 3127 O O . LEU A 1 380 ? 19.891 -4.23 -10.109 1 94.88 380 LEU A O 1
ATOM 3131 N N . PRO A 1 381 ? 18.047 -5.391 -9.547 1 90.5 381 PRO A N 1
ATOM 3132 C CA . PRO A 1 381 ? 18.266 -6.34 -10.641 1 90.5 381 PRO A CA 1
ATOM 3133 C C . PRO A 1 381 ? 18.219 -5.68 -12.016 1 90.5 381 PRO A C 1
ATOM 3135 O O . PRO A 1 381 ? 18.906 -6.125 -12.938 1 90.5 381 PRO A O 1
ATOM 3138 N N . HIS A 1 382 ? 17.453 -4.707 -12.172 1 87.94 382 HIS A N 1
ATOM 3139 C CA . HIS A 1 382 ? 17.328 -4.023 -13.453 1 87.94 382 HIS A CA 1
ATOM 3140 C C . HIS A 1 382 ? 17.469 -2.514 -13.289 1 87.94 382 HIS A C 1
ATOM 3142 O O . HIS A 1 382 ? 17.281 -1.986 -12.188 1 87.94 382 HIS A O 1
ATOM 3148 N N . ASP A 1 383 ? 17.906 -1.877 -14.438 1 78.81 383 ASP A N 1
ATOM 3149 C CA . ASP A 1 383 ? 18 -0.421 -14.406 1 78.81 383 ASP A CA 1
ATOM 3150 C C . ASP A 1 383 ? 16.625 0.22 -14.266 1 78.81 383 ASP A C 1
ATOM 3152 O O . ASP A 1 383 ? 15.617 -0.364 -14.68 1 78.81 383 ASP A O 1
ATOM 3156 N N . ARG A 1 384 ? 16.828 1.374 -13.656 1 64.5 384 ARG A N 1
ATOM 3157 C CA . ARG A 1 384 ? 15.625 2.193 -13.547 1 64.5 384 ARG A CA 1
ATOM 3158 C C . ARG A 1 384 ? 15.141 2.645 -14.922 1 64.5 384 ARG A C 1
ATOM 3160 O O . ARG A 1 384 ? 15.945 2.83 -15.836 1 64.5 384 ARG A O 1
ATOM 3167 N N . PHE A 1 385 ? 13.836 2.598 -15.391 1 55.78 385 PHE A N 1
ATOM 3168 C CA . PHE A 1 385 ? 13.266 3.121 -16.625 1 55.78 385 PHE A CA 1
ATOM 3169 C C . PHE A 1 385 ? 13.367 2.096 -17.75 1 55.78 385 PHE A C 1
ATOM 3171 O O . PHE A 1 385 ? 13.07 2.4 -18.906 1 55.78 385 PHE A O 1
ATOM 3178 N N . ASP A 1 386 ? 13.969 0.83 -17.484 1 42.34 386 ASP A N 1
ATOM 3179 C CA . ASP A 1 386 ? 13.797 -0.007 -18.672 1 42.34 386 ASP A CA 1
ATOM 3180 C C . ASP A 1 386 ? 12.328 -0.361 -18.875 1 42.34 386 ASP A C 1
ATOM 3182 O O . ASP A 1 386 ? 11.594 -0.599 -17.922 1 42.34 386 ASP A O 1
ATOM 3186 N N . MET B 1 1 ? -30.203 1.875 -60.812 1 20.17 1 MET B N 1
ATOM 3187 C CA . MET B 1 1 ? -28.781 1.562 -60.75 1 20.17 1 MET B CA 1
ATOM 3188 C C . MET B 1 1 ? -28.562 0.155 -60.219 1 20.17 1 MET B C 1
ATOM 3190 O O . MET B 1 1 ? -28.594 -0.055 -59 1 20.17 1 MET B O 1
ATOM 3194 N N . HIS B 1 2 ? -29.031 -0.996 -60.719 1 20.12 2 HIS B N 1
ATOM 3195 C CA . HIS B 1 2 ? -29.891 -2.145 -60.969 1 20.12 2 HIS B CA 1
ATOM 3196 C C . HIS B 1 2 ? -29.109 -3.451 -60.875 1 20.12 2 HIS B C 1
ATOM 3198 O O . HIS B 1 2 ? -29.703 -4.531 -60.781 1 20.12 2 HIS B O 1
ATOM 3204 N N . ARG B 1 3 ? -27.828 -3.521 -61.156 1 18.22 3 ARG B N 1
ATOM 3205 C CA . ARG B 1 3 ? -27.391 -4.676 -61.969 1 18.22 3 ARG B CA 1
ATOM 3206 C C . ARG B 1 3 ? -27.188 -5.898 -61.062 1 18.22 3 ARG B C 1
ATOM 3208 O O . ARG B 1 3 ? -27.75 -6.969 -61.344 1 18.22 3 ARG B O 1
ATOM 3215 N N . PHE B 1 4 ? -25.891 -6.441 -60.625 1 18 4 PHE B N 1
ATOM 3216 C CA . PHE B 1 4 ? -25.234 -7.656 -61.094 1 18 4 PHE B CA 1
ATOM 3217 C C . PHE B 1 4 ? -25.391 -8.781 -60.094 1 18 4 PHE B C 1
ATOM 3219 O O . PHE B 1 4 ? -25.781 -9.891 -60.438 1 18 4 PHE B O 1
ATOM 3226 N N . ALA B 1 5 ? -24.406 -9.156 -58.906 1 17.73 5 ALA B N 1
ATOM 3227 C CA . ALA B 1 5 ? -23.453 -10.266 -58.812 1 17.73 5 ALA B CA 1
ATOM 3228 C C . ALA B 1 5 ? -23.969 -11.336 -57.844 1 17.73 5 ALA B C 1
ATOM 3230 O O . ALA B 1 5 ? -23.703 -11.297 -56.656 1 17.73 5 ALA B O 1
ATOM 3231 N N . ILE B 1 6 ? -25.219 -11.852 -57.656 1 19.36 6 ILE B N 1
ATOM 3232 C CA . ILE B 1 6 ? -25.891 -12.57 -56.594 1 19.36 6 ILE B CA 1
ATOM 3233 C C . ILE B 1 6 ? -25.594 -14.062 -56.688 1 19.36 6 ILE B C 1
ATOM 3235 O O . ILE B 1 6 ? -26.219 -14.773 -57.469 1 19.36 6 ILE B O 1
ATOM 3239 N N . LEU B 1 7 ? -24.266 -14.664 -56.812 1 16.98 7 LEU B N 1
ATOM 3240 C CA . LEU B 1 7 ? -24.141 -15.984 -57.438 1 16.98 7 LEU B CA 1
ATOM 3241 C C . LEU B 1 7 ? -24.812 -17.047 -56.562 1 16.98 7 LEU B C 1
ATOM 3243 O O . LEU B 1 7 ? -25.094 -16.797 -55.375 1 16.98 7 LEU B O 1
ATOM 3247 N N . PHE B 1 8 ? -24.047 -18.406 -55.969 1 17.97 8 PHE B N 1
ATOM 3248 C CA . PHE B 1 8 ? -24.172 -19.844 -56.25 1 17.97 8 PHE B CA 1
ATOM 3249 C C . PHE B 1 8 ? -24.844 -20.547 -55.062 1 17.97 8 PHE B C 1
ATOM 3251 O O . PHE B 1 8 ? -24.234 -20.766 -54.031 1 17.97 8 PHE B O 1
ATOM 3258 N N . ALA B 1 9 ? -26.047 -20.625 -54.594 1 17.92 9 ALA B N 1
ATOM 3259 C CA . ALA B 1 9 ? -26.938 -21.094 -53.531 1 17.92 9 ALA B CA 1
ATOM 3260 C C . ALA B 1 9 ? -27.141 -22.594 -53.594 1 17.92 9 ALA B C 1
ATOM 3262 O O . ALA B 1 9 ? -27.578 -23.234 -52.625 1 17.92 9 ALA B O 1
ATOM 3263 N N . LEU B 1 10 ? -27.062 -23.562 -54.719 1 17.53 10 LEU B N 1
ATOM 3264 C CA . LEU B 1 10 ? -28.188 -24.438 -55.031 1 17.53 10 LEU B CA 1
ATOM 3265 C C . LEU B 1 10 ? -28 -25.812 -54.406 1 17.53 10 LEU B C 1
ATOM 3267 O O . LEU B 1 10 ? -28.922 -26.625 -54.406 1 17.53 10 LEU B O 1
ATOM 3271 N N . LEU B 1 11 ? -26.922 -26.703 -54 1 19.52 11 LEU B N 1
ATOM 3272 C CA . LEU B 1 11 ? -27.016 -28.109 -54.375 1 19.52 11 LEU B CA 1
ATOM 3273 C C . LEU B 1 11 ? -27.922 -28.859 -53.406 1 19.52 11 LEU B C 1
ATOM 3275 O O . LEU B 1 11 ? -27.578 -29.047 -52.25 1 19.52 11 LEU B O 1
ATOM 3279 N N . ALA B 1 12 ? -29.281 -28.906 -53.5 1 20.69 12 ALA B N 1
ATOM 3280 C CA . ALA B 1 12 ? -30.453 -29.391 -52.75 1 20.69 12 ALA B CA 1
ATOM 3281 C C . ALA B 1 12 ? -30.453 -30.922 -52.688 1 20.69 12 ALA B C 1
ATOM 3283 O O . ALA B 1 12 ? -30.641 -31.484 -51.594 1 20.69 12 ALA B O 1
ATOM 3284 N N . CYS B 1 13 ? -31.094 -31.844 -53.656 1 20.55 13 CYS B N 1
ATOM 3285 C CA . CYS B 1 13 ? -32.344 -32.594 -53.781 1 20.55 13 CYS B CA 1
ATOM 3286 C C . CYS B 1 13 ? -32.094 -34.094 -53.688 1 20.55 13 CYS B C 1
ATOM 3288 O O . CYS B 1 13 ? -33.031 -34.875 -53.469 1 20.55 13 CYS B O 1
ATOM 3290 N N . LEU B 1 14 ? -31.219 -35.094 -54.25 1 21.39 14 LEU B N 1
ATOM 3291 C CA . LEU B 1 14 ? -31.625 -36.156 -55.156 1 21.39 14 LEU B CA 1
ATOM 3292 C C . LEU B 1 14 ? -31.719 -37.5 -54.406 1 21.39 14 LEU B C 1
ATOM 3294 O O . LEU B 1 14 ? -31.719 -38.562 -55.031 1 21.39 14 LEU B O 1
ATOM 3298 N N . PHE B 1 15 ? -31.719 -37.844 -53.125 1 23.14 15 PHE B N 1
ATOM 3299 C CA . PHE B 1 15 ? -31.547 -39.281 -52.844 1 23.14 15 PHE B CA 1
ATOM 3300 C C . PHE B 1 15 ? -32.844 -40.031 -53.062 1 23.14 15 PHE B C 1
ATOM 3302 O O . PHE B 1 15 ? -33.781 -39.906 -52.281 1 23.14 15 PHE B O 1
ATOM 3309 N N . THR B 1 16 ? -33.281 -40.406 -54.344 1 22.09 16 THR B N 1
ATOM 3310 C CA . THR B 1 16 ? -34.375 -41.312 -54.781 1 22.09 16 THR B CA 1
ATOM 3311 C C . THR B 1 16 ? -34.094 -42.75 -54.344 1 22.09 16 THR B C 1
ATOM 3313 O O . THR B 1 16 ? -32.938 -43.125 -54.156 1 22.09 16 THR B O 1
ATOM 3316 N N . SER B 1 17 ? -35.219 -43.688 -53.969 1 24.8 17 SER B N 1
ATOM 3317 C CA . SER B 1 17 ? -35.594 -45 -53.469 1 24.8 17 SER B CA 1
ATOM 3318 C C . SER B 1 17 ? -35.188 -46.125 -54.406 1 24.8 17 SER B C 1
ATOM 3320 O O . SER B 1 17 ? -36.031 -46.625 -55.156 1 24.8 17 SER B O 1
ATOM 3322 N N . VAL B 1 18 ? -34 -46.344 -54.906 1 23.09 18 VAL B N 1
ATOM 3323 C CA . VAL B 1 18 ? -33.75 -47.312 -55.969 1 23.09 18 VAL B CA 1
ATOM 3324 C C . VAL B 1 18 ? -33.906 -48.719 -55.406 1 23.09 18 VAL B C 1
ATOM 3326 O O . VAL B 1 18 ? -33.531 -48.969 -54.281 1 23.09 18 VAL B O 1
ATOM 3329 N N . LYS B 1 19 ? -34.656 -49.656 -56.312 1 25.56 19 LYS B N 1
ATOM 3330 C CA . LYS B 1 19 ? -34.906 -51.094 -56.438 1 25.56 19 LYS B CA 1
ATOM 3331 C C . LYS B 1 19 ? -33.594 -51.875 -56.594 1 25.56 19 LYS B C 1
ATOM 3333 O O . LYS B 1 19 ? -32.812 -51.656 -57.531 1 25.56 19 LYS B O 1
ATOM 3338 N N . THR B 1 20 ? -32.75 -52.312 -55.562 1 23.34 20 THR B N 1
ATOM 3339 C CA . THR B 1 20 ? -31.516 -53.094 -55.5 1 23.34 20 THR B CA 1
ATOM 3340 C C . THR B 1 20 ? -31.688 -54.406 -56.25 1 23.34 20 THR B C 1
ATOM 3342 O O . THR B 1 20 ? -32.406 -55.281 -55.781 1 23.34 20 THR B O 1
ATOM 3345 N N . SER B 1 21 ? -31.766 -54.531 -57.719 1 24.91 21 SER B N 1
ATOM 3346 C CA . SER B 1 21 ? -31.328 -55.719 -58.406 1 24.91 21 SER B CA 1
ATOM 3347 C C . SER B 1 21 ? -29.875 -56.062 -58.062 1 24.91 21 SER B C 1
ATOM 3349 O O . SER B 1 21 ? -29.109 -55.188 -57.656 1 24.91 21 SER B O 1
ATOM 3351 N N . PRO B 1 22 ? -29.281 -57.438 -58.281 1 30.55 22 PRO B N 1
ATOM 3352 C CA . PRO B 1 22 ? -28.109 -58.156 -57.781 1 30.55 22 PRO B CA 1
ATOM 3353 C C . PRO B 1 22 ? -26.812 -57.625 -58.375 1 30.55 22 PRO B C 1
ATOM 3355 O O . PRO B 1 22 ? -25.734 -58.219 -58.188 1 30.55 22 PRO B O 1
ATOM 3358 N N . LEU B 1 23 ? -26.719 -56.344 -58.781 1 25.67 23 LEU B N 1
ATOM 3359 C CA . LEU B 1 23 ? -25.609 -56 -59.656 1 25.67 23 LEU B CA 1
ATOM 3360 C C . LEU B 1 23 ? -24.266 -56.219 -58.969 1 25.67 23 LEU B C 1
ATOM 3362 O O . LEU B 1 23 ? -24.078 -55.812 -57.812 1 25.67 23 LEU B O 1
ATOM 3366 N N . SER B 1 24 ? -23.297 -57.062 -59.5 1 28.97 24 SER B N 1
ATOM 3367 C CA . SER B 1 24 ? -21.953 -57.594 -59.312 1 28.97 24 SER B CA 1
ATOM 3368 C C . SER B 1 24 ? -20.922 -56.469 -59.188 1 28.97 24 SER B C 1
ATOM 3370 O O . SER B 1 24 ? -20.484 -55.938 -60.219 1 28.97 24 SER B O 1
ATOM 3372 N N . GLY B 1 25 ? -21.156 -55.406 -58.438 1 24.81 25 GLY B N 1
ATOM 3373 C CA . GLY B 1 25 ? -20.375 -54.188 -58.469 1 24.81 25 GLY B CA 1
ATOM 3374 C C . GLY B 1 25 ? -18.938 -54.375 -58.031 1 24.81 25 GLY B C 1
ATOM 3375 O O . GLY B 1 25 ? -18.672 -54.75 -56.875 1 24.81 25 GLY B O 1
ATOM 3376 N N . ALA B 1 26 ? -17.953 -54.75 -58.969 1 28.02 26 ALA B N 1
ATOM 3377 C CA . ALA B 1 26 ? -16.5 -54.812 -58.844 1 28.02 26 ALA B CA 1
ATOM 3378 C C . ALA B 1 26 ? -15.93 -53.5 -58.312 1 28.02 26 ALA B C 1
ATOM 3380 O O . ALA B 1 26 ? -16.078 -52.438 -58.938 1 28.02 26 ALA B O 1
ATOM 3381 N N . LEU B 1 27 ? -15.961 -53.25 -56.969 1 28.22 27 LEU B N 1
ATOM 3382 C CA . LEU B 1 27 ? -15.367 -52.219 -56.125 1 28.22 27 LEU B CA 1
ATOM 3383 C C . LEU B 1 27 ? -13.93 -51.906 -56.562 1 28.22 27 LEU B C 1
ATOM 3385 O O . LEU B 1 27 ? -13.086 -52.812 -56.562 1 28.22 27 LEU B O 1
ATOM 3389 N N . PHE B 1 28 ? -13.758 -50.875 -57.469 1 30.31 28 PHE B N 1
ATOM 3390 C CA . PHE B 1 28 ? -12.492 -50.406 -58 1 30.31 28 PHE B CA 1
ATOM 3391 C C . PHE B 1 28 ? -11.562 -49.938 -56.875 1 30.31 28 PHE B C 1
ATOM 3393 O O . PHE B 1 28 ? -11.758 -48.875 -56.312 1 30.31 28 PHE B O 1
ATOM 3400 N N . ILE B 1 29 ? -11.078 -50.812 -55.969 1 33.81 29 ILE B N 1
ATOM 3401 C CA . ILE B 1 29 ? -10 -50.625 -55 1 33.81 29 ILE B CA 1
ATOM 3402 C C . ILE B 1 29 ? -8.734 -50.188 -55.719 1 33.81 29 ILE B C 1
ATOM 3404 O O . ILE B 1 29 ? -7.621 -50.469 -55.281 1 33.81 29 ILE B O 1
ATOM 3408 N N . SER B 1 30 ? -8.867 -49.75 -57 1 34.09 30 SER B N 1
ATOM 3409 C CA . SER B 1 30 ? -7.555 -49.781 -57.625 1 34.09 30 SER B CA 1
ATOM 3410 C C . SER B 1 30 ? -6.586 -48.812 -56.938 1 34.09 30 SER B C 1
ATOM 3412 O O . SER B 1 30 ? -5.453 -49.188 -56.625 1 34.09 30 SER B O 1
ATOM 3414 N N . ASN B 1 31 ? -6.625 -47.438 -57.375 1 34.16 31 ASN B N 1
ATOM 3415 C CA . ASN B 1 31 ? -5.477 -46.531 -57.406 1 34.16 31 ASN B CA 1
ATOM 3416 C C . ASN B 1 31 ? -5.27 -45.812 -56.062 1 34.16 31 ASN B C 1
ATOM 3418 O O . ASN B 1 31 ? -5.633 -44.656 -55.906 1 34.16 31 ASN B O 1
ATOM 3422 N N . LEU B 1 32 ? -5.582 -46.344 -54.938 1 36.81 32 LEU B N 1
ATOM 3423 C CA . LEU B 1 32 ? -5.129 -45.688 -53.719 1 36.81 32 LEU B CA 1
ATOM 3424 C C . LEU B 1 32 ? -3.629 -45.406 -53.781 1 36.81 32 LEU B C 1
ATOM 3426 O O . LEU B 1 32 ? -2.828 -46.344 -53.906 1 36.81 32 LEU B O 1
ATOM 3430 N N . ASP B 1 33 ? -3.213 -44.188 -54.312 1 38.75 33 ASP B N 1
ATOM 3431 C CA . ASP B 1 33 ? -1.823 -43.812 -54.531 1 38.75 33 ASP B CA 1
ATOM 3432 C C . ASP B 1 33 ? -1.012 -44 -53.25 1 38.75 33 ASP B C 1
ATOM 3434 O O . ASP B 1 33 ? -1.561 -43.938 -52.156 1 38.75 33 ASP B O 1
ATOM 3438 N N . GLU B 1 34 ? 0.316 -44.406 -53.312 1 46.34 34 GLU B N 1
ATOM 3439 C CA . GLU B 1 34 ? 1.372 -44.688 -52.344 1 46.34 34 GLU B CA 1
ATOM 3440 C C . GLU B 1 34 ? 1.504 -43.562 -51.312 1 46.34 34 GLU B C 1
ATOM 3442 O O . GLU B 1 34 ? 1.935 -43.812 -50.188 1 46.34 34 GLU B O 1
ATOM 3447 N N . GLU B 1 35 ? 1.175 -42.344 -51.688 1 46.91 35 GLU B N 1
ATOM 3448 C CA . GLU B 1 35 ? 1.434 -41.219 -50.812 1 46.91 35 GLU B CA 1
ATOM 3449 C C . GLU B 1 35 ? 0.446 -41.188 -49.656 1 46.91 35 GLU B C 1
ATOM 3451 O O . GLU B 1 35 ? 0.813 -40.844 -48.531 1 46.91 35 GLU B O 1
ATOM 3456 N N . SER B 1 36 ? -0.809 -41.5 -49.875 1 46.09 36 SER B N 1
ATOM 3457 C CA . SER B 1 36 ? -1.775 -41.469 -48.781 1 46.09 36 SER B CA 1
ATOM 3458 C C . SER B 1 36 ? -1.513 -42.562 -47.781 1 46.09 36 SER B C 1
ATOM 3460 O O . SER B 1 36 ? -1.739 -42.375 -46.562 1 46.09 36 SER B O 1
ATOM 3462 N N . VAL B 1 37 ? -1.049 -43.75 -48.25 1 46.25 37 VAL B N 1
ATOM 3463 C CA . VAL B 1 37 ? -0.672 -44.812 -47.281 1 46.25 37 VAL B CA 1
ATOM 3464 C C . VAL B 1 37 ? 0.519 -44.344 -46.469 1 46.25 37 VAL B C 1
ATOM 3466 O O . VAL B 1 37 ? 0.605 -44.688 -45.281 1 46.25 37 VAL B O 1
ATOM 3469 N N . GLU B 1 38 ? 1.467 -43.562 -47.062 1 42.44 38 GLU B N 1
ATOM 3470 C CA . GLU B 1 38 ? 2.605 -43.094 -46.281 1 42.44 38 GLU B CA 1
ATOM 3471 C C . GLU B 1 38 ? 2.166 -42.094 -45.219 1 42.44 38 GLU B C 1
ATOM 3473 O O . GLU B 1 38 ? 2.695 -42.125 -44.094 1 42.44 38 GLU B O 1
ATOM 3478 N N . LEU B 1 39 ? 1.174 -41.25 -45.438 1 40.25 39 LEU B N 1
ATOM 3479 C CA . LEU B 1 39 ? 0.695 -40.312 -44.438 1 40.25 39 LEU B CA 1
ATOM 3480 C C . LEU B 1 39 ? 0.005 -41.062 -43.281 1 40.25 39 LEU B C 1
ATOM 3482 O O . LEU B 1 39 ? 0.193 -40.75 -42.125 1 40.25 39 LEU B O 1
ATOM 3486 N N . PHE B 1 40 ? -0.838 -42.062 -43.625 1 40.38 40 PHE B N 1
ATOM 3487 C CA . PHE B 1 40 ? -1.46 -42.875 -42.594 1 40.38 40 PHE B CA 1
ATOM 3488 C C . PHE B 1 40 ? -0.41 -43.688 -41.812 1 40.38 40 PHE B C 1
ATOM 3490 O O . PHE B 1 40 ? -0.489 -43.812 -40.594 1 40.38 40 PHE B O 1
ATOM 3497 N N . THR B 1 41 ? 0.517 -44.312 -42.5 1 40.25 41 THR B N 1
ATOM 3498 C CA . THR B 1 41 ? 1.585 -45.031 -41.812 1 40.25 41 THR B CA 1
ATOM 3499 C C . THR B 1 41 ? 2.473 -44.062 -41.031 1 40.25 41 THR B C 1
ATOM 3501 O O . THR B 1 41 ? 3.012 -44.438 -40 1 40.25 41 THR B O 1
ATOM 3504 N N . ASN B 1 42 ? 2.768 -42.844 -41.531 1 39.38 42 ASN B N 1
ATOM 3505 C CA . ASN B 1 42 ? 3.561 -41.906 -40.75 1 39.38 42 ASN B CA 1
ATOM 3506 C C . ASN B 1 42 ? 2.807 -41.406 -39.531 1 39.38 42 ASN B C 1
ATOM 3508 O O . ASN B 1 42 ? 3.422 -41.031 -38.531 1 39.38 42 ASN B O 1
ATOM 3512 N N . THR B 1 43 ? 1.521 -41.156 -39.562 1 41.94 43 THR B N 1
ATOM 3513 C CA . THR B 1 43 ? 0.761 -40.844 -38.344 1 41.94 43 THR B CA 1
ATOM 3514 C C . THR B 1 43 ? 0.78 -42.031 -37.375 1 41.94 43 THR B C 1
ATOM 3516 O O . THR B 1 43 ? 0.817 -41.812 -36.156 1 41.94 43 THR B O 1
ATOM 3519 N N . LEU B 1 44 ? 0.624 -43.219 -37.812 1 38.91 44 LEU B N 1
ATOM 3520 C CA . LEU B 1 44 ? 0.713 -44.375 -36.906 1 38.91 44 LEU B CA 1
ATOM 3521 C C . LEU B 1 44 ? 2.135 -44.531 -36.375 1 38.91 44 LEU B C 1
ATOM 3523 O O . LEU B 1 44 ? 2.369 -45.344 -35.469 1 38.91 44 LEU B O 1
ATOM 3527 N N . LYS B 1 45 ? 3.174 -44.312 -37.156 1 40.72 45 LYS B N 1
ATOM 3528 C CA . LYS B 1 45 ? 4.559 -44.656 -36.844 1 40.72 45 LYS B CA 1
ATOM 3529 C C . LYS B 1 45 ? 5.016 -43.906 -35.594 1 40.72 45 LYS B C 1
ATOM 3531 O O . LYS B 1 45 ? 5.91 -44.375 -34.875 1 40.72 45 LYS B O 1
ATOM 3536 N N . ASP B 1 46 ? 4.785 -42.594 -35.469 1 41.47 46 ASP B N 1
ATOM 3537 C CA . ASP B 1 46 ? 5.57 -41.969 -34.406 1 41.47 46 ASP B CA 1
ATOM 3538 C C . ASP B 1 46 ? 5.008 -42.312 -33.031 1 41.47 46 ASP B C 1
ATOM 3540 O O . ASP B 1 46 ? 5.086 -41.5 -32.125 1 41.47 46 ASP B O 1
ATOM 3544 N N . ARG B 1 47 ? 4.008 -43.031 -32.906 1 49.38 47 ARG B N 1
ATOM 3545 C CA . ARG B 1 47 ? 3.689 -43.5 -31.578 1 49.38 47 ARG B CA 1
ATOM 3546 C C . ARG B 1 47 ? 4.875 -44.25 -30.969 1 49.38 47 ARG B C 1
ATOM 3548 O O . ARG B 1 47 ? 5.223 -45.344 -31.422 1 49.38 47 ARG B O 1
ATOM 3555 N N . GLN B 1 48 ? 5.93 -43.594 -30.641 1 57.16 48 GLN B N 1
ATOM 3556 C CA . GLN B 1 48 ? 7.137 -44.188 -30.078 1 57.16 48 GLN B CA 1
ATOM 3557 C C . GLN B 1 48 ? 6.801 -45.125 -28.906 1 57.16 48 GLN B C 1
ATOM 3559 O O . GLN B 1 48 ? 5.941 -44.781 -28.078 1 57.16 48 GLN B O 1
ATOM 3564 N N . GLU B 1 49 ? 7.098 -46.375 -28.891 1 73.75 49 GLU B N 1
ATOM 3565 C CA . GLU B 1 49 ? 7.004 -47.469 -27.953 1 73.75 49 GLU B CA 1
ATOM 3566 C C . GLU B 1 49 ? 7.734 -47.156 -26.641 1 73.75 49 GLU B C 1
ATOM 3568 O O . GLU B 1 49 ? 8.805 -46.531 -26.672 1 73.75 49 GLU B O 1
ATOM 3573 N N . GLY B 1 50 ? 6.977 -47.094 -25.453 1 89.31 50 GLY B N 1
ATOM 3574 C CA . GLY B 1 50 ? 7.547 -46.969 -24.125 1 89.31 50 GLY B CA 1
ATOM 3575 C C . GLY B 1 50 ? 6.746 -46.062 -23.203 1 89.31 50 GLY B C 1
ATOM 3576 O O . GLY B 1 50 ? 6.027 -45.188 -23.672 1 89.31 50 GLY B O 1
ATOM 3577 N N . SER B 1 51 ? 6.898 -46.312 -21.938 1 93.06 51 SER B N 1
ATOM 3578 C CA . SER B 1 51 ? 6.25 -45.531 -20.906 1 93.06 51 SER B CA 1
ATOM 3579 C C . SER B 1 51 ? 6.828 -44.125 -20.844 1 93.06 51 SER B C 1
ATOM 3581 O O . SER B 1 51 ? 7.809 -43.812 -21.531 1 93.06 51 SER B O 1
ATOM 3583 N N . LEU B 1 52 ? 6.172 -43.219 -20.141 1 95.38 52 LEU B N 1
ATOM 3584 C CA . LEU B 1 52 ? 6.641 -41.844 -19.938 1 95.38 52 LEU B CA 1
ATOM 3585 C C . LEU B 1 52 ? 8.102 -41.844 -19.5 1 95.38 52 LEU B C 1
ATOM 3587 O O . LEU B 1 52 ? 8.914 -41.094 -20.047 1 95.38 52 LEU B O 1
ATOM 3591 N N . ILE B 1 53 ? 8.469 -42.656 -18.531 1 93.81 53 ILE B N 1
ATOM 3592 C CA . ILE B 1 53 ? 9.836 -42.688 -18.016 1 93.81 53 ILE B CA 1
ATOM 3593 C C . ILE B 1 53 ? 10.781 -43.219 -19.094 1 93.81 53 ILE B C 1
ATOM 3595 O O . ILE B 1 53 ? 11.93 -42.781 -19.188 1 93.81 53 ILE B O 1
ATOM 3599 N N . ASP B 1 54 ? 10.336 -44.25 -19.891 1 93.69 54 ASP B N 1
ATOM 3600 C CA . ASP B 1 54 ? 11.156 -44.781 -20.969 1 93.69 54 ASP B CA 1
ATOM 3601 C C . ASP B 1 54 ? 11.484 -43.719 -22 1 93.69 54 ASP B C 1
ATOM 3603 O O . ASP B 1 54 ? 12.633 -43.625 -22.453 1 93.69 54 ASP B O 1
ATOM 3607 N N . ARG B 1 55 ? 10.445 -43 -22.312 1 95 55 ARG B N 1
ATOM 3608 C CA . ARG B 1 55 ? 10.625 -41.938 -23.297 1 95 55 ARG B CA 1
ATOM 3609 C C . ARG B 1 55 ? 11.594 -40.875 -22.781 1 95 55 ARG B C 1
ATOM 3611 O O . ARG B 1 55 ? 12.438 -40.406 -23.531 1 95 55 ARG B O 1
ATOM 3618 N N . LEU B 1 56 ? 11.492 -40.531 -21.562 1 96.31 56 LEU B N 1
ATOM 3619 C CA . LEU B 1 56 ? 12.352 -39.531 -20.969 1 96.31 56 LEU B CA 1
ATOM 3620 C C . LEU B 1 56 ? 13.789 -40.031 -20.875 1 96.31 56 LEU B C 1
ATOM 3622 O O . LEU B 1 56 ? 14.734 -39.281 -21.141 1 96.31 56 LEU B O 1
ATOM 3626 N N . ARG B 1 57 ? 13.945 -41.281 -20.547 1 94.5 57 ARG B N 1
ATOM 3627 C CA . ARG B 1 57 ? 15.266 -41.875 -20.422 1 94.5 57 ARG B CA 1
ATOM 3628 C C . ARG B 1 57 ? 15.961 -41.969 -21.781 1 94.5 57 ARG B C 1
ATOM 3630 O O . ARG B 1 57 ? 17.188 -41.812 -21.859 1 94.5 57 ARG B O 1
ATOM 3637 N N . GLY B 1 58 ? 15.219 -42.094 -22.781 1 94.38 58 GLY B N 1
ATOM 3638 C CA . GLY B 1 58 ? 15.773 -42.25 -24.125 1 94.38 58 GLY B CA 1
ATOM 3639 C C . GLY B 1 58 ? 16.188 -40.906 -24.734 1 94.38 58 GLY B C 1
ATOM 3640 O O . GLY B 1 58 ? 16.844 -40.906 -25.781 1 94.38 58 GLY B O 1
ATOM 3641 N N . ASP B 1 59 ? 15.789 -39.875 -24.156 1 95.56 59 ASP B N 1
ATOM 3642 C CA . ASP B 1 59 ? 16.094 -38.531 -24.656 1 95.56 59 ASP B CA 1
ATOM 3643 C C . ASP B 1 59 ? 17.109 -37.812 -23.766 1 95.56 59 ASP B C 1
ATOM 3645 O O . ASP B 1 59 ? 16.766 -37.406 -22.656 1 95.56 59 ASP B O 1
ATOM 3649 N N . LYS B 1 60 ? 18.297 -37.562 -24.234 1 96.12 60 LYS B N 1
ATOM 3650 C CA . LYS B 1 60 ? 19.406 -37.031 -23.453 1 96.12 60 LYS B CA 1
ATOM 3651 C C . LYS B 1 60 ? 19.078 -35.625 -22.922 1 96.12 60 LYS B C 1
ATOM 3653 O O . LYS B 1 60 ? 19.688 -35.156 -21.953 1 96.12 60 LYS B O 1
ATOM 3658 N N . ARG B 1 61 ? 18.156 -34.906 -23.547 1 96.12 61 ARG B N 1
ATOM 3659 C CA . ARG B 1 61 ? 17.781 -33.562 -23.125 1 96.12 61 ARG B CA 1
ATOM 3660 C C . ARG B 1 61 ? 17.156 -33.594 -21.734 1 96.12 61 ARG B C 1
ATOM 3662 O O . ARG B 1 61 ? 17.078 -32.531 -21.078 1 96.12 61 ARG B O 1
ATOM 3669 N N . PHE B 1 62 ? 16.766 -34.812 -21.25 1 97.69 62 PHE B N 1
ATOM 3670 C CA . PHE B 1 62 ? 16.016 -34.875 -20 1 97.69 62 PHE B CA 1
ATOM 3671 C C . PHE B 1 62 ? 16.797 -35.656 -18.953 1 97.69 62 PHE B C 1
ATOM 3673 O O . PHE B 1 62 ? 16.219 -36.094 -17.953 1 97.69 62 PHE B O 1
ATOM 3680 N N . SER B 1 63 ? 18.109 -35.844 -19.078 1 96.5 63 SER B N 1
ATOM 3681 C CA . SER B 1 63 ? 18.906 -36.688 -18.188 1 96.5 63 SER B CA 1
ATOM 3682 C C . SER B 1 63 ? 18.844 -36.188 -16.75 1 96.5 63 SER B C 1
ATOM 3684 O O . SER B 1 63 ? 18.719 -37 -15.82 1 96.5 63 SER B O 1
ATOM 3686 N N . ARG B 1 64 ? 18.875 -34.938 -16.5 1 94.56 64 ARG B N 1
ATOM 3687 C CA . ARG B 1 64 ? 18.812 -34.375 -15.156 1 94.56 64 ARG B CA 1
ATOM 3688 C C . ARG B 1 64 ? 17.438 -34.594 -14.531 1 94.56 64 ARG B C 1
ATOM 3690 O O . ARG B 1 64 ? 17.328 -34.875 -13.336 1 94.56 64 ARG B O 1
ATOM 3697 N N . PHE B 1 65 ? 16.438 -34.375 -15.383 1 95.62 65 PHE B N 1
ATOM 3698 C CA . PHE B 1 65 ? 15.078 -34.625 -14.914 1 95.62 65 PHE B CA 1
ATOM 3699 C C . PHE B 1 65 ? 14.883 -36.062 -14.531 1 95.62 65 PHE B C 1
ATOM 3701 O O . PHE B 1 65 ? 14.312 -36.375 -13.484 1 95.62 65 PHE B O 1
ATOM 3708 N N . VAL B 1 66 ? 15.367 -36.969 -15.336 1 94.94 66 VAL B N 1
ATOM 3709 C CA . VAL B 1 66 ? 15.273 -38.406 -15.094 1 94.94 66 VAL B CA 1
ATOM 3710 C C . VAL B 1 66 ? 16.031 -38.781 -13.812 1 94.94 66 VAL B C 1
ATOM 3712 O O . VAL B 1 66 ? 15.547 -39.562 -13.008 1 94.94 66 VAL B O 1
ATOM 3715 N N . ASP B 1 67 ? 17.172 -38.156 -13.602 1 93.31 67 ASP B N 1
ATOM 3716 C CA . ASP B 1 67 ? 17.953 -38.375 -12.391 1 93.31 67 ASP B CA 1
ATOM 3717 C C . ASP B 1 67 ? 17.188 -37.938 -11.148 1 93.31 67 ASP B C 1
ATOM 3719 O O . ASP B 1 67 ? 17.188 -38.625 -10.133 1 93.31 67 ASP B O 1
ATOM 3723 N N . ALA B 1 68 ? 16.578 -36.844 -11.266 1 92.19 68 ALA B N 1
ATOM 3724 C CA . ALA B 1 68 ? 15.789 -36.312 -10.156 1 92.19 68 ALA B CA 1
ATOM 3725 C C . ALA B 1 68 ? 14.594 -37.219 -9.859 1 92.19 68 ALA B C 1
ATOM 3727 O O . ALA B 1 68 ? 14.273 -37.469 -8.695 1 92.19 68 ALA B O 1
ATOM 3728 N N . LEU B 1 69 ? 13.938 -37.719 -10.891 1 92.75 69 LEU B N 1
ATOM 3729 C CA . LEU B 1 69 ? 12.781 -38.594 -10.742 1 92.75 69 LEU B CA 1
ATOM 3730 C C . LEU B 1 69 ? 13.18 -39.906 -10.094 1 92.75 69 LEU B C 1
ATOM 3732 O O . LEU B 1 69 ? 12.383 -40.531 -9.359 1 92.75 69 LEU B O 1
ATOM 3736 N N . SER B 1 70 ? 14.375 -40.312 -10.344 1 88.56 70 SER B N 1
ATOM 3737 C CA . SER B 1 70 ? 14.844 -41.625 -9.859 1 88.56 70 SER B CA 1
ATOM 3738 C C . SER B 1 70 ? 14.961 -41.625 -8.336 1 88.56 70 SER B C 1
ATOM 3740 O O . SER B 1 70 ? 14.945 -42.688 -7.723 1 88.56 70 SER B O 1
ATOM 3742 N N . ARG B 1 71 ? 15.047 -40.438 -7.777 1 86.94 71 ARG B N 1
ATOM 3743 C CA . ARG B 1 71 ? 15.195 -40.344 -6.332 1 86.94 71 ARG B CA 1
ATOM 3744 C C . ARG B 1 71 ? 13.844 -40.438 -5.633 1 86.94 71 ARG B C 1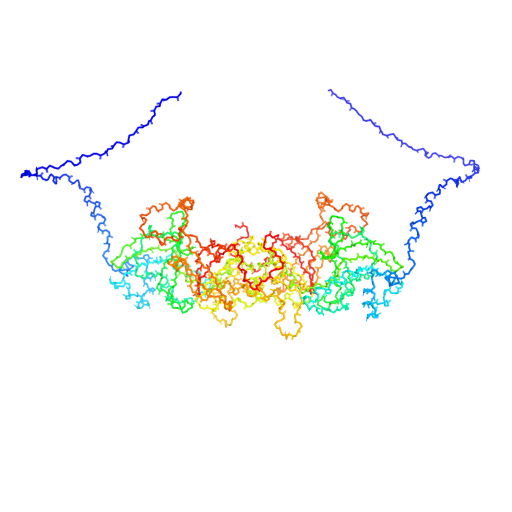
ATOM 3746 O O . ARG B 1 71 ? 13.781 -40.562 -4.41 1 86.94 71 ARG B O 1
ATOM 3753 N N . ASP B 1 72 ? 12.805 -40.312 -6.387 1 87.56 72 ASP B N 1
ATOM 3754 C CA . ASP B 1 72 ? 11.445 -40.469 -5.883 1 87.56 72 ASP B CA 1
ATOM 3755 C C . ASP B 1 72 ? 10.797 -41.719 -6.445 1 87.56 72 ASP B C 1
ATOM 3757 O O . ASP B 1 72 ? 10.156 -41.688 -7.496 1 87.56 72 ASP B O 1
ATOM 3761 N N . ARG B 1 73 ? 10.82 -42.781 -5.688 1 85.56 73 ARG B N 1
ATOM 3762 C CA . ARG B 1 73 ? 10.375 -44.094 -6.148 1 85.56 73 ARG B CA 1
ATOM 3763 C C . ARG B 1 73 ? 8.891 -44.062 -6.516 1 85.56 73 ARG B C 1
ATOM 3765 O O . ARG B 1 73 ? 8.484 -44.656 -7.512 1 85.56 73 ARG B O 1
ATOM 3772 N N . GLY B 1 74 ? 8.141 -43.438 -5.648 1 85.5 74 GLY B N 1
ATOM 3773 C CA . GLY B 1 74 ? 6.715 -43.375 -5.914 1 85.5 74 GLY B CA 1
ATOM 3774 C C . GLY B 1 74 ? 6.383 -42.719 -7.238 1 85.5 74 GLY B C 1
ATOM 3775 O O . GLY B 1 74 ? 5.59 -43.25 -8.023 1 85.5 74 GLY B O 1
ATOM 3776 N N . LEU B 1 75 ? 7.047 -41.688 -7.527 1 88.75 75 LEU B N 1
ATOM 3777 C CA . LEU B 1 75 ? 6.812 -40.969 -8.773 1 88.75 75 LEU B CA 1
ATOM 3778 C C . LEU B 1 75 ? 7.305 -41.781 -9.969 1 88.75 75 LEU B C 1
ATOM 3780 O O . LEU B 1 75 ? 6.648 -41.812 -11.016 1 88.75 75 LEU B O 1
ATOM 3784 N N . ARG B 1 76 ? 8.414 -42.375 -9.828 1 88.69 76 ARG B N 1
ATOM 3785 C CA . ARG B 1 76 ? 8.969 -43.188 -10.898 1 88.69 76 ARG B CA 1
ATOM 3786 C C . ARG B 1 76 ? 8.023 -44.344 -11.242 1 88.69 76 ARG B C 1
ATOM 3788 O O . ARG B 1 76 ? 7.762 -44.594 -12.414 1 88.69 76 ARG B O 1
ATOM 3795 N N . ASP B 1 77 ? 7.531 -44.969 -10.203 1 90.06 77 ASP B N 1
ATOM 3796 C CA . ASP B 1 77 ? 6.637 -46.094 -10.406 1 90.06 77 ASP B CA 1
ATOM 3797 C C . ASP B 1 77 ? 5.359 -45.688 -11.133 1 90.06 77 ASP B C 1
ATOM 3799 O O . ASP B 1 77 ? 4.875 -46.375 -12.016 1 90.06 77 ASP B O 1
ATOM 3803 N N . ASP B 1 78 ? 4.867 -44.531 -10.758 1 89 78 ASP B N 1
ATOM 3804 C CA . ASP B 1 78 ? 3.65 -44.031 -11.391 1 89 78 ASP B CA 1
ATOM 3805 C C . ASP B 1 78 ? 3.883 -43.75 -12.875 1 89 78 ASP B C 1
ATOM 3807 O O . ASP B 1 78 ? 3.021 -44.031 -13.711 1 89 78 ASP B O 1
ATOM 3811 N N . LEU B 1 79 ? 5.008 -43.25 -13.219 1 92.75 79 LEU B N 1
ATOM 3812 C CA . LEU B 1 79 ? 5.312 -42.844 -14.586 1 92.75 79 LEU B CA 1
ATOM 3813 C C . LEU B 1 79 ? 5.691 -44.062 -15.438 1 92.75 79 LEU B C 1
ATOM 3815 O O . LEU B 1 79 ? 5.668 -44 -16.672 1 92.75 79 LEU B O 1
ATOM 3819 N N . GLU B 1 80 ? 6.016 -45.156 -14.773 1 91 80 GLU B N 1
ATOM 3820 C CA . GLU B 1 80 ? 6.34 -46.406 -15.469 1 91 80 GLU B CA 1
ATOM 3821 C C . GLU B 1 80 ? 5.09 -47.25 -15.719 1 91 80 GLU B C 1
ATOM 3823 O O . GLU B 1 80 ? 5.062 -48.062 -16.625 1 91 80 GLU B O 1
ATOM 3828 N N . ASN B 1 81 ? 4.152 -47 -14.836 1 90.5 81 ASN B N 1
ATOM 3829 C CA . ASN B 1 81 ? 2.92 -47.781 -14.922 1 90.5 81 ASN B CA 1
ATOM 3830 C C . ASN B 1 81 ? 2.098 -47.406 -16.141 1 90.5 81 ASN B C 1
ATOM 3832 O O . ASN B 1 81 ? 1.565 -46.281 -16.219 1 90.5 81 ASN B O 1
ATOM 3836 N N . LYS B 1 82 ? 1.915 -48.312 -17.016 1 88.69 82 LYS B N 1
ATOM 3837 C CA . LYS B 1 82 ? 1.237 -48.062 -18.281 1 88.69 82 LYS B CA 1
ATOM 3838 C C . LYS B 1 82 ? -0.249 -47.781 -18.078 1 88.69 82 LYS B C 1
ATOM 3840 O O . LYS B 1 82 ? -0.916 -47.219 -18.953 1 88.69 82 LYS B O 1
ATOM 3845 N N . ASP B 1 83 ? -0.755 -48.125 -16.922 1 89.5 83 ASP B N 1
ATOM 3846 C CA . ASP B 1 83 ? -2.176 -47.969 -16.641 1 89.5 83 ASP B CA 1
ATOM 3847 C C . ASP B 1 83 ? -2.449 -46.562 -16.047 1 89.5 83 ASP B C 1
ATOM 3849 O O . ASP B 1 83 ? -3.604 -46.156 -15.953 1 89.5 83 ASP B O 1
ATOM 3853 N N . LYS B 1 84 ? -1.425 -45.938 -15.742 1 91.75 84 LYS B N 1
ATOM 3854 C CA . LYS B 1 84 ? -1.583 -44.594 -15.172 1 91.75 84 LYS B CA 1
ATOM 3855 C C . LYS B 1 84 ? -1.222 -43.531 -16.188 1 91.75 84 LYS B C 1
ATOM 3857 O O . LYS B 1 84 ? -0.042 -43.281 -16.469 1 91.75 84 LYS B O 1
ATOM 3862 N N . LYS B 1 85 ? -2.215 -42.875 -16.641 1 93.44 85 LYS B N 1
ATOM 3863 C CA . LYS B 1 85 ? -2.018 -41.844 -17.625 1 93.44 85 LYS B CA 1
ATOM 3864 C C . LYS B 1 85 ? -1.577 -40.531 -16.969 1 93.44 85 LYS B C 1
ATOM 3866 O O . LYS B 1 85 ? -2.023 -40.219 -15.867 1 93.44 85 LYS B O 1
ATOM 3871 N N . ALA B 1 86 ? -0.649 -39.812 -17.656 1 95.88 86 ALA B N 1
ATOM 3872 C CA . ALA B 1 86 ? -0.224 -38.5 -17.141 1 95.88 86 ALA B CA 1
ATOM 3873 C C . ALA B 1 86 ? 0.336 -37.625 -18.25 1 95.88 86 ALA B C 1
ATOM 3875 O O . ALA B 1 86 ? 0.738 -38.125 -19.297 1 95.88 86 ALA B O 1
ATOM 3876 N N . THR B 1 87 ? 0.198 -36.375 -18.109 1 97.25 87 THR B N 1
ATOM 3877 C CA . THR B 1 87 ? 0.978 -35.406 -18.859 1 97.25 87 THR B CA 1
ATOM 3878 C C . THR B 1 87 ? 2.162 -34.906 -18.031 1 97.25 87 THR B C 1
ATOM 3880 O O . THR B 1 87 ? 2.004 -34.531 -16.875 1 97.25 87 THR B O 1
ATOM 3883 N N . VAL B 1 88 ? 3.332 -35 -18.625 1 98 88 VAL B N 1
ATOM 3884 C CA . VAL B 1 88 ? 4.539 -34.562 -17.938 1 98 88 VAL B CA 1
ATOM 3885 C C . VAL B 1 88 ? 5.109 -33.312 -18.625 1 98 88 VAL B C 1
ATOM 3887 O O . VAL B 1 88 ? 5.34 -33.312 -19.844 1 98 88 VAL B O 1
ATOM 3890 N N . PHE B 1 89 ? 5.215 -32.25 -17.891 1 98.38 89 PHE B N 1
ATOM 3891 C CA . PHE B 1 89 ? 5.984 -31.094 -18.344 1 98.38 89 PHE B CA 1
ATOM 3892 C C . PHE B 1 89 ? 7.453 -31.234 -17.969 1 98.38 89 PHE B C 1
ATOM 3894 O O . PHE B 1 89 ? 7.855 -30.875 -16.859 1 98.38 89 PHE B O 1
ATOM 3901 N N . ALA B 1 90 ? 8.211 -31.719 -18.922 1 98.31 90 ALA B N 1
ATOM 3902 C CA . ALA B 1 90 ? 9.586 -32.125 -18.656 1 98.31 90 ALA B CA 1
ATOM 3903 C C . ALA B 1 90 ? 10.57 -31 -18.891 1 98.31 90 ALA B C 1
ATOM 3905 O O . ALA B 1 90 ? 10.734 -30.531 -20.016 1 98.31 90 ALA B O 1
ATOM 3906 N N . PRO B 1 91 ? 11.227 -30.578 -17.781 1 97.81 91 PRO B N 1
ATOM 3907 C CA . PRO B 1 91 ? 12.266 -29.562 -17.984 1 97.81 91 PRO B CA 1
ATOM 3908 C C . PRO B 1 91 ? 13.5 -30.109 -18.688 1 97.81 91 PRO B C 1
ATOM 3910 O O . PRO B 1 91 ? 13.93 -31.234 -18.406 1 97.81 91 PRO B O 1
ATOM 3913 N N . THR B 1 92 ? 14.008 -29.359 -19.594 1 97.56 92 THR B N 1
ATOM 3914 C CA . THR B 1 92 ? 15.266 -29.719 -20.25 1 97.56 92 THR B CA 1
ATOM 3915 C C . THR B 1 92 ? 16.438 -29.547 -19.297 1 97.56 92 THR B C 1
ATOM 3917 O O . THR B 1 92 ? 16.297 -28.953 -18.234 1 97.56 92 THR B O 1
ATOM 3920 N N . ASN B 1 93 ? 17.594 -30.094 -19.766 1 96.69 93 ASN B N 1
ATOM 3921 C CA . ASN B 1 93 ? 18.797 -29.906 -18.969 1 96.69 93 ASN B CA 1
ATOM 3922 C C . ASN B 1 93 ? 19.141 -28.422 -18.797 1 96.69 93 ASN B C 1
ATOM 3924 O O . ASN B 1 93 ? 19.625 -28.016 -17.75 1 96.69 93 ASN B O 1
ATOM 3928 N N . GLU B 1 94 ? 18.844 -27.703 -19.797 1 94.19 94 GLU B N 1
ATOM 3929 C CA . GLU B 1 94 ? 19.062 -26.25 -19.734 1 94.19 94 GLU B CA 1
ATOM 3930 C C . GLU B 1 94 ? 18.156 -25.609 -18.672 1 94.19 94 GLU B C 1
ATOM 3932 O O . GLU B 1 94 ? 18.578 -24.688 -17.984 1 94.19 94 GLU B O 1
ATOM 3937 N N . ALA B 1 95 ? 16.953 -26.078 -18.562 1 93.56 95 ALA B N 1
ATOM 3938 C CA . ALA B 1 95 ? 16.016 -25.578 -17.547 1 93.56 95 ALA B CA 1
ATOM 3939 C C . ALA B 1 95 ? 16.578 -25.812 -16.141 1 93.56 95 ALA B C 1
ATOM 3941 O O . ALA B 1 95 ? 16.453 -24.953 -15.266 1 93.56 95 ALA B O 1
ATOM 3942 N N . PHE B 1 96 ? 17.172 -26.953 -15.922 1 89.38 96 PHE B N 1
ATOM 3943 C CA . PHE B 1 96 ? 17.766 -27.266 -14.633 1 89.38 96 PHE B CA 1
ATOM 3944 C C . PHE B 1 96 ? 18.938 -26.344 -14.336 1 89.38 96 PHE B C 1
ATOM 3946 O O . PHE B 1 96 ? 19.141 -25.938 -13.188 1 89.38 96 PHE B O 1
ATOM 3953 N N . LYS B 1 97 ? 19.703 -26.062 -15.336 1 86.19 97 LYS B N 1
ATOM 3954 C CA . LYS B 1 97 ? 20.828 -25.156 -15.164 1 86.19 97 LYS B CA 1
ATOM 3955 C C . LYS B 1 97 ? 20.344 -23.766 -14.719 1 86.19 97 LYS B C 1
ATOM 3957 O O . LYS B 1 97 ? 20.938 -23.156 -13.836 1 86.19 97 LYS B O 1
ATOM 3962 N N . HIS B 1 98 ? 19.281 -23.391 -15.273 1 80.25 98 HIS B N 1
ATOM 3963 C CA . HIS B 1 98 ? 18.703 -22.094 -14.898 1 80.25 98 HIS B CA 1
ATOM 3964 C C . HIS B 1 98 ? 18.281 -22.109 -13.43 1 80.25 98 HIS B C 1
ATOM 3966 O O . HIS B 1 98 ? 18.469 -21.109 -12.727 1 80.25 98 HIS B O 1
ATOM 3972 N N . MET B 1 99 ? 17.719 -23.141 -13.039 1 78 99 MET B N 1
ATOM 3973 C CA . MET B 1 99 ? 17.281 -23.266 -11.656 1 78 99 MET B CA 1
ATOM 3974 C C . MET B 1 99 ? 18.469 -23.234 -10.695 1 78 99 MET B C 1
ATOM 3976 O O . MET B 1 99 ? 18.406 -22.578 -9.656 1 78 99 MET B O 1
ATOM 3980 N N . GLU B 1 100 ? 19.5 -24 -11.039 1 76.38 100 GLU B N 1
ATOM 3981 C CA . GLU B 1 100 ? 20.688 -24.047 -10.188 1 76.38 100 GLU B CA 1
ATOM 3982 C C . GLU B 1 100 ? 21.344 -22.688 -10.078 1 76.38 100 GLU B C 1
ATOM 3984 O O . GLU B 1 100 ? 21.797 -22.297 -9 1 76.38 100 GLU B O 1
ATOM 3989 N N . ASP B 1 101 ? 21.344 -22.016 -11.109 1 72.88 101 ASP B N 1
ATOM 3990 C CA . ASP B 1 101 ? 21.875 -20.656 -11.109 1 72.88 101 ASP B CA 1
ATOM 3991 C C . ASP B 1 101 ? 21.031 -19.734 -10.227 1 72.88 101 ASP B C 1
ATOM 3993 O O . ASP B 1 101 ? 21.578 -18.938 -9.469 1 72.88 101 ASP B O 1
ATOM 3997 N N . ASP B 1 102 ? 19.797 -20.078 -10.289 1 68.81 102 ASP B N 1
ATOM 3998 C CA . ASP B 1 102 ? 18.875 -19.266 -9.484 1 68.81 102 ASP B CA 1
ATOM 3999 C C . ASP B 1 102 ? 19.016 -19.609 -8 1 68.81 102 ASP B C 1
ATOM 4001 O O . ASP B 1 102 ? 18.984 -18.719 -7.148 1 68.81 102 ASP B O 1
ATOM 4005 N N . ARG B 1 103 ? 19.156 -20.938 -7.762 1 67.38 103 ARG B N 1
ATOM 4006 C CA . ARG B 1 103 ? 19.281 -21.406 -6.387 1 67.38 103 ARG B CA 1
ATOM 4007 C C . ARG B 1 103 ? 20.594 -20.938 -5.766 1 67.38 103 ARG B C 1
ATOM 4009 O O . ARG B 1 103 ? 20.641 -20.562 -4.59 1 67.38 103 ARG B O 1
ATOM 4016 N N . ARG B 1 104 ? 21.578 -21.062 -6.523 1 60.88 104 ARG B N 1
ATOM 4017 C CA . ARG B 1 104 ? 22.875 -20.594 -6.039 1 60.88 104 ARG B CA 1
ATOM 4018 C C . ARG B 1 104 ? 22.828 -19.094 -5.73 1 60.88 104 ARG B C 1
ATOM 4020 O O . ARG B 1 104 ? 23.406 -18.641 -4.734 1 60.88 104 ARG B O 1
ATOM 4027 N N . ARG B 1 105 ? 22 -18.547 -6.484 1 53.19 105 ARG B N 1
ATOM 4028 C CA . ARG B 1 105 ? 21.938 -17.109 -6.32 1 53.19 105 ARG B CA 1
ATOM 4029 C C . ARG B 1 105 ? 21.016 -16.734 -5.156 1 53.19 105 ARG B C 1
ATOM 4031 O O . ARG B 1 105 ? 21.281 -15.75 -4.449 1 53.19 105 ARG B O 1
ATOM 4038 N N . ASN B 1 106 ? 20.031 -17.672 -5.012 1 56.66 106 ASN B N 1
ATOM 4039 C CA . ASN B 1 106 ? 18.953 -17.266 -4.109 1 56.66 106 ASN B CA 1
ATOM 4040 C C . ASN B 1 106 ? 18.844 -18.203 -2.914 1 56.66 106 ASN B C 1
ATOM 4042 O O . ASN B 1 106 ? 18.031 -17.969 -2.018 1 56.66 106 ASN B O 1
ATOM 4046 N N . ASN B 1 107 ? 19.594 -19.234 -2.762 1 48 107 ASN B N 1
ATOM 4047 C CA . ASN B 1 107 ? 19.578 -20.234 -1.707 1 48 107 ASN B CA 1
ATOM 4048 C C . ASN B 1 107 ? 18.188 -20.844 -1.532 1 48 107 ASN B C 1
ATOM 4050 O O . ASN B 1 107 ? 17.688 -20.938 -0.412 1 48 107 ASN B O 1
ATOM 4054 N N . ASP B 1 108 ? 17.516 -21.219 -2.531 1 56.28 108 ASP B N 1
ATOM 4055 C CA . ASP B 1 108 ? 16.156 -21.75 -2.496 1 56.28 108 ASP B CA 1
ATOM 4056 C C . ASP B 1 108 ? 16.172 -23.219 -2.066 1 56.28 108 ASP B C 1
ATOM 4058 O O . ASP B 1 108 ? 16.906 -24.031 -2.629 1 56.28 108 ASP B O 1
ATOM 4062 N N . GLU B 1 109 ? 15.492 -23.547 -0.952 1 57.56 109 GLU B N 1
ATOM 4063 C CA . GLU B 1 109 ? 15.531 -24.891 -0.353 1 57.56 109 GLU B CA 1
ATOM 4064 C C . GLU B 1 109 ? 14.242 -25.656 -0.633 1 57.56 109 GLU B C 1
ATOM 4066 O O . GLU B 1 109 ? 13.984 -26.688 -0.013 1 57.56 109 GLU B O 1
ATOM 4071 N N . ARG B 1 110 ? 13.602 -25.297 -1.677 1 66.25 110 ARG B N 1
ATOM 4072 C CA . ARG B 1 110 ? 12.375 -26.047 -1.876 1 66.25 110 ARG B CA 1
ATOM 4073 C C . ARG B 1 110 ? 12.664 -27.516 -2.135 1 66.25 110 ARG B C 1
ATOM 4075 O O . ARG B 1 110 ? 13.688 -27.859 -2.734 1 66.25 110 ARG B O 1
ATOM 4082 N N . GLU B 1 111 ? 11.797 -28.281 -1.594 1 76.31 111 GLU B N 1
ATOM 4083 C CA . GLU B 1 111 ? 11.977 -29.734 -1.691 1 76.31 111 GLU B CA 1
ATOM 4084 C C . GLU B 1 111 ? 11.789 -30.219 -3.127 1 76.31 111 GLU B C 1
ATOM 4086 O O . GLU B 1 111 ? 10.766 -29.938 -3.756 1 76.31 111 GLU B O 1
ATOM 4091 N N . MET B 1 112 ? 12.75 -30.906 -3.588 1 85.44 112 MET B N 1
ATOM 4092 C CA . MET B 1 112 ? 12.781 -31.422 -4.961 1 85.44 112 MET B CA 1
ATOM 4093 C C . MET B 1 112 ? 11.57 -32.312 -5.238 1 85.44 112 MET B C 1
ATOM 4095 O O . MET B 1 112 ? 11.031 -32.281 -6.348 1 85.44 112 MET B O 1
ATOM 4099 N N . GLY B 1 113 ? 11.133 -32.969 -4.164 1 88.31 113 GLY B N 1
ATOM 4100 C CA . GLY B 1 113 ? 9.961 -33.812 -4.344 1 88.31 113 GLY B CA 1
ATOM 4101 C C . GLY B 1 113 ? 8.719 -33.031 -4.746 1 88.31 113 GLY B C 1
ATOM 4102 O O . GLY B 1 113 ? 7.98 -33.469 -5.637 1 88.31 113 GLY B O 1
ATOM 4103 N N . GLU B 1 114 ? 8.516 -31.938 -4.086 1 91.38 114 GLU B N 1
ATOM 4104 C CA . GLU B 1 114 ? 7.371 -31.094 -4.41 1 91.38 114 GLU B CA 1
ATOM 4105 C C . GLU B 1 114 ? 7.5 -30.5 -5.809 1 91.38 114 GLU B C 1
ATOM 4107 O O . GLU B 1 114 ? 6.512 -30.406 -6.543 1 91.38 114 GLU B O 1
ATOM 4112 N N . ILE B 1 115 ? 8.711 -30.141 -6.137 1 92.56 115 ILE B N 1
ATOM 4113 C CA . ILE B 1 115 ? 8.969 -29.562 -7.453 1 92.56 115 ILE B CA 1
ATOM 4114 C C . ILE B 1 115 ? 8.656 -30.594 -8.539 1 92.56 115 ILE B C 1
ATOM 4116 O O . ILE B 1 115 ? 7.984 -30.281 -9.523 1 92.56 115 ILE B O 1
ATOM 4120 N N . LEU B 1 116 ? 9.086 -31.812 -8.359 1 94.56 116 LEU B N 1
ATOM 4121 C CA . LEU B 1 116 ? 8.875 -32.844 -9.352 1 94.56 116 LEU B CA 1
ATOM 4122 C C . LEU B 1 116 ? 7.391 -33.156 -9.523 1 94.56 116 LEU B C 1
ATOM 4124 O O . LEU B 1 116 ? 6.902 -33.25 -10.648 1 94.56 116 LEU B O 1
ATOM 4128 N N . ARG B 1 117 ? 6.699 -33.281 -8.43 1 95.25 117 ARG B N 1
ATOM 4129 C CA . ARG B 1 117 ? 5.27 -33.562 -8.477 1 95.25 117 ARG B CA 1
ATOM 4130 C C . ARG B 1 117 ? 4.504 -32.438 -9.156 1 95.25 117 ARG B C 1
ATOM 4132 O O . ARG B 1 117 ? 3.453 -32.656 -9.758 1 95.25 117 ARG B O 1
ATOM 4139 N N . TYR B 1 118 ? 5.086 -31.219 -9.086 1 96.62 118 TYR B N 1
ATOM 4140 C CA . TYR B 1 118 ? 4.461 -30.047 -9.688 1 96.62 118 TYR B CA 1
ATOM 4141 C C . TYR B 1 118 ? 4.617 -30.078 -11.203 1 96.62 118 TYR B C 1
ATOM 4143 O O . TYR B 1 118 ? 3.969 -29.297 -11.914 1 96.62 118 TYR B O 1
ATOM 4151 N N . HIS B 1 119 ? 5.355 -31.031 -11.766 1 97.44 119 HIS B N 1
ATOM 4152 C CA . HIS B 1 119 ? 5.582 -31.141 -13.203 1 97.44 119 HIS B CA 1
ATOM 4153 C C . HIS B 1 119 ? 4.73 -32.25 -13.812 1 97.44 119 HIS B C 1
ATOM 4155 O O . HIS B 1 119 ? 4.801 -32.5 -15.023 1 97.44 119 HIS B O 1
ATOM 4161 N N . ILE B 1 120 ? 4.004 -32.906 -12.977 1 96.75 120 ILE B N 1
ATOM 4162 C CA . ILE B 1 120 ? 3.246 -34.062 -13.422 1 96.75 120 ILE B CA 1
ATOM 4163 C C . ILE B 1 120 ? 1.753 -33.812 -13.234 1 96.75 120 ILE B C 1
ATOM 4165 O O . ILE B 1 120 ? 1.311 -33.438 -12.148 1 96.75 120 ILE B O 1
ATOM 4169 N N . CYS B 1 121 ? 1.042 -33.938 -14.312 1 97.12 121 CYS B N 1
ATOM 4170 C CA . CYS B 1 121 ? -0.414 -33.844 -14.273 1 97.12 121 CYS B CA 1
ATOM 4171 C C . CYS B 1 121 ? -1.034 -35.25 -14.438 1 97.12 121 CYS B C 1
ATOM 4173 O O . CYS B 1 121 ? -1.159 -35.75 -15.555 1 97.12 121 CYS B O 1
ATOM 4175 N N . PRO B 1 122 ? -1.531 -35.812 -13.328 1 95 122 PRO B N 1
ATOM 4176 C CA . PRO B 1 122 ? -2.057 -37.188 -13.398 1 95 122 PRO B CA 1
ATOM 4177 C C . PRO B 1 122 ? -3.41 -37.281 -14.102 1 95 122 PRO B C 1
ATOM 4179 O O . PRO B 1 122 ? -4.137 -36.281 -14.156 1 95 122 PRO B O 1
ATOM 4182 N N . ASP B 1 123 ? -3.701 -38.344 -14.648 1 91 123 ASP B N 1
ATOM 4183 C CA . ASP B 1 123 ? -4.98 -38.719 -15.258 1 91 123 ASP B CA 1
ATOM 4184 C C . ASP B 1 123 ? -5.316 -37.75 -16.406 1 91 123 ASP B C 1
ATOM 4186 O O . ASP B 1 123 ? -6.473 -37.375 -16.578 1 91 123 ASP B O 1
ATOM 4190 N N . MET B 1 124 ? -4.242 -37.281 -16.969 1 88.81 124 MET B N 1
ATOM 4191 C CA . MET B 1 124 ? -4.422 -36.312 -18.062 1 88.81 124 MET B CA 1
ATOM 4192 C C . MET B 1 124 ? -3.488 -36.625 -19.219 1 88.81 124 MET B C 1
ATOM 4194 O O . MET B 1 124 ? -2.344 -37.031 -19.016 1 88.81 124 MET B O 1
ATOM 4198 N N . ASN B 1 125 ? -3.99 -36.594 -20.406 1 92.19 125 ASN B N 1
ATOM 4199 C CA . ASN B 1 125 ? -3.244 -36.656 -21.656 1 92.19 125 ASN B CA 1
ATOM 4200 C C . ASN B 1 125 ? -3.564 -35.5 -22.578 1 92.19 125 ASN B C 1
ATOM 4202 O O . ASN B 1 125 ? -4.176 -35.688 -23.625 1 92.19 125 ASN B O 1
ATOM 4206 N N . ILE B 1 126 ? -3.002 -34.344 -22.172 1 92.5 126 ILE B N 1
ATOM 4207 C CA . ILE B 1 126 ? -3.449 -33.094 -22.797 1 92.5 126 ILE B CA 1
ATOM 4208 C C . ILE B 1 126 ? -2.488 -32.719 -23.922 1 92.5 126 ILE B C 1
ATOM 4210 O O . ILE B 1 126 ? -1.27 -32.719 -23.734 1 92.5 126 ILE B O 1
ATOM 4214 N N . ARG B 1 127 ? -3.076 -32.406 -25.062 1 94 127 ARG B N 1
ATOM 4215 C CA . ARG B 1 127 ? -2.309 -31.891 -26.203 1 94 127 ARG B CA 1
ATOM 4216 C C . ARG B 1 127 ? -2.125 -30.375 -26.109 1 94 127 ARG B C 1
ATOM 4218 O O . ARG B 1 127 ? -2.891 -29.688 -25.422 1 94 127 ARG B O 1
ATOM 4225 N N . SER B 1 128 ? -1.09 -29.922 -26.781 1 92.62 128 SER B N 1
ATOM 4226 C CA . SER B 1 128 ? -0.788 -28.484 -26.75 1 92.62 128 SER B CA 1
ATOM 4227 C C . SER B 1 128 ? -1.949 -27.672 -27.297 1 92.62 128 SER B C 1
ATOM 4229 O O . SER B 1 128 ? -2.201 -26.547 -26.844 1 92.62 128 SER B O 1
ATOM 4231 N N . ASP B 1 129 ? -2.641 -28.094 -28.281 1 88.62 129 ASP B N 1
ATOM 4232 C CA . ASP B 1 129 ? -3.721 -27.359 -28.922 1 88.62 129 ASP B CA 1
ATOM 4233 C C . ASP B 1 129 ? -4.965 -27.328 -28.031 1 88.62 129 ASP B C 1
ATOM 4235 O O . ASP B 1 129 ? -5.883 -26.531 -28.281 1 88.62 129 ASP B O 1
ATOM 4239 N N . GLU B 1 130 ? -5.004 -28.203 -26.984 1 90.31 130 GLU B N 1
ATOM 4240 C CA . GLU B 1 130 ? -6.113 -28.234 -26.031 1 90.31 130 GLU B CA 1
ATOM 4241 C C . GLU B 1 130 ? -5.879 -27.25 -24.891 1 90.31 130 GLU B C 1
ATOM 4243 O O . GLU B 1 130 ? -6.797 -26.953 -24.125 1 90.31 130 GLU B O 1
ATOM 4248 N N . MET B 1 131 ? -4.688 -26.797 -24.766 1 92.56 131 MET B N 1
ATOM 4249 C CA . MET B 1 131 ? -4.34 -25.859 -23.703 1 92.56 131 MET B CA 1
ATOM 4250 C C . MET B 1 131 ? -4.695 -24.422 -24.094 1 92.56 131 MET B C 1
ATOM 4252 O O . MET B 1 131 ? -4.039 -23.844 -24.969 1 92.56 131 MET B O 1
ATOM 4256 N N . HIS B 1 132 ? -5.699 -23.859 -23.453 1 89.25 132 HIS B N 1
ATOM 4257 C CA . HIS B 1 132 ? -6.109 -22.5 -23.766 1 89.25 132 HIS B CA 1
ATOM 4258 C C . HIS B 1 132 ? -5.789 -21.562 -22.609 1 89.25 132 HIS B C 1
ATOM 4260 O O . HIS B 1 132 ? -5.555 -22.016 -21.484 1 89.25 132 HIS B O 1
ATOM 4266 N N . ARG B 1 133 ? -5.75 -20.281 -22.922 1 90.69 133 ARG B N 1
ATOM 4267 C CA . ARG B 1 133 ? -5.422 -19.281 -21.906 1 90.69 133 ARG B CA 1
ATOM 4268 C C . ARG B 1 133 ? -6.367 -19.375 -20.719 1 90.69 133 ARG B C 1
ATOM 4270 O O . ARG B 1 133 ? -7.59 -19.422 -20.891 1 90.69 133 ARG B O 1
ATOM 4277 N N . GLY B 1 134 ? -5.777 -19.391 -19.578 1 92.69 134 GLY B N 1
ATOM 4278 C CA . GLY B 1 134 ? -6.574 -19.391 -18.359 1 92.69 134 GLY B CA 1
ATOM 4279 C C . GLY B 1 134 ? -6.895 -20.781 -17.859 1 92.69 134 GLY B C 1
ATOM 4280 O O . GLY B 1 134 ? -7.398 -20.953 -16.75 1 92.69 134 GLY B O 1
ATOM 4281 N N . MET B 1 135 ? -6.629 -21.797 -18.625 1 93.75 135 MET B N 1
ATOM 4282 C CA . MET B 1 135 ? -6.871 -23.172 -18.219 1 93.75 135 MET B CA 1
ATOM 4283 C C . MET B 1 135 ? -6.039 -23.547 -17 1 93.75 135 MET B C 1
ATOM 4285 O O . MET B 1 135 ? -4.883 -23.125 -16.875 1 93.75 135 MET B O 1
ATOM 4289 N N . LEU B 1 136 ? -6.68 -24.297 -16.109 1 96.25 136 LEU B N 1
ATOM 4290 C CA . LEU B 1 136 ? -5.98 -24.797 -14.922 1 96.25 136 LEU B CA 1
ATOM 4291 C C . LEU B 1 136 ? -5.715 -26.297 -15.047 1 96.25 136 LEU B C 1
ATOM 4293 O O . LEU B 1 136 ? -6.625 -27.062 -15.359 1 96.25 136 LEU B O 1
ATOM 4297 N N . LEU B 1 137 ? -4.477 -26.625 -14.859 1 96.62 137 LEU B N 1
ATOM 4298 C CA . LEU B 1 137 ? -4.09 -28.031 -14.891 1 96.62 137 LEU B CA 1
ATOM 4299 C C . LEU B 1 137 ? -3.797 -28.531 -13.484 1 96.62 137 LEU B C 1
ATOM 4301 O O . LEU B 1 137 ? -2.973 -27.969 -12.766 1 96.62 137 LEU B O 1
ATOM 4305 N N . ARG B 1 138 ? -4.504 -29.594 -13.117 1 96.81 138 ARG B N 1
ATOM 4306 C CA . ARG B 1 138 ? -4.273 -30.219 -11.82 1 96.81 138 ARG B CA 1
ATOM 4307 C C . ARG B 1 138 ? -2.953 -30.984 -11.812 1 96.81 138 ARG B C 1
ATOM 4309 O O . ARG B 1 138 ? -2.674 -31.766 -12.719 1 96.81 138 ARG B O 1
ATOM 4316 N N . THR B 1 139 ? -2.139 -30.719 -10.789 1 97.69 139 THR B N 1
ATOM 4317 C CA . THR B 1 139 ? -0.854 -31.406 -10.719 1 97.69 139 THR B CA 1
ATOM 4318 C C . THR B 1 139 ? -0.887 -32.5 -9.648 1 97.69 139 THR B C 1
ATOM 4320 O O . THR B 1 139 ? -1.89 -32.656 -8.953 1 97.69 139 THR B O 1
ATOM 4323 N N . ASP B 1 140 ? 0.206 -33.188 -9.594 1 95.38 140 ASP B N 1
ATOM 4324 C CA . ASP B 1 140 ? 0.332 -34.25 -8.609 1 95.38 140 ASP B CA 1
ATOM 4325 C C . ASP B 1 140 ? 0.77 -33.719 -7.254 1 95.38 140 ASP B C 1
ATOM 4327 O O . ASP B 1 140 ? 0.874 -34.469 -6.277 1 95.38 140 ASP B O 1
ATOM 4331 N N . LEU B 1 141 ? 1.052 -32.438 -7.125 1 95.94 141 LEU B N 1
ATOM 4332 C CA . LEU B 1 141 ? 1.463 -31.828 -5.871 1 95.94 141 LEU B CA 1
ATOM 4333 C C . LEU B 1 141 ? 0.252 -31.516 -4.996 1 95.94 141 LEU B C 1
ATOM 4335 O O . LEU B 1 141 ? -0.542 -30.625 -5.324 1 95.94 141 LEU B O 1
ATOM 4339 N N . ARG B 1 142 ? 0.127 -32.281 -3.93 1 95.5 142 ARG B N 1
ATOM 4340 C CA . ARG B 1 142 ? -0.872 -32 -2.9 1 95.5 142 ARG B CA 1
ATOM 4341 C C . ARG B 1 142 ? -0.266 -31.219 -1.743 1 95.5 142 ARG B C 1
ATOM 4343 O O . ARG B 1 142 ? 0.846 -31.516 -1.299 1 95.5 142 ARG B O 1
ATOM 4350 N N . LEU B 1 143 ? -0.978 -30.219 -1.367 1 95.38 143 LEU B N 1
ATOM 4351 C CA . LEU B 1 143 ? -0.455 -29.375 -0.302 1 95.38 143 LEU B CA 1
ATOM 4352 C C . LEU B 1 143 ? -1.412 -29.328 0.884 1 95.38 143 LEU B C 1
ATOM 4354 O O . LEU B 1 143 ? -2.617 -29.141 0.709 1 95.38 143 LEU B O 1
ATOM 4358 N N . LYS B 1 144 ? -0.882 -29.5 2.082 1 94.88 144 LYS B N 1
ATOM 4359 C CA . LYS B 1 144 ? -1.67 -29.375 3.307 1 94.88 144 LYS B CA 1
ATOM 4360 C C . LYS B 1 144 ? -2.309 -28 3.416 1 94.88 144 LYS B C 1
ATOM 4362 O O . LYS B 1 144 ? -3.447 -27.859 3.867 1 94.88 144 LYS B O 1
ATOM 4367 N N . LYS B 1 145 ? -1.617 -26.984 2.924 1 96.31 145 LYS B N 1
ATOM 4368 C CA . LYS B 1 145 ? -2.092 -25.609 3.018 1 96.31 145 LYS B CA 1
ATOM 4369 C C . LYS B 1 145 ? -3.238 -25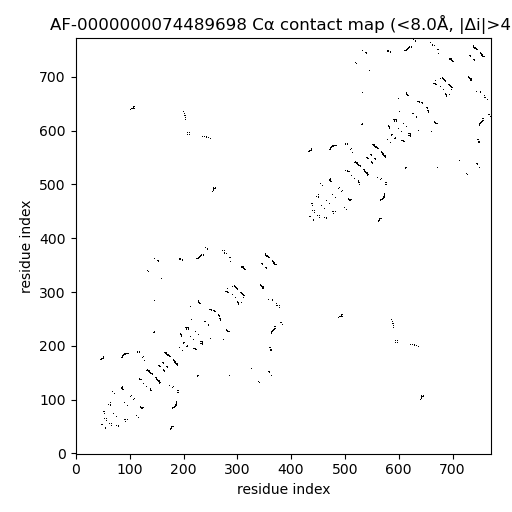.359 2.041 1 96.31 145 LYS B C 1
ATOM 4371 O O . LYS B 1 145 ? -3.928 -24.344 2.137 1 96.31 145 LYS B O 1
ATOM 4376 N N . LEU B 1 146 ? -3.471 -26.25 1.11 1 97 146 LEU B N 1
ATOM 4377 C CA . LEU B 1 146 ? -4.625 -26.172 0.219 1 97 146 LEU B CA 1
ATOM 4378 C C . LEU B 1 146 ? -5.715 -27.141 0.659 1 97 146 LEU B C 1
ATOM 4380 O O . LEU B 1 146 ? -6.531 -27.578 -0.157 1 97 146 LEU B O 1
ATOM 4384 N N . ASN B 1 147 ? -5.672 -27.609 1.935 1 95.38 147 ASN B N 1
ATOM 4385 C CA . ASN B 1 147 ? -6.578 -28.625 2.451 1 95.38 147 ASN B CA 1
ATOM 4386 C C . ASN B 1 147 ? -6.445 -29.938 1.683 1 95.38 147 ASN B C 1
ATOM 4388 O O . ASN B 1 147 ? -7.445 -30.531 1.287 1 95.38 147 ASN B O 1
ATOM 4392 N N . ASP B 1 148 ? -5.215 -30.234 1.311 1 94.75 148 ASP B N 1
ATOM 4393 C CA . ASP B 1 148 ? -4.809 -31.484 0.675 1 94.75 148 ASP B CA 1
ATOM 4394 C C . ASP B 1 148 ? -5.312 -31.547 -0.765 1 94.75 148 ASP B C 1
ATOM 4396 O O . ASP B 1 148 ? -5.465 -32.656 -1.32 1 94.75 148 ASP B O 1
ATOM 4400 N N . ARG B 1 149 ? -5.598 -30.453 -1.29 1 95.81 149 ARG B N 1
ATOM 4401 C CA . ARG B 1 149 ? -5.934 -30.391 -2.707 1 95.81 149 ARG B CA 1
ATOM 4402 C C . ARG B 1 149 ? -4.684 -30.25 -3.566 1 95.81 149 ARG B C 1
ATOM 4404 O O . ARG B 1 149 ? -3.615 -29.891 -3.061 1 95.81 149 ARG B O 1
ATOM 4411 N N . HIS B 1 150 ? -4.875 -30.562 -4.789 1 96.38 150 HIS B N 1
ATOM 4412 C CA . HIS B 1 150 ? -3.779 -30.5 -5.75 1 96.38 150 HIS B CA 1
ATOM 4413 C C . HIS B 1 150 ? -3.506 -29.047 -6.164 1 96.38 150 HIS B C 1
ATOM 4415 O O . HIS B 1 150 ? -4.438 -28.281 -6.379 1 96.38 150 HIS B O 1
ATOM 4421 N N . GLN B 1 151 ? -2.223 -28.672 -6.152 1 97.56 151 GLN B N 1
ATOM 4422 C CA . GLN B 1 151 ? -1.864 -27.391 -6.742 1 97.56 151 GLN B CA 1
ATOM 4423 C C . GLN B 1 151 ? -2.111 -27.391 -8.25 1 97.56 151 GLN B C 1
ATOM 4425 O O . GLN B 1 151 ? -2.104 -28.438 -8.883 1 97.56 151 GLN B O 1
ATOM 4430 N N . ARG B 1 152 ? -2.324 -26.219 -8.789 1 97.88 152 ARG B N 1
ATOM 4431 C CA . ARG B 1 152 ? -2.654 -26.078 -10.203 1 97.88 152 ARG B CA 1
ATOM 4432 C C . ARG B 1 152 ? -1.545 -25.359 -10.953 1 97.88 152 ARG B C 1
ATOM 4434 O O . ARG B 1 152 ? -0.701 -24.688 -10.344 1 97.88 152 ARG B O 1
ATOM 4441 N N . ILE B 1 153 ? -1.504 -25.547 -12.203 1 97.88 153 ILE B N 1
ATOM 4442 C CA . ILE B 1 153 ? -0.751 -24.75 -13.172 1 97.88 153 ILE B CA 1
ATOM 4443 C C . ILE B 1 153 ? -1.716 -23.953 -14.047 1 97.88 153 ILE B C 1
ATOM 4445 O O . ILE B 1 153 ? -2.734 -24.484 -14.5 1 97.88 153 ILE B O 1
ATOM 4449 N N . ARG B 1 154 ? -1.377 -22.734 -14.18 1 96.75 154 ARG B N 1
ATOM 4450 C CA . ARG B 1 154 ? -2.213 -21.922 -15.047 1 96.75 154 ARG B CA 1
ATOM 4451 C C . ARG B 1 154 ? -1.564 -21.734 -16.422 1 96.75 154 ARG B C 1
ATOM 4453 O O . ARG B 1 154 ? -0.375 -21.422 -16.516 1 96.75 154 ARG B O 1
ATOM 4460 N N . VAL B 1 155 ? -2.373 -21.938 -17.469 1 96 155 VAL B N 1
ATOM 4461 C CA . VAL B 1 155 ? -1.897 -21.844 -18.844 1 96 155 VAL B CA 1
ATOM 4462 C C . VAL B 1 155 ? -2.059 -20.422 -19.359 1 96 155 VAL B C 1
ATOM 4464 O O . VAL B 1 155 ? -3.094 -19.781 -19.141 1 96 155 VAL B O 1
ATOM 4467 N N . PHE B 1 156 ? -0.982 -19.938 -19.938 1 93.62 156 PHE B N 1
ATOM 4468 C CA . PHE B 1 156 ? -0.997 -18.688 -20.688 1 93.62 156 PHE B CA 1
ATOM 4469 C C . PHE B 1 156 ? -0.612 -18.922 -22.141 1 93.62 156 PHE B C 1
ATOM 4471 O O . PHE B 1 156 ? 0.029 -19.922 -22.469 1 93.62 156 PHE B O 1
ATOM 4478 N N . ARG B 1 157 ? -1.105 -18.078 -22.984 1 90.94 157 ARG B N 1
ATOM 4479 C CA . ARG B 1 157 ? -0.707 -18.109 -24.391 1 90.94 157 ARG B CA 1
ATOM 4480 C C . ARG B 1 157 ? -0.24 -16.734 -24.859 1 90.94 157 ARG B C 1
ATOM 4482 O O . ARG B 1 157 ? -0.864 -15.719 -24.531 1 90.94 157 ARG B O 1
ATOM 4489 N N . PHE B 1 158 ? 0.888 -16.781 -25.484 1 87.25 158 PHE B N 1
ATOM 4490 C CA . PHE B 1 158 ? 1.466 -15.555 -26.031 1 87.25 158 PHE B CA 1
ATOM 4491 C C . PHE B 1 158 ? 2.162 -15.828 -27.359 1 87.25 158 PHE B C 1
ATOM 4493 O O . PHE B 1 158 ? 3.043 -16.688 -27.438 1 87.25 158 PHE B O 1
ATOM 4500 N N . ARG B 1 159 ? 1.823 -15.164 -28.406 1 85.25 159 ARG B N 1
ATOM 4501 C CA . ARG B 1 159 ? 2.412 -15.281 -29.734 1 85.25 159 ARG B CA 1
ATOM 4502 C C . ARG B 1 159 ? 2.453 -16.734 -30.203 1 85.25 159 ARG B C 1
ATOM 4504 O O . ARG B 1 159 ? 3.494 -17.219 -30.641 1 85.25 159 ARG B O 1
ATOM 4511 N N . GLY B 1 160 ? 1.406 -17.5 -29.891 1 84.75 160 GLY B N 1
ATOM 4512 C CA . GLY B 1 160 ? 1.277 -18.875 -30.375 1 84.75 160 GLY B CA 1
ATOM 4513 C C . GLY B 1 160 ? 1.905 -19.891 -29.453 1 84.75 160 GLY B C 1
ATOM 4514 O O . GLY B 1 160 ? 1.642 -21.094 -29.562 1 84.75 160 GLY B O 1
ATOM 4515 N N . ASP B 1 161 ? 2.637 -19.328 -28.5 1 92.06 161 ASP B N 1
ATOM 4516 C CA . ASP B 1 161 ? 3.322 -20.219 -27.578 1 92.06 161 ASP B CA 1
ATOM 4517 C C . ASP B 1 161 ? 2.5 -20.438 -26.312 1 92.06 161 ASP B C 1
ATOM 4519 O O . ASP B 1 161 ? 1.711 -19.578 -25.922 1 92.06 161 ASP B O 1
ATOM 4523 N N . VAL B 1 162 ? 2.684 -21.641 -25.828 1 95.5 162 VAL B N 1
ATOM 4524 C CA . VAL B 1 162 ? 2.051 -21.969 -24.547 1 95.5 162 VAL B CA 1
ATOM 4525 C C . VAL B 1 162 ? 3.035 -21.734 -23.406 1 95.5 162 VAL B C 1
ATOM 4527 O O . VAL B 1 162 ? 4.164 -22.219 -23.438 1 95.5 162 VAL B O 1
ATOM 4530 N N . TRP B 1 163 ? 2.586 -20.938 -22.422 1 96.12 163 TRP B N 1
ATOM 4531 C CA . TRP B 1 163 ? 3.359 -20.672 -21.219 1 96.12 163 TRP B CA 1
ATOM 4532 C C . TRP B 1 163 ? 2.648 -21.219 -19.984 1 96.12 163 TRP B C 1
ATOM 4534 O O . TRP B 1 163 ? 1.421 -21.156 -19.891 1 96.12 163 TRP B O 1
ATOM 4544 N N . LEU B 1 164 ? 3.439 -21.797 -19.109 1 97.25 164 LEU B N 1
ATOM 4545 C CA . LEU B 1 164 ? 2.926 -22.297 -17.828 1 97.25 164 LEU B CA 1
ATOM 4546 C C . LEU B 1 164 ? 3.305 -21.375 -16.688 1 97.25 164 LEU B C 1
ATOM 4548 O O . LEU B 1 164 ? 4.488 -21.094 -16.484 1 97.25 164 LEU B O 1
ATOM 4552 N N . ASN B 1 165 ? 2.309 -20.875 -15.945 1 95.81 165 ASN B N 1
ATOM 4553 C CA . ASN B 1 165 ? 2.482 -19.984 -14.812 1 95.81 165 ASN B CA 1
ATOM 4554 C C . ASN B 1 165 ? 3.232 -18.719 -15.211 1 95.81 165 ASN B C 1
ATOM 4556 O O . ASN B 1 165 ? 4.055 -18.203 -14.445 1 95.81 165 ASN B O 1
ATOM 4560 N N . MET B 1 166 ? 3.111 -18.375 -16.422 1 89.31 166 MET B N 1
ATOM 4561 C CA . MET B 1 166 ? 3.746 -17.188 -17 1 89.31 166 MET B CA 1
ATOM 4562 C C . MET B 1 166 ? 5.262 -17.25 -16.844 1 89.31 166 MET B C 1
ATOM 4564 O O . MET B 1 166 ? 5.922 -16.219 -16.688 1 89.31 166 MET B O 1
ATOM 4568 N N . ARG B 1 167 ? 5.789 -18.422 -16.812 1 89.75 167 ARG B N 1
ATOM 4569 C CA . ARG B 1 167 ? 7.223 -18.547 -16.562 1 89.75 167 ARG B CA 1
ATOM 4570 C C . ARG B 1 167 ? 7.852 -19.562 -17.516 1 89.75 167 ARG B C 1
ATOM 4572 O O . ARG B 1 167 ? 8.797 -19.25 -18.234 1 89.75 167 ARG B O 1
ATOM 4579 N N . ALA B 1 168 ? 7.289 -20.75 -17.547 1 95.56 168 ALA B N 1
ATOM 4580 C CA . ALA B 1 168 ? 7.871 -21.828 -18.344 1 95.56 168 ALA B CA 1
ATOM 4581 C C . ALA B 1 168 ? 7.207 -21.922 -19.719 1 95.56 168 ALA B C 1
ATOM 4583 O O . ALA B 1 168 ? 5.984 -22.031 -19.812 1 95.56 168 ALA B O 1
ATOM 4584 N N . ARG B 1 169 ? 8.016 -21.875 -20.719 1 96.56 169 ARG B N 1
ATOM 4585 C CA . ARG B 1 169 ? 7.52 -22.016 -22.094 1 96.56 169 ARG B CA 1
ATOM 4586 C C . ARG B 1 169 ? 7.629 -23.453 -22.578 1 96.56 169 ARG B C 1
ATOM 4588 O O . ARG B 1 169 ? 8.617 -24.141 -22.297 1 96.56 169 ARG B O 1
ATOM 4595 N N . ILE B 1 170 ? 6.602 -23.953 -23.25 1 97.5 170 ILE B N 1
ATOM 4596 C CA . ILE B 1 170 ? 6.691 -25.25 -23.906 1 97.5 170 ILE B CA 1
ATOM 4597 C C . ILE B 1 170 ? 7.52 -25.125 -25.188 1 97.5 170 ILE B C 1
ATOM 4599 O O . ILE B 1 170 ? 7.176 -24.344 -26.078 1 97.5 170 ILE B O 1
ATOM 4603 N N . VAL B 1 171 ? 8.602 -25.812 -25.266 1 97.06 171 VAL B N 1
ATOM 4604 C CA . VAL B 1 171 ? 9.523 -25.656 -26.375 1 97.06 171 VAL B CA 1
ATOM 4605 C C . VAL B 1 171 ? 9.367 -26.844 -27.344 1 97.06 171 VAL B C 1
ATOM 4607 O O . VAL B 1 171 ? 9.734 -26.734 -28.516 1 97.06 171 VAL B O 1
ATOM 4610 N N . GLU B 1 172 ? 8.953 -27.984 -26.969 1 97 172 GLU B N 1
ATOM 4611 C CA . GLU B 1 172 ? 8.547 -29.125 -27.781 1 97 172 GLU B CA 1
ATOM 4612 C C . GLU B 1 172 ? 7.23 -29.719 -27.297 1 97 172 GLU B C 1
ATOM 4614 O O . GLU B 1 172 ? 7.109 -30.094 -26.125 1 97 172 GLU B O 1
ATOM 4619 N N . LYS B 1 173 ? 6.352 -29.766 -28.219 1 95.81 173 LYS B N 1
ATOM 4620 C CA . LYS B 1 173 ? 4.992 -30.125 -27.844 1 95.81 173 LYS B CA 1
ATOM 4621 C C . LYS B 1 173 ? 4.672 -31.562 -28.25 1 95.81 173 LYS B C 1
ATOM 4623 O O . LYS B 1 173 ? 5.242 -32.094 -29.219 1 95.81 173 LYS B O 1
ATOM 4628 N N . ASP B 1 174 ? 3.889 -32.25 -27.438 1 95.5 174 ASP B N 1
ATOM 4629 C CA . ASP B 1 174 ? 3.113 -33.438 -27.828 1 95.5 174 ASP B CA 1
ATOM 4630 C C . ASP B 1 174 ? 4.027 -34.625 -28.109 1 95.5 174 ASP B C 1
ATOM 4632 O O . ASP B 1 174 ? 3.852 -35.312 -29.094 1 95.5 174 ASP B O 1
ATOM 4636 N N . MET B 1 175 ? 5.035 -34.719 -27.281 1 96.38 175 MET B N 1
ATOM 4637 C CA . MET B 1 175 ? 5.793 -35.969 -27.344 1 96.38 175 MET B CA 1
ATOM 4638 C C . MET B 1 175 ? 4.977 -37.156 -26.781 1 96.38 175 MET B C 1
ATOM 4640 O O . MET B 1 175 ? 4.57 -37.125 -25.625 1 96.38 175 MET B O 1
ATOM 4644 N N . GLU B 1 176 ? 4.84 -38.125 -27.594 1 94.19 176 GLU B N 1
ATOM 4645 C CA . GLU B 1 176 ? 3.904 -39.188 -27.25 1 94.19 176 GLU B CA 1
ATOM 4646 C C . GLU B 1 176 ? 4.59 -40.281 -26.438 1 94.19 176 GLU B C 1
ATOM 4648 O O . GLU B 1 176 ? 5.766 -40.562 -26.656 1 94.19 176 GLU B O 1
ATOM 4653 N N . ALA B 1 177 ? 3.896 -40.844 -25.453 1 94.75 177 ALA B N 1
ATOM 4654 C CA . ALA B 1 177 ? 4.23 -42.031 -24.688 1 94.75 177 ALA B CA 1
ATOM 4655 C C . ALA B 1 177 ? 3.014 -42.938 -24.531 1 94.75 177 ALA B C 1
ATOM 4657 O O . ALA B 1 177 ? 1.882 -42.531 -24.797 1 94.75 177 ALA B O 1
ATOM 4658 N N . GLU B 1 178 ? 3.25 -44.219 -24.172 1 93.44 178 GLU B N 1
ATOM 4659 C CA . GLU B 1 178 ? 2.172 -45.188 -24.047 1 93.44 178 GLU B CA 1
ATOM 4660 C C . GLU B 1 178 ? 1.148 -44.75 -23 1 93.44 178 GLU B C 1
ATOM 4662 O O . GLU B 1 178 ? -0.049 -45 -23.156 1 93.44 178 GLU B O 1
ATOM 4667 N N . ASN B 1 179 ? 1.66 -44.25 -21.969 1 93.75 179 ASN B N 1
ATOM 4668 C CA . ASN B 1 179 ? 0.769 -43.938 -20.859 1 93.75 179 ASN B CA 1
ATOM 4669 C C . ASN B 1 179 ? 0.632 -42.406 -20.703 1 93.75 179 ASN B C 1
ATOM 4671 O O . ASN B 1 179 ? 0.411 -41.906 -19.594 1 93.75 179 ASN B O 1
ATOM 4675 N N . GLY B 1 180 ? 0.839 -41.625 -21.797 1 95.12 180 GLY B N 1
ATOM 4676 C CA . GLY B 1 180 ? 0.593 -40.219 -21.672 1 95.12 180 GLY B CA 1
ATOM 4677 C C . GLY B 1 180 ? 1.374 -39.375 -22.672 1 95.12 180 GLY B C 1
ATOM 4678 O O . GLY B 1 180 ? 1.609 -39.812 -23.797 1 95.12 180 GLY B O 1
ATOM 4679 N N . ARG B 1 181 ? 1.624 -38.094 -22.25 1 96.69 181 ARG B N 1
ATOM 4680 C CA . ARG B 1 181 ? 2.271 -37.156 -23.141 1 96.69 181 ARG B CA 1
ATOM 4681 C C . ARG B 1 181 ? 3.307 -36.312 -22.391 1 96.69 181 ARG B C 1
ATOM 4683 O O . ARG B 1 181 ? 3.164 -36.062 -21.188 1 96.69 181 ARG B O 1
ATOM 4690 N N . ILE B 1 182 ? 4.336 -36 -23.141 1 97.88 182 ILE B N 1
ATOM 4691 C CA . ILE B 1 182 ? 5.41 -35.156 -22.578 1 97.88 182 ILE B CA 1
ATOM 4692 C C . ILE B 1 182 ? 5.492 -33.844 -23.344 1 97.88 182 ILE B C 1
ATOM 4694 O O . ILE B 1 182 ? 5.426 -33.812 -24.578 1 97.88 182 ILE B O 1
ATOM 4698 N N . HIS B 1 183 ? 5.461 -32.75 -22.641 1 98.25 183 HIS B N 1
ATOM 4699 C CA . HIS B 1 183 ? 5.82 -31.438 -23.188 1 98.25 183 HIS B CA 1
ATOM 4700 C C . HIS B 1 183 ? 7.141 -30.953 -22.594 1 98.25 183 HIS B C 1
ATOM 4702 O O . HIS B 1 183 ? 7.289 -30.875 -21.375 1 98.25 183 HIS B O 1
ATOM 4708 N N . ALA B 1 184 ? 8.109 -30.656 -23.484 1 98.44 184 ALA B N 1
ATOM 4709 C CA . ALA B 1 184 ? 9.375 -30.109 -23 1 98.44 184 ALA B CA 1
ATOM 4710 C C . ALA B 1 184 ? 9.242 -28.625 -22.656 1 98.44 184 ALA B C 1
ATOM 4712 O O . ALA B 1 184 ? 8.625 -27.859 -23.391 1 98.44 184 ALA B O 1
ATOM 4713 N N . ILE B 1 185 ? 9.805 -28.234 -21.469 1 98.12 185 ILE B N 1
ATOM 4714 C CA . ILE B 1 185 ? 9.711 -26.844 -21.047 1 98.12 185 ILE B CA 1
ATOM 4715 C C . ILE B 1 185 ? 11.109 -26.281 -20.781 1 98.12 185 ILE B C 1
ATOM 4717 O O . ILE B 1 185 ? 12.039 -27.031 -20.5 1 98.12 185 ILE B O 1
ATOM 4721 N N . ASP B 1 186 ? 11.227 -24.984 -20.844 1 96.5 186 ASP B N 1
ATOM 4722 C CA . ASP B 1 186 ? 12.539 -24.344 -20.828 1 96.5 186 ASP B CA 1
ATOM 4723 C C . ASP B 1 186 ? 12.891 -23.844 -19.422 1 96.5 186 ASP B C 1
ATOM 4725 O O . ASP B 1 186 ? 14.008 -23.391 -19.188 1 96.5 186 ASP B O 1
ATOM 4729 N N . ARG B 1 187 ? 11.953 -23.891 -18.484 1 94.75 187 ARG B N 1
ATOM 4730 C CA . ARG B 1 187 ? 12.188 -23.5 -17.094 1 94.75 187 ARG B CA 1
ATOM 4731 C C . ARG B 1 187 ? 11.5 -24.469 -16.141 1 94.75 187 ARG B C 1
ATOM 4733 O O . ARG B 1 187 ? 10.453 -25.031 -16.469 1 94.75 187 ARG B O 1
ATOM 4740 N N . ILE B 1 188 ? 12.102 -24.625 -14.992 1 93.75 188 ILE B N 1
ATOM 4741 C CA . ILE B 1 188 ? 11.523 -25.469 -13.961 1 93.75 188 ILE B CA 1
ATOM 4742 C C . ILE B 1 188 ? 10.281 -24.812 -13.375 1 93.75 188 ILE B C 1
ATOM 4744 O O . ILE B 1 188 ? 10.266 -23.594 -13.156 1 93.75 188 ILE B O 1
ATOM 4748 N N . LEU B 1 189 ? 9.266 -25.578 -13.211 1 94.88 189 LEU B N 1
ATOM 4749 C CA . LEU B 1 189 ? 8.062 -25.094 -12.539 1 94.88 189 LEU B CA 1
ATOM 4750 C C . LEU B 1 189 ? 8.242 -25.125 -11.023 1 94.88 189 LEU B C 1
ATOM 4752 O O . LEU B 1 189 ? 8.375 -26.188 -10.43 1 94.88 189 LEU B O 1
ATOM 4756 N N . ILE B 1 190 ? 8.203 -23.938 -10.438 1 91.38 190 ILE B N 1
ATOM 4757 C CA . ILE B 1 190 ? 8.32 -23.828 -8.992 1 91.38 190 ILE B CA 1
ATOM 4758 C C . ILE B 1 190 ? 6.945 -23.531 -8.391 1 91.38 190 ILE B C 1
ATOM 4760 O O . ILE B 1 190 ? 6.242 -22.625 -8.844 1 91.38 190 ILE B O 1
ATOM 4764 N N . PRO B 1 191 ? 6.574 -24.328 -7.41 1 93.56 191 PRO B N 1
ATOM 4765 C CA . PRO B 1 191 ? 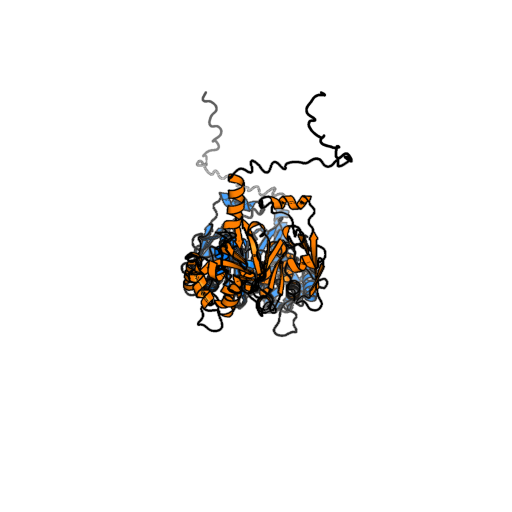5.281 -24.062 -6.781 1 93.56 191 PRO B CA 1
ATOM 4766 C C . PRO B 1 191 ? 5.203 -22.656 -6.18 1 93.56 191 PRO B C 1
ATOM 4768 O O . PRO B 1 191 ? 6.211 -22.125 -5.715 1 93.56 191 PRO B O 1
ATOM 4771 N N . PRO B 1 192 ? 4.02 -22.109 -6.234 1 94.12 192 PRO B N 1
ATOM 4772 C CA . PRO B 1 192 ? 3.873 -20.75 -5.703 1 94.12 192 PRO B CA 1
ATOM 4773 C C . PRO B 1 192 ? 4.062 -20.688 -4.191 1 94.12 192 PRO B C 1
ATOM 4775 O O . PRO B 1 192 ? 3.949 -21.703 -3.504 1 94.12 192 PRO B O 1
ATOM 4778 N N . ARG B 1 193 ? 4.379 -19.469 -3.705 1 92.75 193 ARG B N 1
ATOM 4779 C CA . ARG B 1 193 ? 4.43 -19.203 -2.271 1 92.75 193 ARG B CA 1
ATOM 4780 C C . ARG B 1 193 ? 3.047 -18.844 -1.732 1 92.75 193 ARG B C 1
ATOM 4782 O O . ARG B 1 193 ? 2.045 -19 -2.436 1 92.75 193 ARG B O 1
ATOM 4789 N N . ASP B 1 194 ? 2.992 -18.516 -0.414 1 95.44 194 ASP B N 1
ATOM 4790 C CA . ASP B 1 194 ? 1.702 -18.219 0.202 1 95.44 194 ASP B CA 1
ATOM 4791 C C . ASP B 1 194 ? 1.075 -16.969 -0.407 1 95.44 194 ASP B C 1
ATOM 4793 O O . ASP B 1 194 ? 1.747 -16.219 -1.106 1 95.44 194 ASP B O 1
ATOM 4797 N N . ALA B 1 195 ? -0.175 -16.781 -0.13 1 97.94 195 ALA B N 1
ATOM 4798 C CA . ALA B 1 195 ? -0.953 -15.727 -0.768 1 97.94 195 ALA B CA 1
ATOM 4799 C C . ALA B 1 195 ? -0.367 -14.352 -0.457 1 97.94 195 ALA B C 1
ATOM 4801 O O . ALA B 1 195 ? -0.376 -13.461 -1.309 1 97.94 195 ALA B O 1
ATOM 4802 N N . ARG B 1 196 ? 0.102 -14.133 0.756 1 97.75 196 ARG B N 1
ATOM 4803 C CA . ARG B 1 196 ? 0.709 -12.859 1.117 1 97.75 196 ARG B CA 1
ATOM 4804 C C . ARG B 1 196 ? 1.898 -12.539 0.216 1 97.75 196 ARG B C 1
ATOM 4806 O O . ARG B 1 196 ? 1.984 -11.453 -0.348 1 97.75 196 ARG B O 1
ATOM 4813 N N . GLU B 1 197 ? 2.752 -13.516 0.04 1 95.19 197 GLU B N 1
ATOM 4814 C CA . GLU B 1 197 ? 3.93 -13.344 -0.806 1 95.19 197 GLU B CA 1
ATOM 4815 C C . GLU B 1 197 ? 3.533 -13.109 -2.262 1 95.19 197 GLU B C 1
ATOM 4817 O O . GLU B 1 197 ? 4.148 -12.305 -2.959 1 95.19 197 GLU B O 1
ATOM 4822 N N . MET B 1 198 ? 2.578 -13.859 -2.613 1 96.88 198 MET B N 1
ATOM 4823 C CA . MET B 1 198 ? 2.148 -13.727 -4.004 1 96.88 198 MET B CA 1
ATOM 4824 C C . MET B 1 198 ? 1.582 -12.328 -4.266 1 96.88 198 MET B C 1
ATOM 4826 O O . MET B 1 198 ? 1.811 -11.758 -5.332 1 96.88 198 MET B O 1
ATOM 4830 N N . LEU B 1 199 ? 0.837 -11.789 -3.352 1 98.38 199 LEU B N 1
ATOM 4831 C CA . LEU B 1 199 ? 0.311 -10.438 -3.496 1 98.38 199 LEU B CA 1
ATOM 4832 C C . LEU B 1 199 ? 1.438 -9.414 -3.475 1 98.38 199 LEU B C 1
ATOM 4834 O O . LEU B 1 199 ? 1.415 -8.445 -4.238 1 98.38 199 LEU B O 1
ATOM 4838 N N . TYR B 1 200 ? 2.439 -9.609 -2.678 1 97.69 200 TYR B N 1
ATOM 4839 C CA . TYR B 1 200 ? 3.564 -8.688 -2.561 1 97.69 200 TYR B CA 1
ATOM 4840 C C . TYR B 1 200 ? 4.41 -8.695 -3.828 1 97.69 200 TYR B C 1
ATOM 4842 O O . TYR B 1 200 ? 5.223 -7.789 -4.043 1 97.69 200 TYR B O 1
ATOM 4850 N N . MET B 1 201 ? 4.172 -9.68 -4.695 1 96.06 201 MET B N 1
ATOM 4851 C CA . MET B 1 201 ? 4.895 -9.703 -5.965 1 96.06 201 MET B CA 1
ATOM 4852 C C . MET B 1 201 ? 4.449 -8.562 -6.867 1 96.06 201 MET B C 1
ATOM 4854 O O . MET B 1 201 ? 5.148 -8.211 -7.82 1 96.06 201 MET B O 1
ATOM 4858 N N . MET B 1 202 ? 3.27 -8.031 -6.562 1 96.81 202 MET B N 1
ATOM 4859 C CA . MET B 1 202 ? 2.697 -7.027 -7.457 1 96.81 202 MET B CA 1
ATOM 4860 C C . MET B 1 202 ? 2.217 -5.812 -6.672 1 96.81 202 MET B C 1
ATOM 4862 O O . MET B 1 202 ? 1.039 -5.457 -6.734 1 96.81 202 MET B O 1
ATOM 4866 N N . PRO B 1 203 ? 3.141 -5.086 -6.082 1 97.12 203 PRO B N 1
ATOM 4867 C CA . PRO B 1 203 ? 2.707 -3.926 -5.301 1 97.12 203 PRO B CA 1
ATOM 4868 C C . PRO B 1 203 ? 2.068 -2.842 -6.164 1 97.12 203 PRO B C 1
ATOM 4870 O O . PRO B 1 203 ? 1.242 -2.064 -5.676 1 97.12 203 PRO B O 1
ATOM 4873 N N . SER B 1 204 ? 2.389 -2.762 -7.453 1 96.69 204 SER B N 1
ATOM 4874 C CA . SER B 1 204 ? 1.781 -1.776 -8.344 1 96.69 204 SER B CA 1
ATOM 4875 C C . SER B 1 204 ? 0.29 -2.039 -8.523 1 96.69 204 SER B C 1
ATOM 4877 O O . SER B 1 204 ? -0.448 -1.165 -8.977 1 96.69 204 SER B O 1
ATOM 4879 N N . GLU B 1 205 ? -0.119 -3.215 -8.094 1 97.88 205 GLU B N 1
ATOM 4880 C CA . GLU B 1 205 ? -1.526 -3.574 -8.234 1 97.88 205 GLU B CA 1
ATOM 4881 C C . GLU B 1 205 ? -2.205 -3.695 -6.875 1 97.88 205 GLU B C 1
ATOM 4883 O O . GLU B 1 205 ? -3.402 -3.432 -6.746 1 97.88 205 GLU B O 1
ATOM 4888 N N . PHE B 1 206 ? -1.411 -4.051 -5.855 1 98.81 206 PHE B N 1
ATOM 4889 C CA . PHE B 1 206 ? -2.109 -4.512 -4.66 1 98.81 206 PHE B CA 1
ATOM 4890 C C . PHE B 1 206 ? -1.591 -3.795 -3.422 1 98.81 206 PHE B C 1
ATOM 4892 O O . PHE B 1 206 ? -1.902 -4.188 -2.295 1 98.81 206 PHE B O 1
ATOM 4899 N N . SER B 1 207 ? -0.846 -2.73 -3.576 1 98.75 207 SER B N 1
ATOM 4900 C CA . SER B 1 207 ? -0.205 -2.113 -2.42 1 98.75 207 SER B CA 1
ATOM 4901 C C . SER B 1 207 ? -1.239 -1.542 -1.454 1 98.75 207 SER B C 1
ATOM 4903 O O . SER B 1 207 ? -1.051 -1.588 -0.236 1 98.75 207 SER B O 1
ATOM 4905 N N . THR B 1 208 ? -2.355 -0.92 -1.977 1 98.88 208 THR B N 1
ATOM 4906 C CA . THR B 1 208 ? -3.371 -0.392 -1.074 1 98.88 208 THR B CA 1
ATOM 4907 C C . THR B 1 208 ? -4.008 -1.515 -0.258 1 98.88 208 THR B C 1
ATOM 4909 O O . THR B 1 208 ? -4.164 -1.393 0.958 1 98.88 208 THR B O 1
ATOM 4912 N N . PHE B 1 209 ? -4.352 -2.59 -0.951 1 98.88 209 PHE B N 1
ATOM 4913 C CA . PHE B 1 209 ? -4.887 -3.76 -0.261 1 98.88 209 PHE B CA 1
ATOM 4914 C C . PHE B 1 209 ? -3.893 -4.277 0.772 1 98.88 209 PHE B C 1
ATOM 4916 O O . PHE B 1 209 ? -4.266 -4.559 1.914 1 98.88 209 PHE B O 1
ATOM 4923 N N . LEU B 1 210 ? -2.609 -4.445 0.417 1 98.81 210 LEU B N 1
ATOM 4924 C CA . LEU B 1 210 ? -1.555 -4.953 1.287 1 98.81 210 LEU B CA 1
ATOM 4925 C C . LEU B 1 210 ? -1.34 -4.027 2.48 1 98.81 210 LEU B C 1
ATOM 4927 O O . LEU B 1 210 ? -1.204 -4.492 3.613 1 98.81 210 LEU B O 1
ATOM 4931 N N . SER B 1 211 ? -1.33 -2.68 2.242 1 98.56 211 SER B N 1
ATOM 4932 C CA . SER B 1 211 ? -1.155 -1.742 3.346 1 98.56 211 SER B CA 1
ATOM 4933 C C . SER B 1 211 ? -2.316 -1.824 4.332 1 98.56 211 SER B C 1
ATOM 4935 O O . SER B 1 211 ? -2.117 -1.723 5.543 1 98.56 211 SER B O 1
ATOM 4937 N N . GLY B 1 212 ? -3.537 -1.993 3.816 1 98.5 212 GLY B N 1
ATOM 4938 C CA . GLY B 1 212 ? -4.684 -2.193 4.688 1 98.5 212 GLY B CA 1
ATOM 4939 C C . GLY B 1 212 ? -4.594 -3.467 5.508 1 98.5 212 GLY B C 1
ATOM 4940 O O . GLY B 1 212 ? -4.883 -3.461 6.707 1 98.5 212 GLY B O 1
ATOM 4941 N N . ALA B 1 213 ? -4.184 -4.523 4.848 1 98.56 213 ALA B N 1
ATOM 4942 C CA . ALA B 1 213 ? -4.055 -5.801 5.543 1 98.56 213 ALA B CA 1
ATOM 4943 C C . ALA B 1 213 ? -3.018 -5.715 6.66 1 98.56 213 ALA B C 1
ATOM 4945 O O . ALA B 1 213 ? -3.238 -6.227 7.758 1 98.56 213 ALA B O 1
ATOM 4946 N N . GLU B 1 214 ? -1.907 -5.094 6.344 1 97.25 214 GLU B N 1
ATOM 4947 C CA . GLU B 1 214 ? -0.857 -4.969 7.348 1 97.25 214 GLU B CA 1
ATOM 4948 C C . GLU B 1 214 ? -1.29 -4.051 8.484 1 97.25 214 GLU B C 1
ATOM 4950 O O . GLU B 1 214 ? -1.04 -4.344 9.656 1 97.25 214 GLU B O 1
ATOM 4955 N N . ARG B 1 215 ? -1.971 -2.936 8.117 1 96.25 215 ARG B N 1
ATOM 4956 C CA . ARG B 1 215 ? -2.449 -1.97 9.102 1 96.25 215 ARG B CA 1
ATOM 4957 C C . ARG B 1 215 ? -3.404 -2.627 10.094 1 96.25 215 ARG B C 1
ATOM 4959 O O . ARG B 1 215 ? -3.453 -2.244 11.266 1 96.25 215 ARG B O 1
ATOM 4966 N N . THR B 1 216 ? -4.113 -3.619 9.672 1 96.62 216 THR B N 1
ATOM 4967 C CA . THR B 1 216 ? -5.156 -4.238 10.484 1 96.62 216 THR B CA 1
ATOM 4968 C C . THR B 1 216 ? -4.715 -5.609 10.984 1 96.62 216 THR B C 1
ATOM 4970 O O . THR B 1 216 ? -5.539 -6.41 11.43 1 96.62 216 THR B O 1
ATOM 4973 N N . ASP B 1 217 ? -3.479 -5.977 10.766 1 95.12 217 ASP B N 1
ATOM 4974 C CA . ASP B 1 217 ? -2.881 -7.23 11.219 1 95.12 217 ASP B CA 1
ATOM 4975 C C . ASP B 1 217 ? -3.529 -8.43 10.531 1 95.12 217 ASP B C 1
ATOM 4977 O O . ASP B 1 217 ? -3.682 -9.492 11.133 1 95.12 217 ASP B O 1
ATOM 4981 N N . MET B 1 218 ? -3.996 -8.211 9.367 1 97.38 218 MET B N 1
ATOM 4982 C CA . MET B 1 218 ? -4.617 -9.297 8.609 1 97.38 218 MET B CA 1
ATOM 4983 C C . MET B 1 218 ? -3.609 -9.953 7.672 1 97.38 218 MET B C 1
ATOM 4985 O O . MET B 1 218 ? -3.871 -11.023 7.125 1 97.38 218 MET B O 1
ATOM 4989 N N . GLY B 1 219 ? -2.398 -9.328 7.488 1 96.62 219 GLY B N 1
ATOM 4990 C CA . GLY B 1 219 ? -1.367 -9.891 6.625 1 96.62 219 GLY B CA 1
ATOM 4991 C C . GLY B 1 219 ? -0.984 -11.305 6.996 1 96.62 219 GLY B C 1
ATOM 4992 O O . GLY B 1 219 ? -0.775 -12.148 6.121 1 96.62 219 GLY B O 1
ATOM 4993 N N . LYS B 1 220 ? -0.938 -11.578 8.234 1 96 220 LYS B N 1
ATOM 4994 C CA . LYS B 1 220 ? -0.557 -12.906 8.711 1 96 220 LYS B CA 1
ATOM 4995 C C . LYS B 1 220 ? -1.585 -13.953 8.297 1 96 220 LYS B C 1
ATOM 4997 O O . LYS B 1 220 ? -1.23 -15.102 8.016 1 96 220 LYS B O 1
ATOM 5002 N N . HIS B 1 221 ? -2.842 -13.578 8.242 1 97.19 221 HIS B N 1
ATOM 5003 C CA . HIS B 1 221 ? -3.898 -14.5 7.844 1 97.19 221 HIS B CA 1
ATOM 5004 C C . HIS B 1 221 ? -3.787 -14.859 6.363 1 97.19 221 HIS B C 1
ATOM 5006 O O . HIS B 1 221 ? -4.117 -15.977 5.965 1 97.19 221 HIS B O 1
ATOM 5012 N N . MET B 1 222 ? -3.273 -13.945 5.547 1 97.69 222 MET B N 1
ATOM 5013 C CA . MET B 1 222 ? -3.074 -14.203 4.125 1 97.69 222 MET B CA 1
ATOM 5014 C C . MET B 1 222 ? -2.018 -15.281 3.914 1 97.69 222 MET B C 1
ATOM 5016 O O . MET B 1 222 ? -2.051 -16 2.912 1 97.69 222 MET B O 1
ATOM 5020 N N . ALA B 1 223 ? -1.137 -15.406 4.844 1 95.81 223 ALA B N 1
ATOM 5021 C CA . ALA B 1 223 ? -0.041 -16.375 4.734 1 95.81 223 ALA B CA 1
ATOM 5022 C C . ALA B 1 223 ? -0.399 -17.688 5.406 1 95.81 223 ALA B C 1
ATOM 5024 O O . ALA B 1 223 ? 0.003 -18.766 4.941 1 95.81 223 ALA B O 1
ATOM 5025 N N . ASP B 1 224 ? -1.229 -17.641 6.453 1 95.81 224 ASP B N 1
ATOM 5026 C CA . ASP B 1 224 ? -1.297 -18.781 7.371 1 95.81 224 ASP B CA 1
ATOM 5027 C C . ASP B 1 224 ? -2.59 -19.562 7.172 1 95.81 224 ASP B C 1
ATOM 5029 O O . ASP B 1 224 ? -2.648 -20.766 7.477 1 95.81 224 ASP B O 1
ATOM 5033 N N . GLU B 1 225 ? -3.615 -18.938 6.715 1 96.5 225 GLU B N 1
ATOM 5034 C CA . GLU B 1 225 ? -4.883 -19.641 6.547 1 96.5 225 GLU B CA 1
ATOM 5035 C C . GLU B 1 225 ? -4.793 -20.688 5.441 1 96.5 225 GLU B C 1
ATOM 5037 O O . GLU B 1 225 ? -3.992 -20.547 4.516 1 96.5 225 GLU B O 1
ATOM 5042 N N . LYS B 1 226 ? -5.586 -21.75 5.555 1 97.69 226 LYS B N 1
ATOM 5043 C CA . LYS B 1 226 ? -5.586 -22.812 4.57 1 97.69 226 LYS B CA 1
ATOM 5044 C C . LYS B 1 226 ? -6.766 -22.688 3.611 1 97.69 226 LYS B C 1
ATOM 5046 O O . LYS B 1 226 ? -7.875 -22.344 4.027 1 97.69 226 LYS B O 1
ATOM 5051 N N . GLY B 1 227 ? -6.48 -23 2.363 1 97.81 227 GLY B N 1
ATOM 5052 C CA . GLY B 1 227 ? -7.531 -23.062 1.36 1 97.81 227 GLY B CA 1
ATOM 5053 C C . GLY B 1 227 ? -8.266 -21.75 1.171 1 97.81 227 GLY B C 1
ATOM 5054 O O . GLY B 1 227 ? -9.492 -21.734 1.035 1 97.81 227 GLY B O 1
ATOM 5055 N N . LEU B 1 228 ? -7.52 -20.625 1.14 1 97.25 228 LEU B N 1
ATOM 5056 C CA . LEU B 1 228 ? -8.102 -19.281 1.071 1 97.25 228 LEU B CA 1
ATOM 5057 C C . LEU B 1 228 ? -8.492 -18.938 -0.361 1 97.25 228 LEU B C 1
ATOM 5059 O O . LEU B 1 228 ? -7.867 -19.422 -1.312 1 97.25 228 LEU B O 1
ATOM 5063 N N . THR B 1 229 ? -9.547 -18.219 -0.476 1 98.75 229 THR B N 1
ATOM 5064 C CA . THR B 1 229 ? -9.844 -17.484 -1.699 1 98.75 229 THR B CA 1
ATOM 5065 C C . THR B 1 229 ? -9.867 -15.984 -1.436 1 98.75 229 THR B C 1
ATOM 5067 O O . THR B 1 229 ? -10.727 -15.484 -0.708 1 98.75 229 THR B O 1
ATOM 5070 N N . ILE B 1 230 ? -8.953 -15.336 -1.978 1 98.94 230 ILE B N 1
ATOM 5071 C CA . ILE B 1 230 ? -8.859 -13.898 -1.748 1 98.94 230 ILE B CA 1
ATOM 5072 C C . ILE B 1 230 ? -9.359 -13.141 -2.975 1 98.94 230 ILE B C 1
ATOM 5074 O O . ILE B 1 230 ? -8.859 -13.328 -4.082 1 98.94 230 ILE B O 1
ATOM 5078 N N . PHE B 1 231 ? -10.375 -12.383 -2.824 1 98.94 231 PHE B N 1
ATOM 5079 C CA . PHE B 1 231 ? -10.781 -11.391 -3.816 1 98.94 231 PHE B CA 1
ATOM 5080 C C . PHE B 1 231 ? -10.07 -10.062 -3.58 1 98.94 231 PHE B C 1
ATOM 5082 O O . PHE B 1 231 ? -10.562 -9.211 -2.84 1 98.94 231 PHE B O 1
ATOM 5089 N N . ALA B 1 232 ? -8.953 -9.875 -4.207 1 98.94 232 ALA B N 1
ATOM 5090 C CA . ALA B 1 232 ? -8.078 -8.734 -3.932 1 98.94 232 ALA B CA 1
ATOM 5091 C C . ALA B 1 232 ? -8.422 -7.547 -4.816 1 98.94 232 ALA B C 1
ATOM 5093 O O . ALA B 1 232 ? -8.25 -7.598 -6.035 1 98.94 232 ALA B O 1
ATOM 5094 N N . PRO B 1 233 ? -8.906 -6.453 -4.246 1 98.88 233 PRO B N 1
ATOM 5095 C CA . PRO B 1 233 ? -9.133 -5.266 -5.074 1 98.88 233 PRO B CA 1
ATOM 5096 C C . PRO B 1 233 ? -7.828 -4.625 -5.555 1 98.88 233 PRO B C 1
ATOM 5098 O O . PRO B 1 233 ? -6.844 -4.59 -4.812 1 98.88 233 PRO B O 1
ATOM 5101 N N . SER B 1 234 ? -7.867 -4.195 -6.785 1 98.69 234 SER B N 1
ATOM 5102 C CA . SER B 1 234 ? -6.723 -3.461 -7.32 1 98.69 234 SER B CA 1
ATOM 5103 C C . SER B 1 234 ? -6.586 -2.098 -6.652 1 98.69 234 SER B C 1
ATOM 5105 O O . SER B 1 234 ? -7.508 -1.631 -5.98 1 98.69 234 SER B O 1
ATOM 5107 N N . ASN B 1 235 ? -5.383 -1.487 -6.809 1 98.56 235 ASN B N 1
ATOM 5108 C CA . ASN B 1 235 ? -5.195 -0.115 -6.352 1 98.56 235 ASN B CA 1
ATOM 5109 C C . ASN B 1 235 ? -6.242 0.824 -6.941 1 98.56 235 ASN B C 1
ATOM 5111 O O . ASN B 1 235 ? -6.746 1.711 -6.254 1 98.56 235 ASN B O 1
ATOM 5115 N N . GLU B 1 236 ? -6.539 0.594 -8.18 1 97.69 236 GLU B N 1
ATOM 5116 C CA . GLU B 1 236 ? -7.559 1.402 -8.836 1 97.69 236 GLU B CA 1
ATOM 5117 C C . GLU B 1 236 ? -8.922 1.213 -8.18 1 97.69 236 GLU B C 1
ATOM 5119 O O . GLU B 1 236 ? -9.68 2.172 -8.031 1 97.69 236 GLU B O 1
ATOM 5124 N N . ALA B 1 237 ? -9.227 -0.011 -7.875 1 98.38 237 ALA B N 1
ATOM 5125 C CA . ALA B 1 237 ? -10.484 -0.29 -7.195 1 98.38 237 ALA B CA 1
ATOM 5126 C C . ALA B 1 237 ? -10.586 0.489 -5.887 1 98.38 237 ALA B C 1
ATOM 5128 O O . ALA B 1 237 ? -11.625 1.088 -5.59 1 98.38 237 ALA B O 1
ATOM 5129 N N . TRP B 1 238 ? -9.562 0.521 -5.117 1 98.56 238 TRP B N 1
ATOM 5130 C CA . TRP B 1 238 ? -9.539 1.267 -3.863 1 98.56 238 TRP B CA 1
ATOM 5131 C C . TRP B 1 238 ? -9.695 2.762 -4.117 1 98.56 238 TRP B C 1
ATOM 5133 O O . TRP B 1 238 ? -10.438 3.441 -3.406 1 98.56 238 TRP B O 1
ATOM 5143 N N . GLN B 1 239 ? -9 3.238 -5.082 1 96.81 239 GLN B N 1
ATOM 5144 C CA . GLN B 1 239 ? -9.039 4.664 -5.391 1 96.81 239 GLN B CA 1
ATOM 5145 C C . GLN B 1 239 ? -10.453 5.125 -5.699 1 96.81 239 GLN B C 1
ATOM 5147 O O . GLN B 1 239 ? -10.82 6.266 -5.406 1 96.81 239 GLN B O 1
ATOM 5152 N N . ARG B 1 240 ? -11.242 4.246 -6.191 1 96.06 240 ARG B N 1
ATOM 5153 C CA . ARG B 1 240 ? -12.609 4.578 -6.582 1 96.06 240 ARG B CA 1
ATOM 5154 C C . ARG B 1 240 ? -13.477 4.863 -5.359 1 96.06 240 ARG B C 1
ATOM 5156 O O . ARG B 1 240 ? -14.562 5.426 -5.484 1 96.06 240 ARG B O 1
ATOM 5163 N N . LEU B 1 241 ? -13.07 4.449 -4.184 1 96.88 241 LEU B N 1
ATOM 5164 C CA . LEU B 1 241 ? -13.828 4.746 -2.973 1 96.88 241 LEU B CA 1
ATOM 5165 C C . LEU B 1 241 ? -13.773 6.234 -2.645 1 96.88 241 LEU B C 1
ATOM 5167 O O . LEU B 1 241 ? -14.586 6.73 -1.861 1 96.88 241 LEU B O 1
ATOM 5171 N N . GLY B 1 242 ? -12.766 6.938 -3.174 1 95.5 242 GLY B N 1
ATOM 5172 C CA . GLY B 1 242 ? -12.648 8.367 -2.939 1 95.5 242 GLY B CA 1
ATOM 5173 C C . GLY B 1 242 ? -11.789 8.703 -1.738 1 95.5 242 GLY B C 1
ATOM 5174 O O . GLY B 1 242 ? -11.625 7.883 -0.833 1 95.5 242 GLY B O 1
ATOM 5175 N N . PHE B 1 243 ? -11.352 9.914 -1.737 1 93.62 243 PHE B N 1
ATOM 5176 C CA . PHE B 1 243 ? -10.367 10.391 -0.772 1 93.62 243 PHE B CA 1
ATOM 5177 C C . PHE B 1 243 ? -10.914 10.305 0.647 1 93.62 243 PHE B C 1
ATOM 5179 O O . PHE B 1 243 ? -10.258 9.773 1.544 1 93.62 243 PHE B O 1
ATOM 5186 N N . GLU B 1 244 ? -12.055 10.766 0.924 1 92.69 244 GLU B N 1
ATOM 5187 C CA . GLU B 1 244 ? -12.609 10.852 2.271 1 92.69 244 GLU B CA 1
ATOM 5188 C C . GLU B 1 244 ? -12.844 9.461 2.863 1 92.69 244 GLU B C 1
ATOM 5190 O O . GLU B 1 244 ? -12.586 9.234 4.047 1 92.69 244 GLU B O 1
ATOM 5195 N N . ASN B 1 245 ? -13.375 8.57 1.981 1 96.69 245 ASN B N 1
ATOM 5196 C CA . ASN B 1 245 ? -13.594 7.207 2.463 1 96.69 245 ASN B CA 1
ATOM 5197 C C . ASN B 1 245 ? -12.273 6.512 2.789 1 96.69 245 ASN B C 1
ATOM 5199 O O . ASN B 1 245 ? -12.172 5.816 3.803 1 96.69 245 ASN B O 1
ATOM 5203 N N . LEU B 1 246 ? -11.281 6.703 1.933 1 97.81 246 LEU B N 1
ATOM 5204 C CA . LEU B 1 246 ? -9.984 6.082 2.17 1 97.81 246 LEU B CA 1
ATOM 5205 C C . LEU B 1 246 ? -9.328 6.656 3.424 1 97.81 246 LEU B C 1
ATOM 5207 O O . LEU B 1 246 ? -8.766 5.91 4.23 1 97.81 246 LEU B O 1
ATOM 5211 N N . ARG B 1 247 ? -9.398 7.973 3.582 1 94.62 247 ARG B N 1
ATOM 5212 C CA . ARG B 1 247 ? -8.875 8.586 4.797 1 94.62 247 ARG B CA 1
ATOM 5213 C C . ARG B 1 247 ? -9.539 8.008 6.039 1 94.62 247 ARG B C 1
ATOM 5215 O O . ARG B 1 247 ? -8.859 7.664 7.008 1 94.62 247 ARG B O 1
ATOM 5222 N N . TYR B 1 248 ? -10.852 7.895 6.047 1 93.38 248 TYR B N 1
ATOM 5223 C CA . TYR B 1 248 ? -11.625 7.332 7.152 1 93.38 248 TYR B CA 1
ATOM 5224 C C . TYR B 1 248 ? -11.172 5.914 7.473 1 93.38 248 TYR B C 1
ATOM 5226 O O . TYR B 1 248 ? -10.938 5.578 8.633 1 93.38 248 TYR B O 1
ATOM 5234 N N . LEU B 1 249 ? -10.977 5.113 6.449 1 97 249 LEU B N 1
ATOM 5235 C CA . LEU B 1 249 ? -10.695 3.693 6.629 1 97 249 LEU B CA 1
ATOM 5236 C C . LEU B 1 249 ? -9.25 3.484 7.09 1 97 249 LEU B C 1
ATOM 5238 O O . LEU B 1 249 ? -8.977 2.59 7.891 1 97 249 LEU B O 1
ATOM 5242 N N . PHE B 1 250 ? -8.359 4.285 6.562 1 97.31 250 PHE B N 1
ATOM 5243 C CA . PHE B 1 250 ? -6.949 3.928 6.699 1 97.31 250 PHE B CA 1
ATOM 5244 C C . PHE B 1 250 ? -6.281 4.758 7.789 1 97.31 250 PHE B C 1
ATOM 5246 O O . PHE B 1 250 ? -5.176 4.438 8.234 1 97.31 250 PHE B O 1
ATOM 5253 N N . SER B 1 251 ? -6.898 5.809 8.242 1 93.56 251 SER B N 1
ATOM 5254 C CA . SER B 1 251 ? -6.254 6.68 9.211 1 93.56 251 SER B CA 1
ATOM 5255 C C . SER B 1 251 ? -7.207 7.047 10.344 1 93.56 251 SER B C 1
ATOM 5257 O O . SER B 1 251 ? -8.422 7.121 10.141 1 93.56 251 SER B O 1
ATOM 5259 N N . CYS B 1 252 ? -6.633 7.305 11.469 1 89.44 252 CYS B N 1
ATOM 5260 C CA . CYS B 1 252 ? -7.441 7.707 12.609 1 89.44 252 CYS B CA 1
ATOM 5261 C C . CYS B 1 252 ? -7.496 9.227 12.734 1 89.44 252 CYS B C 1
ATOM 5263 O O . CYS B 1 252 ? -8.086 9.758 13.672 1 89.44 252 CYS B O 1
ATOM 5265 N N . VAL B 1 253 ? -6.852 9.883 11.75 1 84.44 253 VAL B N 1
ATOM 5266 C CA . VAL B 1 253 ? -6.926 11.344 11.75 1 84.44 253 VAL B CA 1
ATOM 5267 C C . VAL B 1 253 ? -8.383 11.789 11.664 1 84.44 253 VAL B C 1
ATOM 5269 O O . VAL B 1 253 ? -9.133 11.32 10.805 1 84.44 253 VAL B O 1
ATOM 5272 N N . GLY B 1 254 ? -8.742 12.625 12.562 1 78.31 254 GLY B N 1
ATOM 5273 C CA . GLY B 1 254 ? -10.109 13.117 12.594 1 78.31 254 GLY B CA 1
ATOM 5274 C C . GLY B 1 254 ? -11.078 12.164 13.273 1 78.31 254 GLY B C 1
ATOM 5275 O O . GLY B 1 254 ? -12.289 12.375 13.25 1 78.31 254 GLY B O 1
ATOM 5276 N N . GLN B 1 255 ? -10.43 11.031 13.781 1 79.62 255 GLN B N 1
ATOM 5277 C CA . GLN B 1 255 ? -11.25 10.039 14.461 1 79.62 255 GLN B CA 1
ATOM 5278 C C . GLN B 1 255 ? -10.781 9.828 15.898 1 79.62 255 GLN B C 1
ATOM 5280 O O . GLN B 1 255 ? -9.602 10.039 16.203 1 79.62 255 GLN B O 1
ATOM 5285 N N . ASP B 1 256 ? -11.688 9.734 16.875 1 55.41 256 ASP B N 1
ATOM 5286 C CA . ASP B 1 256 ? -11.312 9.555 18.266 1 55.41 256 ASP B CA 1
ATOM 5287 C C . ASP B 1 256 ? -10.75 8.148 18.516 1 55.41 256 ASP B C 1
ATOM 5289 O O . ASP B 1 256 ? -11.188 7.184 17.891 1 55.41 256 ASP B O 1
ATOM 5293 N N . ARG B 1 257 ? -9.508 8.195 19.203 1 52.81 257 ARG B N 1
ATOM 5294 C CA . ARG B 1 257 ? -9.102 6.898 19.734 1 52.81 257 ARG B CA 1
ATOM 5295 C C . ARG B 1 257 ? -10.047 6.434 20.828 1 52.81 257 ARG B C 1
ATOM 5297 O O . ARG B 1 257 ? -10.461 7.23 21.672 1 52.81 257 ARG B O 1
ATOM 5304 N N . GLN B 1 258 ? -11.008 5.598 20.719 1 45.19 258 GLN B N 1
ATOM 5305 C CA . GLN B 1 258 ? -11.883 5.137 21.781 1 45.19 258 GLN B CA 1
ATOM 5306 C C . GLN B 1 258 ? -11.117 4.961 23.094 1 45.19 258 GLN B C 1
ATOM 5308 O O . GLN B 1 258 ? -10.055 4.328 23.109 1 45.19 258 GLN B O 1
ATOM 5313 N N . HIS B 1 259 ? -11.258 5.926 23.969 1 39.88 259 HIS B N 1
ATOM 5314 C CA . HIS B 1 259 ? -10.578 6.059 25.25 1 39.88 259 HIS B CA 1
ATOM 5315 C C . HIS B 1 259 ? -10.32 4.691 25.875 1 39.88 259 HIS B C 1
ATOM 5317 O O . HIS B 1 259 ? -9.469 4.562 26.766 1 39.88 259 HIS B O 1
ATOM 5323 N N . GLY B 1 260 ? -11.461 4.059 26.344 1 35.72 260 GLY B N 1
ATOM 5324 C CA . GLY B 1 260 ? -11.367 3.037 27.375 1 35.72 260 GLY B CA 1
ATOM 5325 C C . GLY B 1 260 ? -10.336 1.969 27.062 1 35.72 260 GLY B C 1
ATOM 5326 O O . GLY B 1 260 ? -10.062 1.103 27.906 1 35.72 260 GLY B O 1
ATOM 5327 N N . MET B 1 261 ? -10.531 1.27 26.031 1 34.69 261 MET B N 1
ATOM 5328 C CA . MET B 1 261 ? -9.758 0.036 25.938 1 34.69 261 MET B CA 1
ATOM 5329 C C . MET B 1 261 ? -8.266 0.338 25.828 1 34.69 261 MET B C 1
ATOM 5331 O O . MET B 1 261 ? -7.879 1.344 25.219 1 34.69 261 MET B O 1
ATOM 5335 N N . GLU B 1 262 ? -7.523 -0.359 26.656 1 35.34 262 GLU B N 1
ATOM 5336 C CA . GLU B 1 262 ? -6.07 -0.474 26.641 1 35.34 262 GLU B CA 1
ATOM 5337 C C . GLU B 1 262 ? -5.512 -0.13 25.266 1 35.34 262 GLU B C 1
ATOM 5339 O O . GLU B 1 262 ? -6.27 0.194 24.344 1 35.34 262 GLU B O 1
ATOM 5344 N N . ARG B 1 263 ? -4.648 -1.184 24.812 1 39.5 263 ARG B N 1
ATOM 5345 C CA . ARG B 1 263 ? -3.643 -1.295 23.766 1 39.5 263 ARG B CA 1
ATOM 5346 C C . ARG B 1 263 ? -4.238 -0.973 22.391 1 39.5 263 ARG B C 1
ATOM 5348 O O . ARG B 1 263 ? -3.506 -0.788 21.422 1 39.5 263 ARG B O 1
ATOM 5355 N N . HIS B 1 264 ? -5.332 -1.879 21.953 1 43.56 264 HIS B N 1
ATOM 5356 C CA . HIS B 1 264 ? -5.629 -2.07 20.531 1 43.56 264 HIS B CA 1
ATOM 5357 C C . HIS B 1 264 ? -6.441 -0.902 19.984 1 43.56 264 HIS B C 1
ATOM 5359 O O . HIS B 1 264 ? -7.664 -0.865 20.125 1 43.56 264 HIS B O 1
ATOM 5365 N N . HIS B 1 265 ? -6.062 0.425 20.141 1 50.78 265 HIS B N 1
ATOM 5366 C CA . HIS B 1 265 ? -6.203 1.854 19.891 1 50.78 265 HIS B CA 1
ATOM 5367 C C . HIS B 1 265 ? -6.824 2.107 18.516 1 50.78 265 HIS B C 1
ATOM 5369 O O . HIS B 1 265 ? -6.707 3.209 17.984 1 50.78 265 HIS B O 1
ATOM 5375 N N . GLU B 1 266 ? -7.332 1.187 17.719 1 72.12 266 GLU B N 1
ATOM 5376 C CA . GLU B 1 266 ? -7.559 1.609 16.344 1 72.12 266 GLU B CA 1
ATOM 5377 C C . GLU B 1 266 ? -8.898 2.332 16.203 1 72.12 266 GLU B C 1
ATOM 5379 O O . GLU B 1 266 ? -9.828 2.08 16.969 1 72.12 266 GLU B O 1
ATOM 5384 N N . CYS B 1 267 ? -9.109 3.404 15.844 1 86.38 267 CYS B N 1
ATOM 5385 C CA . CYS B 1 267 ? -10.266 4.223 15.508 1 86.38 267 CYS B CA 1
ATOM 5386 C C . CYS B 1 267 ? -11.273 3.43 14.688 1 86.38 267 CYS B C 1
ATOM 5388 O O . CYS B 1 267 ? -10.969 2.336 14.211 1 86.38 267 CYS B O 1
ATOM 5390 N N . LYS B 1 268 ? -12.555 3.768 14.766 1 90.38 268 LYS B N 1
ATOM 5391 C CA . LYS B 1 268 ? -13.648 3.066 14.109 1 90.38 268 LYS B CA 1
ATOM 5392 C C . LYS B 1 268 ? -13.328 2.789 12.648 1 90.38 268 LYS B C 1
ATOM 5394 O O . LYS B 1 268 ? -13.617 1.704 12.133 1 90.38 268 LYS B O 1
ATOM 5399 N N . GLY B 1 269 ? -12.797 3.742 11.977 1 93.69 269 GLY B N 1
ATOM 5400 C CA . GLY B 1 269 ? -12.461 3.576 10.57 1 93.69 269 GLY B CA 1
ATOM 5401 C C . GLY B 1 269 ? -11.531 2.406 10.312 1 93.69 269 GLY B C 1
ATOM 5402 O O . GLY B 1 269 ? -11.773 1.602 9.414 1 93.69 269 GLY B O 1
ATOM 5403 N N . VAL B 1 270 ? -10.555 2.258 11.125 1 95.25 270 VAL B N 1
ATOM 5404 C CA . VAL B 1 270 ? -9.586 1.185 10.961 1 95.25 270 VAL B CA 1
ATOM 5405 C C . VAL B 1 270 ? -10.227 -0.156 11.312 1 95.25 270 VAL B C 1
ATOM 5407 O O . VAL B 1 270 ? -9.914 -1.179 10.695 1 95.25 270 VAL B O 1
ATOM 5410 N N . GLN B 1 271 ? -11.156 -0.126 12.219 1 94.88 271 GLN B N 1
ATOM 5411 C CA . GLN B 1 271 ? -11.922 -1.334 12.5 1 94.88 271 GLN B CA 1
ATOM 5412 C C . GLN B 1 271 ? -12.781 -1.74 11.305 1 94.88 271 GLN B C 1
ATOM 5414 O O . GLN B 1 271 ? -12.891 -2.926 10.992 1 94.88 271 GLN B O 1
ATOM 5419 N N . ASP B 1 272 ? -13.367 -0.766 10.719 1 96.31 272 ASP B N 1
ATOM 5420 C CA . ASP B 1 272 ? -14.148 -1.031 9.516 1 96.31 272 ASP B CA 1
ATOM 5421 C C . ASP B 1 272 ? -13.258 -1.566 8.391 1 96.31 272 A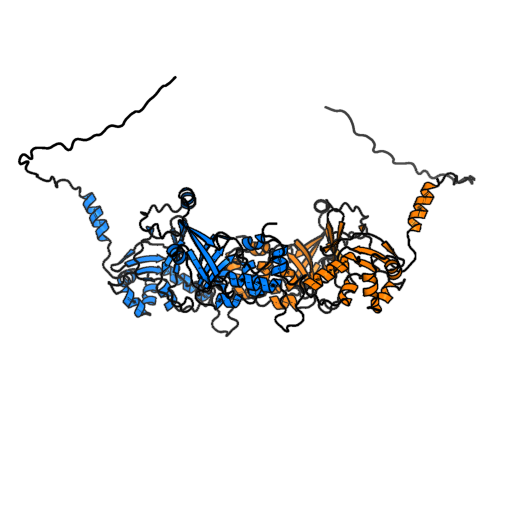SP B C 1
ATOM 5423 O O . ASP B 1 272 ? -13.664 -2.455 7.641 1 96.31 272 ASP B O 1
ATOM 5427 N N . LEU B 1 273 ? -12.062 -0.988 8.289 1 98.06 273 LEU B N 1
ATOM 5428 C CA . LEU B 1 273 ? -11.102 -1.493 7.312 1 98.06 273 LEU B CA 1
ATOM 5429 C C . LEU B 1 273 ? -10.812 -2.971 7.551 1 98.06 273 LEU B C 1
ATOM 5431 O O . LEU B 1 273 ? -10.766 -3.758 6.605 1 98.06 273 LEU B O 1
ATOM 5435 N N . LYS B 1 274 ? -10.609 -3.342 8.766 1 97.88 274 LYS B N 1
ATOM 5436 C CA . LYS B 1 274 ? -10.367 -4.738 9.109 1 97.88 274 LYS B CA 1
ATOM 5437 C C . LYS B 1 274 ? -11.523 -5.629 8.656 1 97.88 274 LYS B C 1
ATOM 5439 O O . LYS B 1 274 ? -11.305 -6.688 8.07 1 97.88 274 LYS B O 1
ATOM 5444 N N . ARG B 1 275 ? -12.727 -5.199 8.906 1 98.12 275 ARG B N 1
ATOM 5445 C CA . ARG B 1 275 ? -13.914 -5.941 8.492 1 98.12 275 ARG B CA 1
ATOM 5446 C C . ARG B 1 275 ? -13.961 -6.09 6.973 1 98.12 275 ARG B C 1
ATOM 5448 O O . ARG B 1 275 ? -14.281 -7.16 6.457 1 98.12 275 ARG B O 1
ATOM 5455 N N . ILE B 1 276 ? -13.625 -5.035 6.32 1 98.62 276 ILE B N 1
ATOM 5456 C CA . ILE B 1 276 ? -13.625 -5.043 4.859 1 98.62 276 ILE B CA 1
ATOM 5457 C C . ILE B 1 276 ? -12.586 -6.027 4.344 1 98.62 276 ILE B C 1
ATOM 5459 O O . ILE B 1 276 ? -12.859 -6.824 3.445 1 98.62 276 ILE B O 1
ATOM 5463 N N . ILE B 1 277 ? -11.398 -5.992 4.895 1 98.75 277 ILE B N 1
ATOM 5464 C CA . ILE B 1 277 ? -10.328 -6.895 4.484 1 98.75 277 ILE B CA 1
ATOM 5465 C C . ILE B 1 277 ? -10.75 -8.344 4.738 1 98.75 277 ILE B C 1
ATOM 5467 O O . ILE B 1 277 ? -10.586 -9.203 3.873 1 98.75 277 ILE B O 1
ATOM 5471 N N . GLN B 1 278 ? -11.352 -8.609 5.875 1 98.75 278 GLN B N 1
ATOM 5472 C CA . GLN B 1 278 ? -11.844 -9.938 6.211 1 98.75 278 GLN B CA 1
ATOM 5473 C C . GLN B 1 278 ? -12.906 -10.398 5.215 1 98.75 278 GLN B C 1
ATOM 5475 O O . GLN B 1 278 ? -12.953 -11.578 4.852 1 98.75 278 GLN B O 1
ATOM 5480 N N . TYR B 1 279 ? -13.703 -9.5 4.762 1 98.81 279 TYR B N 1
ATOM 5481 C CA . TYR B 1 279 ? -14.797 -9.781 3.844 1 98.81 279 TYR B CA 1
ATOM 5482 C C . TYR B 1 279 ? -14.273 -10.172 2.469 1 98.81 279 TYR B C 1
ATOM 5484 O O . TYR B 1 279 ? -14.938 -10.891 1.721 1 98.81 279 TYR B O 1
ATOM 5492 N N . HIS B 1 280 ? -13.047 -9.844 2.176 1 98.88 280 HIS B N 1
ATOM 5493 C CA . HIS B 1 280 ? -12.422 -10.148 0.895 1 98.88 280 HIS B CA 1
ATOM 5494 C C . HIS B 1 280 ? -11.672 -11.477 0.946 1 98.88 280 HIS B C 1
ATOM 5496 O O . HIS B 1 280 ? -11.031 -11.867 -0.03 1 98.88 280 HIS B O 1
ATOM 5502 N N . MET B 1 281 ? -11.703 -12.156 2.1 1 98.75 281 MET B N 1
ATOM 5503 C CA . MET B 1 281 ? -10.977 -13.414 2.275 1 98.75 281 MET B CA 1
ATOM 5504 C C . MET B 1 281 ? -11.938 -14.555 2.568 1 98.75 281 MET B C 1
ATOM 5506 O O . MET B 1 281 ? -12.43 -14.688 3.691 1 98.75 281 MET B O 1
ATOM 5510 N N . GLY B 1 282 ? -12.156 -15.367 1.499 1 98.25 282 GLY B N 1
ATOM 5511 C CA . GLY B 1 282 ? -13.016 -16.531 1.641 1 98.25 282 GLY B CA 1
ATOM 5512 C C . GLY B 1 282 ? -12.344 -17.688 2.334 1 98.25 282 GLY B C 1
ATOM 5513 O O . GLY B 1 282 ? -11.156 -17.953 2.121 1 98.25 282 GLY B O 1
ATOM 5514 N N . ARG B 1 283 ? -13.086 -18.5 3.072 1 96.81 283 ARG B N 1
ATOM 5515 C CA . ARG B 1 283 ? -12.547 -19.562 3.914 1 96.81 283 ARG B CA 1
ATOM 5516 C C . ARG B 1 283 ? -12.359 -20.859 3.117 1 96.81 283 ARG B C 1
ATOM 5518 O O . ARG B 1 283 ? -11.688 -21.781 3.574 1 96.81 283 ARG B O 1
ATOM 5525 N N . ASP B 1 284 ? -12.953 -20.922 1.979 1 96.25 284 ASP B N 1
ATOM 5526 C CA . ASP B 1 284 ? -12.844 -22.109 1.149 1 96.25 284 ASP B CA 1
ATOM 5527 C C . ASP B 1 284 ? -12.141 -21.797 -0.169 1 96.25 284 ASP B C 1
ATOM 5529 O O . ASP B 1 284 ? -12.289 -20.703 -0.716 1 96.25 284 ASP B O 1
ATOM 5533 N N . LEU B 1 285 ? -11.477 -22.797 -0.622 1 97.69 285 LEU B N 1
ATOM 5534 C CA . LEU B 1 285 ? -10.758 -22.672 -1.882 1 97.69 285 LEU B CA 1
ATOM 5535 C C . LEU B 1 285 ? -11.719 -22.688 -3.066 1 97.69 285 LEU B C 1
ATOM 5537 O O . LEU B 1 285 ? -12.57 -23.578 -3.162 1 97.69 285 LEU B O 1
ATOM 5541 N N . ALA B 1 286 ? -11.617 -21.703 -3.861 1 97.62 286 ALA B N 1
ATOM 5542 C CA . ALA B 1 286 ? -12.43 -21.641 -5.074 1 97.62 286 ALA B CA 1
ATOM 5543 C C . ALA B 1 286 ? -11.617 -21.141 -6.262 1 97.62 286 ALA B C 1
ATOM 5545 O O . ALA B 1 286 ? -11.227 -19.984 -6.309 1 97.62 286 ALA B O 1
ATOM 5546 N N . TYR B 1 287 ? -11.328 -22.016 -7.219 1 97.31 287 TYR B N 1
ATOM 5547 C CA . TYR B 1 287 ? -10.82 -21.641 -8.531 1 97.31 287 TYR B CA 1
ATOM 5548 C C . TYR B 1 287 ? -11.961 -21.359 -9.5 1 97.31 287 TYR B C 1
ATOM 5550 O O . TYR B 1 287 ? -13.125 -21.625 -9.195 1 97.31 287 TYR B O 1
ATOM 5558 N N . THR B 1 288 ? -11.625 -20.734 -10.617 1 96.25 288 THR B N 1
ATOM 5559 C CA . THR B 1 288 ? -12.648 -20.484 -11.625 1 96.25 288 THR B CA 1
ATOM 5560 C C . THR B 1 288 ? -13.352 -21.766 -12.031 1 96.25 288 THR B C 1
ATOM 5562 O O . THR B 1 288 ? -14.547 -21.766 -12.344 1 96.25 288 THR B O 1
ATOM 5565 N N . THR B 1 289 ? -12.641 -22.922 -12.023 1 94.44 289 THR B N 1
ATOM 5566 C CA . THR B 1 289 ? -13.242 -24.219 -12.367 1 94.44 289 THR B CA 1
ATOM 5567 C C . THR B 1 289 ? -14.375 -24.547 -11.398 1 94.44 289 THR B C 1
ATOM 5569 O O . THR B 1 289 ? -15.422 -25.062 -11.805 1 94.44 289 THR B O 1
ATOM 5572 N N . ASP B 1 290 ? -14.156 -24.281 -10.078 1 94.62 290 ASP B N 1
ATOM 5573 C CA . ASP B 1 290 ? -15.203 -24.5 -9.078 1 94.62 290 ASP B CA 1
ATOM 5574 C C . ASP B 1 290 ? -16.391 -23.562 -9.328 1 94.62 290 ASP B C 1
ATOM 5576 O O . ASP B 1 290 ? -17.547 -24 -9.242 1 94.62 290 ASP B O 1
ATOM 5580 N N . MET B 1 291 ? -16.078 -22.359 -9.68 1 95.44 291 MET B N 1
ATOM 5581 C CA . MET B 1 291 ? -17.094 -21.328 -9.883 1 95.44 291 MET B CA 1
ATOM 5582 C C . MET B 1 291 ? -17.938 -21.656 -11.117 1 95.44 291 MET B C 1
ATOM 5584 O O . MET B 1 291 ? -19.172 -21.484 -11.094 1 95.44 291 MET B O 1
ATOM 5588 N N . MET B 1 292 ? -17.312 -22.047 -12.172 1 93.69 292 MET B N 1
ATOM 5589 C CA . MET B 1 292 ? -18.016 -22.391 -13.406 1 93.69 292 MET B CA 1
ATOM 5590 C C . MET B 1 292 ? -18.922 -23.609 -13.211 1 93.69 292 MET B C 1
ATOM 5592 O O . MET B 1 292 ? -20.031 -23.656 -13.734 1 93.69 292 MET B O 1
ATOM 5596 N N . GLU B 1 293 ? -18.391 -24.594 -12.484 1 92.31 293 GLU B N 1
ATOM 5597 C CA . GLU B 1 293 ? -19.156 -25.812 -12.234 1 92.31 293 GLU B CA 1
ATOM 5598 C C . GLU B 1 293 ? -20.422 -25.516 -11.43 1 92.31 293 GLU B C 1
ATOM 5600 O O . GLU B 1 293 ? -21.5 -26.031 -11.75 1 92.31 293 GLU B O 1
ATOM 5605 N N . LYS B 1 294 ? -20.297 -24.641 -10.438 1 93.75 294 LYS B N 1
ATOM 5606 C CA . LYS B 1 294 ? -21.422 -24.375 -9.539 1 93.75 294 LYS B CA 1
ATOM 5607 C C . LYS B 1 294 ? -22.281 -23.25 -10.07 1 93.75 294 LYS B C 1
ATOM 5609 O O . LYS B 1 294 ? -23.438 -23.094 -9.648 1 93.75 294 LYS B O 1
ATOM 5614 N N . ARG B 1 295 ? -21.781 -22.438 -10.953 1 93.81 295 ARG B N 1
ATOM 5615 C CA . ARG B 1 295 ? -22.438 -21.281 -11.562 1 93.81 295 ARG B CA 1
ATOM 5616 C C . ARG B 1 295 ? -22.703 -20.188 -10.523 1 93.81 295 ARG B C 1
ATOM 5618 O O . ARG B 1 295 ? -22.484 -19.016 -10.781 1 93.81 295 ARG B O 1
ATOM 5625 N N . GLU B 1 296 ? -23.25 -20.578 -9.406 1 96.44 296 GLU B N 1
ATOM 5626 C CA . GLU B 1 296 ? -23.422 -19.719 -8.25 1 96.44 296 GLU B CA 1
ATOM 5627 C C . GLU B 1 296 ? -22.859 -20.359 -6.988 1 96.44 296 GLU B C 1
ATOM 5629 O O . GLU B 1 296 ? -23.188 -21.516 -6.672 1 96.44 296 GLU B O 1
ATOM 5634 N N . MET B 1 297 ? -21.953 -19.625 -6.391 1 96.38 297 MET B N 1
ATOM 5635 C CA . MET B 1 297 ? -21.297 -20.156 -5.199 1 96.38 297 MET B CA 1
ATOM 5636 C C . MET B 1 297 ? -21.266 -19.109 -4.086 1 96.38 297 MET B C 1
ATOM 5638 O O . MET B 1 297 ? -20.922 -17.953 -4.328 1 96.38 297 MET B O 1
ATOM 5642 N N . ARG B 1 298 ? -21.703 -19.484 -2.869 1 97.38 298 ARG B N 1
ATOM 5643 C CA . ARG B 1 298 ? -21.562 -18.641 -1.688 1 97.38 298 ARG B CA 1
ATOM 5644 C C . ARG B 1 298 ? -20.344 -19.047 -0.861 1 97.38 298 ARG B C 1
ATOM 5646 O O . ARG B 1 298 ? -20.219 -20.219 -0.489 1 97.38 298 ARG B O 1
ATOM 5653 N N . LEU B 1 299 ? -19.5 -18.172 -0.643 1 97.75 299 LEU B N 1
ATOM 5654 C CA . LEU B 1 299 ? -18.297 -18.422 0.141 1 97.75 299 LEU B CA 1
ATOM 5655 C C . LEU B 1 299 ? -18.359 -17.719 1.494 1 97.75 299 LEU B C 1
ATOM 5657 O O . LEU B 1 299 ? -18.578 -16.516 1.562 1 97.75 299 LEU B O 1
ATOM 5661 N N . LYS B 1 300 ? -18.219 -18.516 2.572 1 98.06 300 LYS B N 1
ATOM 5662 C CA . LYS B 1 300 ? -18.016 -17.891 3.875 1 98.06 300 LYS B CA 1
ATOM 5663 C C . LYS B 1 300 ? -16.703 -17.109 3.918 1 98.06 300 LYS B C 1
ATOM 5665 O O . LYS B 1 300 ? -15.719 -17.531 3.299 1 98.06 300 LYS B O 1
ATOM 5670 N N . THR B 1 301 ? -16.703 -15.977 4.598 1 98.38 301 THR B N 1
ATOM 5671 C CA . THR B 1 301 ? -15.508 -15.148 4.664 1 98.38 301 THR B CA 1
ATOM 5672 C C . THR B 1 301 ? -14.914 -15.164 6.07 1 98.38 301 THR B C 1
ATOM 5674 O O . THR B 1 301 ? -15.453 -15.812 6.969 1 98.38 301 THR B O 1
ATOM 5677 N N . LEU B 1 302 ? -13.766 -14.539 6.254 1 98.25 302 LEU B N 1
ATOM 5678 C CA . LEU B 1 302 ? -13.148 -14.406 7.57 1 98.25 302 LEU B CA 1
ATOM 5679 C C . LEU B 1 302 ? -13.906 -13.391 8.422 1 98.25 302 LEU B C 1
ATOM 5681 O O . LEU B 1 302 ? -13.656 -13.273 9.625 1 98.25 302 LEU B O 1
ATOM 5685 N N . TYR B 1 303 ? -14.742 -12.547 7.719 1 97.75 303 TYR B N 1
ATOM 5686 C CA . TYR B 1 303 ? -15.672 -11.734 8.492 1 97.75 303 TYR B CA 1
ATOM 5687 C C . TYR B 1 303 ? -16.859 -12.562 8.969 1 97.75 303 TYR B C 1
ATOM 5689 O O . TYR B 1 303 ? -17.719 -12.945 8.18 1 97.75 303 TYR B O 1
ATOM 5697 N N . GLU B 1 304 ? -16.891 -12.859 10.242 1 92.12 304 GLU B N 1
ATOM 5698 C CA . GLU B 1 304 ? -17.828 -13.805 10.836 1 92.12 304 GLU B CA 1
ATOM 5699 C C . GLU B 1 304 ? -19.25 -13.547 10.352 1 92.12 304 GLU B C 1
ATOM 5701 O O . GLU B 1 304 ? -19.703 -12.406 10.297 1 92.12 304 GLU B O 1
ATOM 5706 N N . ASP B 1 305 ? -19.938 -14.57 9.891 1 89.94 305 ASP B N 1
ATOM 5707 C CA . ASP B 1 305 ? -21.328 -14.656 9.484 1 89.94 305 ASP B CA 1
ATOM 5708 C C . ASP B 1 305 ? -21.562 -13.906 8.172 1 89.94 305 ASP B C 1
ATOM 5710 O O . ASP B 1 305 ? -22.703 -13.57 7.84 1 89.94 305 ASP B O 1
ATOM 5714 N N . LYS B 1 306 ? -20.469 -13.523 7.488 1 97.5 306 LYS B N 1
ATOM 5715 C CA . LYS B 1 306 ? -20.641 -12.867 6.195 1 97.5 306 LYS B CA 1
ATOM 5716 C C . LYS B 1 306 ? -20.188 -13.766 5.051 1 97.5 306 LYS B C 1
ATOM 5718 O O . LYS B 1 306 ? -19.188 -14.477 5.172 1 97.5 306 LYS B O 1
ATOM 5723 N N . THR B 1 307 ? -21 -13.742 3.992 1 98.06 307 THR B N 1
ATOM 5724 C CA . THR B 1 307 ? -20.703 -14.539 2.805 1 98.06 307 THR B CA 1
ATOM 5725 C C . THR B 1 307 ? -20.609 -13.648 1.57 1 98.06 307 THR B C 1
ATOM 5727 O O . THR B 1 307 ? -21.172 -12.547 1.547 1 98.06 307 THR B O 1
ATOM 5730 N N . VAL B 1 308 ? -19.859 -14.047 0.622 1 98.31 308 VAL B N 1
ATOM 5731 C CA . VAL B 1 308 ? -19.797 -13.422 -0.692 1 98.31 308 VAL B CA 1
ATOM 5732 C C . VAL B 1 308 ? -20.375 -14.359 -1.743 1 98.31 308 VAL B C 1
ATOM 5734 O O . VAL B 1 308 ? -20.156 -15.57 -1.697 1 98.31 308 VAL B O 1
ATOM 5737 N N . LEU B 1 309 ? -21.188 -13.805 -2.582 1 98.31 309 LEU B N 1
ATOM 5738 C CA . LEU B 1 309 ? -21.781 -14.555 -3.688 1 98.31 309 LEU B CA 1
ATOM 5739 C C . LEU B 1 309 ? -20.953 -14.383 -4.957 1 98.31 309 LEU B C 1
ATOM 5741 O O . LEU B 1 309 ? -20.672 -13.258 -5.379 1 98.31 309 LEU B O 1
ATOM 5745 N N . VAL B 1 310 ? -20.516 -15.484 -5.551 1 98.5 310 VAL B N 1
ATOM 5746 C CA . VAL B 1 310 ? -19.797 -15.477 -6.816 1 98.5 310 VAL B CA 1
ATOM 5747 C C . VAL B 1 310 ? -20.656 -16.109 -7.906 1 98.5 310 VAL B C 1
ATOM 5749 O O . VAL B 1 310 ? -21.156 -17.219 -7.742 1 98.5 310 VAL B O 1
ATOM 5752 N N . GLU B 1 311 ? -20.797 -15.406 -8.953 1 98 311 GLU B N 1
ATOM 5753 C CA . GLU B 1 311 ? -21.578 -15.891 -10.078 1 98 311 GLU B CA 1
ATOM 5754 C C . GLU B 1 311 ? -20.719 -16.016 -11.336 1 98 311 GLU B C 1
ATOM 5756 O O . GLU B 1 311 ? -19.984 -15.086 -11.68 1 98 311 GLU B O 1
ATOM 5761 N N . ALA B 1 312 ? -20.797 -17.156 -11.945 1 96.31 312 ALA B N 1
ATOM 5762 C CA . ALA B 1 312 ? -20.188 -17.359 -13.258 1 96.31 312 ALA B CA 1
ATOM 5763 C C . ALA B 1 312 ? -21.219 -17.141 -14.367 1 96.31 312 ALA B C 1
ATOM 5765 O O . ALA B 1 312 ? -22.156 -17.938 -14.516 1 96.31 312 ALA B O 1
ATOM 5766 N N . LYS B 1 313 ? -21 -16.078 -15.117 1 94 313 LYS B N 1
ATOM 5767 C CA . LYS B 1 313 ? -21.922 -15.766 -16.203 1 94 313 LYS B CA 1
ATOM 5768 C C . LYS B 1 313 ? -21.266 -15.977 -17.562 1 94 313 LYS B C 1
ATOM 5770 O O . LYS B 1 313 ? -20.141 -15.508 -17.797 1 94 313 LYS B O 1
ATOM 5775 N N . GLU B 1 314 ? -21.953 -16.656 -18.406 1 89.5 314 GLU B N 1
ATOM 5776 C CA . GLU B 1 314 ? -21.438 -16.844 -19.766 1 89.5 314 GLU B CA 1
ATOM 5777 C C . GLU B 1 314 ? -21.469 -15.539 -20.562 1 89.5 314 GLU B C 1
ATOM 5779 O O . GLU B 1 314 ? -22.438 -14.789 -20.484 1 89.5 314 GLU B O 1
ATOM 5784 N N . ARG B 1 315 ? -20.328 -15.266 -21.109 1 83.88 315 ARG B N 1
ATOM 5785 C CA . ARG B 1 315 ? -20.25 -14.07 -21.953 1 83.88 315 ARG B CA 1
ATOM 5786 C C . ARG B 1 315 ? -21.078 -14.242 -23.219 1 83.88 315 ARG B C 1
ATOM 5788 O O . ARG B 1 315 ? -21.203 -15.352 -23.734 1 83.88 315 ARG B O 1
ATOM 5795 N N . ASN B 1 316 ? -21.812 -13.219 -23.656 1 71.12 316 ASN B N 1
ATOM 5796 C CA . ASN B 1 316 ? -22.547 -13.281 -24.922 1 71.12 316 ASN B CA 1
ATOM 5797 C C . ASN B 1 316 ? -21.609 -13.461 -26.109 1 71.12 316 ASN B C 1
ATOM 5799 O O . ASN B 1 316 ? -20.438 -13.117 -26.031 1 71.12 316 ASN B O 1
ATOM 5803 N N . HIS B 1 317 ? -22.047 -14.234 -27.188 1 56.28 317 HIS B N 1
ATOM 5804 C CA . HIS B 1 317 ? -21.266 -14.516 -28.391 1 56.28 317 HIS B CA 1
ATOM 5805 C C . HIS B 1 317 ? -20.609 -13.25 -28.938 1 56.28 317 HIS B C 1
ATOM 5807 O O . HIS B 1 317 ? -19.5 -13.305 -29.453 1 56.28 317 HIS B O 1
ATOM 5813 N N . LYS B 1 318 ? -21.188 -12.125 -28.984 1 50.81 318 LYS B N 1
ATOM 5814 C CA . LYS B 1 318 ? -20.609 -10.922 -29.562 1 50.81 318 LYS B CA 1
ATOM 5815 C C . LYS B 1 318 ? -19.359 -10.492 -28.812 1 50.81 318 LYS B C 1
ATOM 5817 O O . LYS B 1 318 ? -18.422 -9.945 -29.406 1 50.81 318 LYS B O 1
ATOM 5822 N N . ASP B 1 319 ? -19.297 -10.781 -27.625 1 50.88 319 ASP B N 1
ATOM 5823 C CA . ASP B 1 319 ? -18.234 -10.32 -26.75 1 50.88 319 ASP B CA 1
ATOM 5824 C C . ASP B 1 319 ? -17.062 -11.305 -26.734 1 50.88 319 ASP B C 1
ATOM 5826 O O . ASP B 1 319 ? -15.969 -10.984 -26.266 1 50.88 319 ASP B O 1
ATOM 5830 N N . ARG B 1 320 ? -17.266 -12.547 -27.078 1 51.16 320 ARG B N 1
ATOM 5831 C CA . ARG B 1 320 ? -16.281 -13.609 -27.078 1 51.16 320 ARG B CA 1
ATOM 5832 C C . ARG B 1 320 ? -15.18 -13.328 -28.109 1 51.16 320 ARG B C 1
ATOM 5834 O O . ARG B 1 320 ? -14.031 -13.719 -27.922 1 51.16 320 ARG B O 1
ATOM 5841 N N . ASP B 1 321 ? -15.625 -12.781 -29.234 1 43.91 321 ASP B N 1
ATOM 5842 C CA . ASP B 1 321 ? -14.695 -12.586 -30.344 1 43.91 321 ASP B CA 1
ATOM 5843 C C . ASP B 1 321 ? -13.641 -11.539 -30 1 43.91 321 ASP B C 1
ATOM 5845 O O . ASP B 1 321 ? -12.555 -11.531 -30.578 1 43.91 321 ASP B O 1
ATOM 5849 N N . ARG B 1 322 ? -14.016 -10.656 -29.203 1 41.78 322 ARG B N 1
ATOM 5850 C CA . ARG B 1 322 ? -12.984 -9.641 -29.031 1 41.78 322 ARG B CA 1
ATOM 5851 C C . ARG B 1 322 ? -11.734 -10.219 -28.375 1 41.78 322 ARG B C 1
ATOM 5853 O O . ARG B 1 322 ? -10.633 -9.695 -28.547 1 41.78 322 ARG B O 1
ATOM 5860 N N . ASP B 1 323 ? -12.031 -10.992 -27.469 1 41.94 323 ASP B N 1
ATOM 5861 C CA . ASP B 1 323 ? -10.844 -11.492 -26.781 1 41.94 323 ASP B CA 1
ATOM 5862 C C . ASP B 1 323 ? -10.164 -12.594 -27.609 1 41.94 323 ASP B C 1
ATOM 5864 O O . ASP B 1 323 ? -9.148 -13.148 -27.188 1 41.94 323 ASP B O 1
ATOM 5868 N N . SER B 1 324 ? -10.875 -13.016 -28.641 1 38.81 324 SER B N 1
ATOM 5869 C CA . SER B 1 324 ? -10.422 -14.156 -29.438 1 38.81 324 SER B CA 1
ATOM 5870 C C . SER B 1 324 ? -9.281 -13.758 -30.359 1 38.81 324 SER B C 1
ATOM 5872 O O . SER B 1 324 ? -8.898 -14.523 -31.25 1 38.81 324 SER B O 1
ATOM 5874 N N . TYR B 1 325 ? -8.992 -12.445 -30.516 1 34.88 325 TYR B N 1
ATOM 5875 C CA . TYR B 1 325 ? -7.973 -12.344 -31.547 1 34.88 325 TYR B CA 1
ATOM 5876 C C . TYR B 1 325 ? -7.047 -13.555 -31.516 1 34.88 325 TYR B C 1
ATOM 5878 O O . TYR B 1 325 ? -6.766 -14.156 -32.562 1 34.88 325 TYR B O 1
ATOM 5886 N N . SER B 1 326 ? -6.047 -13.477 -30.547 1 38.53 326 SER B N 1
ATOM 5887 C CA . SER B 1 326 ? -4.777 -14.141 -30.812 1 38.53 326 SER B CA 1
ATOM 5888 C C . SER B 1 326 ? -4.902 -15.656 -30.672 1 38.53 326 SER B C 1
ATOM 5890 O O . SER B 1 326 ? -3.91 -16.375 -30.781 1 38.53 326 SER B O 1
ATOM 5892 N N . ASP B 1 327 ? -5.941 -16.109 -29.984 1 39.25 327 ASP B N 1
ATOM 5893 C CA . ASP B 1 327 ? -5.789 -17.562 -29.875 1 39.25 327 ASP B CA 1
ATOM 5894 C C . ASP B 1 327 ? -6.258 -18.266 -31.141 1 39.25 327 ASP B C 1
ATOM 5896 O O . ASP B 1 327 ? -7.457 -18.312 -31.422 1 39.25 327 ASP B O 1
ATOM 5900 N N . SER B 1 328 ? -5.602 -18.078 -32.25 1 37.22 328 SER B N 1
ATOM 5901 C CA . SER B 1 328 ? -5.84 -18.812 -33.5 1 37.22 328 SER B CA 1
ATOM 5902 C C . SER B 1 328 ? -6.195 -20.266 -33.219 1 37.22 328 SER B C 1
ATOM 5904 O O . SER B 1 328 ? -6.25 -21.094 -34.125 1 37.22 328 SER B O 1
ATOM 5906 N N . CYS B 1 329 ? -5.91 -20.781 -32.031 1 34.66 329 CYS B N 1
ATOM 5907 C CA . CYS B 1 329 ? -6.094 -22.234 -32 1 34.66 329 CYS B CA 1
ATOM 5908 C C . CYS B 1 329 ? -7.57 -22.594 -32.094 1 34.66 329 CYS B C 1
ATOM 5910 O O . CYS B 1 329 ? -8.336 -22.344 -31.156 1 34.66 329 CYS B O 1
ATOM 5912 N N . SER B 1 330 ? -8.078 -22.547 -33.344 1 35.69 330 SER B N 1
ATOM 5913 C CA . SER B 1 330 ? -9.352 -23.141 -33.75 1 35.69 330 SER B CA 1
ATOM 5914 C C . SER B 1 330 ? -9.5 -24.547 -33.188 1 35.69 330 SER B C 1
ATOM 5916 O O . SER B 1 330 ? -9.695 -25.516 -33.938 1 35.69 330 SER B O 1
ATOM 5918 N N . GLY B 1 331 ? -8.742 -25.078 -32.156 1 35.84 331 GLY B N 1
ATOM 5919 C CA . GLY B 1 331 ? -9.086 -26.453 -31.828 1 35.84 331 GLY B CA 1
ATOM 5920 C C . GLY B 1 331 ? -10.578 -26.656 -31.609 1 35.84 331 GLY B C 1
ATOM 5921 O O . GLY B 1 331 ? -11.305 -25.703 -31.328 1 35.84 331 GLY B O 1
ATOM 5922 N N . LYS B 1 332 ? -11.141 -27.656 -32.219 1 37.69 332 LYS B N 1
ATOM 5923 C CA . LYS B 1 332 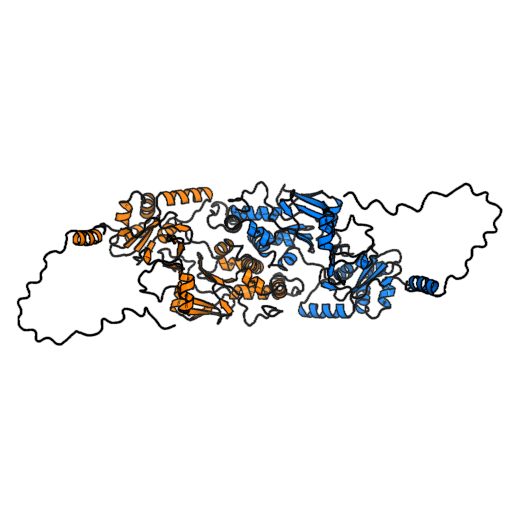? -12.477 -28.219 -32.094 1 37.69 332 LYS B CA 1
ATOM 5924 C C . LYS B 1 332 ? -13.016 -28.062 -30.688 1 37.69 332 LYS B C 1
ATOM 5926 O O . LYS B 1 332 ? -12.297 -28.281 -29.703 1 37.69 332 LYS B O 1
ATOM 5931 N N . ASP B 1 333 ? -14.055 -27.312 -30.438 1 40.03 333 ASP B N 1
ATOM 5932 C CA . ASP B 1 333 ? -14.891 -26.859 -29.328 1 40.03 333 ASP B CA 1
ATOM 5933 C C . ASP B 1 333 ? -15.266 -28.016 -28.406 1 40.03 333 ASP B C 1
ATOM 5935 O O . ASP B 1 333 ? -16.438 -28.375 -28.297 1 40.03 333 ASP B O 1
ATOM 5939 N N . ARG B 1 334 ? -14.586 -29.109 -28.375 1 42.25 334 ARG B N 1
ATOM 5940 C CA . ARG B 1 334 ? -15.328 -30.047 -27.547 1 42.25 334 ARG B CA 1
ATOM 5941 C C . ARG B 1 334 ? -15.828 -29.391 -26.266 1 42.25 334 ARG B C 1
ATOM 5943 O O . ARG B 1 334 ? -17.031 -29.266 -26.062 1 42.25 334 ARG B O 1
ATOM 5950 N N . ASP B 1 335 ? -15 -29.5 -25.062 1 48.84 335 ASP B N 1
ATOM 5951 C CA . ASP B 1 335 ? -15.625 -29.234 -23.766 1 48.84 335 ASP B CA 1
ATOM 5952 C C . ASP B 1 335 ? -15.672 -27.734 -23.469 1 48.84 335 ASP B C 1
ATOM 5954 O O . ASP B 1 335 ? -14.844 -27.219 -22.719 1 48.84 335 ASP B O 1
ATOM 5958 N N . ARG B 1 336 ? -16.359 -26.953 -24.297 1 53.84 336 ARG B N 1
ATOM 5959 C CA . ARG B 1 336 ? -16.641 -25.516 -24.297 1 53.84 336 ARG B CA 1
ATOM 5960 C C . ARG B 1 336 ? -17.094 -25.047 -22.922 1 53.84 336 ARG B C 1
ATOM 5962 O O . ARG B 1 336 ? -16.812 -23.906 -22.531 1 53.84 336 ARG B O 1
ATOM 5969 N N . LYS B 1 337 ? -17.766 -26 -22.328 1 58.19 337 LYS B N 1
ATOM 5970 C CA . LYS B 1 337 ? -18.359 -25.578 -21.062 1 58.19 337 LYS B CA 1
ATOM 5971 C C . LYS B 1 337 ? -17.297 -25.312 -20 1 58.19 337 LYS B C 1
ATOM 5973 O O . LYS B 1 337 ? -17.531 -24.594 -19.031 1 58.19 337 LYS B O 1
ATOM 5978 N N . HIS B 1 338 ? -16.078 -25.766 -20.25 1 71.5 338 HIS B N 1
ATOM 5979 C CA . HIS B 1 338 ? -15.07 -25.594 -19.203 1 71.5 338 HIS B CA 1
ATOM 5980 C C . HIS B 1 338 ? -14.016 -24.578 -19.625 1 71.5 338 HIS B C 1
ATOM 5982 O O . HIS B 1 338 ? -12.984 -24.438 -18.969 1 71.5 338 HIS B O 1
ATOM 5988 N N . ASP B 1 339 ? -14.391 -23.906 -20.656 1 83.31 339 ASP B N 1
ATOM 5989 C CA . ASP B 1 339 ? -13.484 -22.859 -21.125 1 83.31 339 ASP B CA 1
ATOM 5990 C C . ASP B 1 339 ? -13.68 -21.562 -20.344 1 83.31 339 ASP B C 1
ATOM 5992 O O . ASP B 1 339 ? -14.68 -20.859 -20.531 1 83.31 339 ASP B O 1
ATOM 5996 N N . VAL B 1 340 ? -12.719 -21.234 -19.5 1 89.12 340 VAL B N 1
ATOM 5997 C CA . VAL B 1 340 ? -12.82 -20.109 -18.578 1 89.12 340 VAL B CA 1
ATOM 5998 C C . VAL B 1 340 ? -12.977 -18.812 -19.375 1 89.12 340 VAL B C 1
ATOM 6000 O O . VAL B 1 340 ? -13.547 -17.828 -18.875 1 89.12 340 VAL B O 1
ATOM 6003 N N . ARG B 1 341 ? -12.617 -18.812 -20.703 1 87.38 341 ARG B N 1
ATOM 6004 C CA . ARG B 1 341 ? -12.672 -17.625 -21.562 1 87.38 341 ARG B CA 1
ATOM 6005 C C . ARG B 1 341 ? -14.117 -17.234 -21.859 1 87.38 341 ARG B C 1
ATOM 6007 O O . ARG B 1 341 ? -14.391 -16.109 -22.281 1 87.38 341 ARG B O 1
ATOM 6014 N N . ARG B 1 342 ? -15.008 -18.062 -21.594 1 86.94 342 ARG B N 1
ATOM 6015 C CA . ARG B 1 342 ? -16.406 -17.828 -21.938 1 86.94 342 ARG B CA 1
ATOM 6016 C C . ARG B 1 342 ? -17.188 -17.297 -20.734 1 86.94 342 ARG B C 1
ATOM 6018 O O . ARG B 1 342 ? -18.391 -17.062 -20.828 1 86.94 342 ARG B O 1
ATOM 6025 N N . TYR B 1 343 ? -16.5 -17.047 -19.719 1 92 343 TYR B N 1
ATOM 6026 C CA . TYR B 1 343 ? -17.219 -16.688 -18.5 1 92 343 TYR B CA 1
ATOM 6027 C C . TYR B 1 343 ? -16.734 -15.352 -17.938 1 92 343 TYR B C 1
ATOM 6029 O O . TYR B 1 343 ? -15.594 -14.953 -18.203 1 92 343 TYR B O 1
ATOM 6037 N N . MET B 1 344 ? -17.625 -14.656 -17.391 1 95 344 MET B N 1
ATOM 6038 C CA . MET B 1 344 ? -17.328 -13.562 -16.469 1 95 344 MET B CA 1
ATOM 6039 C C . MET B 1 344 ? -17.719 -13.922 -15.047 1 95 344 MET B C 1
ATOM 6041 O O . MET B 1 344 ? -18.719 -14.625 -14.836 1 95 344 MET B O 1
ATOM 6045 N N . PHE B 1 345 ? -16.953 -13.5 -14.148 1 97.25 345 PHE B N 1
ATOM 6046 C CA . PHE B 1 345 ? -17.234 -13.797 -12.75 1 97.25 345 PHE B CA 1
ATOM 6047 C C . PHE B 1 345 ? -17.625 -12.539 -11.992 1 97.25 345 PHE B C 1
ATOM 6049 O O . PHE B 1 345 ? -16.844 -11.578 -11.945 1 97.25 345 PHE B O 1
ATOM 6056 N N . LEU B 1 346 ? -18.797 -12.555 -11.484 1 98.19 346 LEU B N 1
ATOM 6057 C CA . LEU B 1 346 ? -19.344 -11.414 -10.758 1 98.19 346 LEU B CA 1
ATOM 6058 C C . LEU B 1 346 ? -19.438 -11.727 -9.266 1 98.19 346 LEU B C 1
ATOM 6060 O O . LEU B 1 346 ? -19.766 -12.852 -8.875 1 98.19 346 LEU B O 1
ATOM 6064 N N . ILE B 1 347 ? -19.141 -10.758 -8.492 1 98.56 347 ILE B N 1
ATOM 6065 C CA . ILE B 1 347 ? -19.234 -10.891 -7.043 1 98.56 347 ILE B CA 1
ATOM 6066 C C . ILE B 1 347 ? -20.391 -10.07 -6.512 1 98.56 347 ILE B C 1
ATOM 6068 O O . ILE B 1 347 ? -20.562 -8.906 -6.895 1 98.56 347 ILE B O 1
ATOM 6072 N N . ASN B 1 348 ? -21.203 -10.656 -5.578 1 98 348 ASN B N 1
ATOM 6073 C CA . ASN B 1 348 ? -22.328 -10 -4.918 1 98 348 ASN B CA 1
ATOM 6074 C C . ASN B 1 348 ? -23.234 -9.289 -5.922 1 98 348 ASN B C 1
ATOM 6076 O O . ASN B 1 348 ? -23.5 -8.094 -5.781 1 98 348 ASN B O 1
ATOM 6080 N N . LYS B 1 349 ? -23.656 -10.055 -6.934 1 95.62 349 LYS B N 1
ATOM 6081 C CA . LYS B 1 349 ? -24.609 -9.594 -7.934 1 95.62 349 LYS B CA 1
ATOM 6082 C C . LYS B 1 349 ? -24.094 -8.367 -8.672 1 95.62 349 LYS B C 1
ATOM 6084 O O . LYS B 1 349 ? -24.812 -7.363 -8.781 1 95.62 349 LYS B O 1
ATOM 6089 N N . GLY B 1 350 ? -22.797 -8.367 -8.945 1 95.56 350 GLY B N 1
ATOM 6090 C CA . GLY B 1 350 ? -22.234 -7.336 -9.805 1 95.56 350 GLY B CA 1
ATOM 6091 C C . GLY B 1 350 ? -21.578 -6.207 -9.031 1 95.56 350 GLY B C 1
ATOM 6092 O O . GLY B 1 350 ? -21.141 -5.219 -9.617 1 95.56 350 GLY B O 1
ATOM 6093 N N . GLU B 1 351 ? -21.438 -6.312 -7.746 1 97.06 351 GLU B N 1
ATOM 6094 C CA . GLU B 1 351 ? -20.688 -5.328 -6.965 1 97.06 351 GLU B CA 1
ATOM 6095 C C . GLU B 1 351 ? -19.25 -5.223 -7.445 1 97.06 351 GLU B C 1
ATOM 6097 O O . GLU B 1 351 ? -18.672 -4.137 -7.441 1 97.06 351 GLU B O 1
ATOM 6102 N N . ALA B 1 352 ? -18.75 -6.32 -7.809 1 98.38 352 ALA B N 1
ATOM 6103 C CA . ALA B 1 352 ? -17.391 -6.367 -8.375 1 98.38 352 ALA B CA 1
ATOM 6104 C C . ALA B 1 352 ? -17.297 -7.41 -9.477 1 98.38 352 ALA B C 1
ATOM 6106 O O . ALA B 1 352 ? -18.141 -8.297 -9.578 1 98.38 352 ALA B O 1
ATOM 6107 N N . LYS B 1 353 ? -16.359 -7.191 -10.297 1 98.25 353 LYS B N 1
ATOM 6108 C CA . LYS B 1 353 ? -16.016 -8.125 -11.359 1 98.25 353 LYS B CA 1
ATOM 6109 C C . LYS B 1 353 ? -14.57 -8.602 -11.234 1 98.25 353 LYS B C 1
ATOM 6111 O O . LYS B 1 353 ? -13.68 -7.812 -10.914 1 98.25 353 LYS B O 1
ATOM 6116 N N . VAL B 1 354 ? -14.398 -9.891 -11.523 1 98.19 354 VAL B N 1
ATOM 6117 C CA . VAL B 1 354 ? -13.039 -10.43 -11.531 1 98.19 354 VAL B CA 1
ATOM 6118 C C . VAL B 1 354 ? -12.312 -9.977 -12.797 1 98.19 354 VAL B C 1
ATOM 6120 O O . VAL B 1 354 ? -12.805 -10.18 -13.906 1 98.19 354 VAL B O 1
ATOM 6123 N N . GLN B 1 355 ? -11.164 -9.344 -12.57 1 97.25 355 GLN B N 1
ATOM 6124 C CA . GLN B 1 355 ? -10.375 -8.844 -13.695 1 97.25 355 GLN B CA 1
ATOM 6125 C C . GLN B 1 355 ? -9.273 -9.828 -14.07 1 97.25 355 GLN B C 1
ATOM 6127 O O . GLN B 1 355 ? -8.875 -9.906 -15.234 1 97.25 355 GLN B O 1
ATOM 6132 N N . PHE B 1 356 ? -8.734 -10.453 -13.172 1 95.81 356 PHE B N 1
ATOM 6133 C CA . PHE B 1 356 ? -7.738 -11.508 -13.32 1 95.81 356 PHE B CA 1
ATOM 6134 C C . PHE B 1 356 ? -8.008 -12.648 -12.344 1 95.81 356 PHE B C 1
ATOM 6136 O O . PHE B 1 356 ? -8.047 -12.438 -11.133 1 95.81 356 PHE B O 1
ATOM 6143 N N . ALA B 1 357 ? -8.195 -13.797 -12.953 1 96.81 357 ALA B N 1
ATOM 6144 C CA . ALA B 1 357 ? -8.633 -14.922 -12.133 1 96.81 357 ALA B CA 1
ATOM 6145 C C . ALA B 1 357 ? -7.488 -15.898 -11.883 1 96.81 357 ALA B C 1
ATOM 6147 O O . ALA B 1 357 ? -6.535 -15.961 -12.664 1 96.81 357 ALA B O 1
ATOM 6148 N N . ASP B 1 358 ? -7.566 -16.531 -10.758 1 97.69 358 ASP B N 1
ATOM 6149 C CA . ASP B 1 358 ? -6.797 -17.734 -10.469 1 97.69 358 ASP B CA 1
ATOM 6150 C C . ASP B 1 358 ? -5.312 -17.422 -10.312 1 97.69 358 ASP B C 1
ATOM 6152 O O . ASP B 1 358 ? -4.465 -18.031 -10.961 1 97.69 358 ASP B O 1
ATOM 6156 N N . GLY B 1 359 ? -5.004 -16.359 -9.508 1 97.81 359 GLY B N 1
ATOM 6157 C CA . GLY B 1 359 ? -3.666 -16.297 -8.945 1 97.81 359 GLY B CA 1
ATOM 6158 C C . GLY B 1 359 ? -3.375 -17.406 -7.969 1 97.81 359 GLY B C 1
ATOM 6159 O O . GLY B 1 359 ? -4.062 -17.547 -6.953 1 97.81 359 GLY B O 1
ATOM 6160 N N . LEU B 1 360 ? -2.414 -18.188 -8.344 1 98 360 LEU B N 1
ATOM 6161 C CA . LEU B 1 360 ? -2.154 -19.391 -7.551 1 98 360 LEU B CA 1
ATOM 6162 C C . LEU B 1 360 ? -1.28 -19.062 -6.344 1 98 360 LEU B C 1
ATOM 6164 O O . LEU B 1 360 ? -0.34 -18.266 -6.449 1 98 360 LEU B O 1
ATOM 6168 N N . ALA B 1 361 ? -1.652 -19.609 -5.25 1 97.75 361 ALA B N 1
ATOM 6169 C CA . ALA B 1 361 ? -0.867 -19.516 -4.023 1 97.75 361 ALA B CA 1
ATOM 6170 C C . ALA B 1 361 ? -0.76 -20.875 -3.334 1 97.75 361 ALA B C 1
ATOM 6172 O O . ALA B 1 361 ? -1.554 -21.766 -3.604 1 97.75 361 ALA B O 1
ATOM 6173 N N . GLU B 1 362 ? 0.221 -20.984 -2.521 1 96.38 362 GLU B N 1
ATOM 6174 C CA . GLU B 1 362 ? 0.443 -22.219 -1.764 1 96.38 362 GLU B CA 1
ATOM 6175 C C . GLU B 1 362 ? -0.76 -22.547 -0.886 1 96.38 362 GLU B C 1
ATOM 6177 O O . GLU B 1 362 ? -1.079 -23.719 -0.679 1 96.38 362 GLU B O 1
ATOM 6182 N N . ASN B 1 363 ? -1.409 -21.516 -0.419 1 97.88 363 ASN B N 1
ATOM 6183 C CA . ASN B 1 363 ? -2.479 -21.719 0.551 1 97.88 363 ASN B CA 1
ATOM 6184 C C . ASN B 1 363 ? -3.824 -21.234 0.018 1 97.88 363 ASN B C 1
ATOM 6186 O O . ASN B 1 363 ? -4.754 -21 0.791 1 97.88 363 ASN B O 1
ATOM 6190 N N . GLY B 1 364 ? -3.869 -21.047 -1.307 1 98.19 364 GLY B N 1
ATOM 6191 C CA . GLY B 1 364 ? -5.168 -20.625 -1.799 1 98.19 364 GLY B CA 1
ATOM 6192 C C . GLY B 1 364 ? -5.113 -20.031 -3.199 1 98.19 364 GLY B C 1
ATOM 6193 O O . GLY B 1 364 ? -4.234 -20.391 -3.988 1 98.19 364 GLY B O 1
ATOM 6194 N N . ALA B 1 365 ? -6.191 -19.297 -3.525 1 98.44 365 ALA B N 1
ATOM 6195 C CA . ALA B 1 365 ? -6.352 -18.641 -4.82 1 98.44 365 ALA B CA 1
ATOM 6196 C C . ALA B 1 365 ? -6.617 -17.156 -4.656 1 98.44 365 ALA B C 1
ATOM 6198 O O . ALA B 1 365 ? -7.289 -16.734 -3.709 1 98.44 365 ALA B O 1
ATOM 6199 N N . ILE B 1 366 ? -6.07 -16.391 -5.543 1 98.81 366 ILE B N 1
ATOM 6200 C CA . ILE B 1 366 ? -6.246 -14.938 -5.543 1 98.81 366 ILE B CA 1
ATOM 6201 C C . ILE B 1 366 ? -6.969 -14.5 -6.816 1 98.81 366 ILE B C 1
ATOM 6203 O O . ILE B 1 366 ? -6.559 -14.859 -7.922 1 98.81 366 ILE B O 1
ATOM 6207 N N . HIS B 1 367 ? -8.047 -13.836 -6.688 1 98.81 367 HIS B N 1
ATOM 6208 C CA . HIS B 1 367 ? -8.773 -13.219 -7.789 1 98.81 367 HIS B CA 1
ATOM 6209 C C . HIS B 1 367 ? -8.75 -11.695 -7.676 1 98.81 367 HIS B C 1
ATOM 6211 O O . HIS B 1 367 ? -9.195 -11.141 -6.668 1 98.81 367 HIS B O 1
ATOM 6217 N N . MET B 1 368 ? -8.195 -11.031 -8.664 1 98.81 368 MET B N 1
ATOM 6218 C CA . MET B 1 368 ? -8.18 -9.57 -8.68 1 98.81 368 MET B CA 1
ATOM 6219 C C . MET B 1 368 ? -9.547 -9.016 -9.078 1 98.81 368 MET B C 1
ATOM 6221 O O . MET B 1 368 ? -10.117 -9.438 -10.086 1 98.81 368 MET B O 1
ATOM 6225 N N . ILE B 1 369 ? -10.023 -8.078 -8.312 1 98.81 369 ILE B N 1
ATOM 6226 C CA . ILE B 1 369 ? -11.352 -7.555 -8.594 1 98.81 369 ILE B CA 1
ATOM 6227 C C . ILE B 1 369 ? -11.281 -6.043 -8.789 1 98.81 369 ILE B C 1
ATOM 6229 O O . ILE B 1 369 ? -10.305 -5.406 -8.391 1 98.81 369 ILE B O 1
ATOM 6233 N N . ASP B 1 370 ? -12.336 -5.473 -9.398 1 98.44 370 ASP B N 1
ATOM 6234 C CA . ASP B 1 370 ? -12.281 -4.094 -9.867 1 98.44 370 ASP B CA 1
ATOM 6235 C C . ASP B 1 370 ? -13.031 -3.158 -8.922 1 98.44 370 ASP B C 1
ATOM 6237 O O . ASP B 1 370 ? -13.195 -1.972 -9.211 1 98.44 370 ASP B O 1
ATOM 6241 N N . SER B 1 371 ? -13.484 -3.705 -7.84 1 98.31 371 SER B N 1
ATOM 6242 C CA . SER B 1 371 ? -14.203 -2.908 -6.852 1 98.31 371 SER B CA 1
ATOM 6243 C C . SER B 1 371 ? -14.023 -3.477 -5.449 1 98.31 371 SER B C 1
ATOM 6245 O O . SER B 1 371 ? -13.883 -4.691 -5.277 1 98.31 371 SER B O 1
ATOM 6247 N N . VAL B 1 372 ? -14.039 -2.553 -4.496 1 98.75 372 VAL B N 1
ATOM 6248 C CA . VAL B 1 372 ? -13.945 -2.979 -3.102 1 98.75 372 VAL B CA 1
ATOM 6249 C C . VAL B 1 372 ? -15.305 -3.467 -2.617 1 98.75 372 VAL B C 1
ATOM 6251 O O . VAL B 1 372 ? -16.328 -2.803 -2.832 1 98.75 372 VAL B O 1
ATOM 6254 N N . LEU B 1 373 ? -15.312 -4.652 -2.01 1 98.5 373 LEU B N 1
ATOM 6255 C CA . LEU B 1 373 ? -16.531 -5.184 -1.406 1 98.5 373 LEU B CA 1
ATOM 6256 C C . LEU B 1 373 ? -16.75 -4.586 -0.021 1 98.5 373 LEU B C 1
ATOM 6258 O O . LEU B 1 373 ? -15.914 -4.746 0.872 1 98.5 373 LEU B O 1
ATOM 6262 N N . VAL B 1 374 ? -17.875 -3.918 0.137 1 98 374 VAL B N 1
ATOM 6263 C CA . VAL B 1 374 ? -18.203 -3.309 1.424 1 98 374 VAL B CA 1
ATOM 6264 C C . VAL B 1 374 ? -19.375 -4.047 2.062 1 98 374 VAL B C 1
ATOM 6266 O O . VAL B 1 374 ? -20.484 -4.055 1.521 1 98 374 VAL B O 1
ATOM 6269 N N . PRO B 1 375 ? -19.109 -4.719 3.221 1 97.25 375 PRO B N 1
ATOM 6270 C CA . PRO B 1 375 ? -20.219 -5.41 3.887 1 97.25 375 PRO B CA 1
ATOM 6271 C C . PRO B 1 375 ? -21.375 -4.48 4.223 1 97.25 375 PRO B C 1
ATOM 6273 O O . PRO B 1 375 ? -21.172 -3.275 4.402 1 97.25 375 PRO B O 1
ATOM 6276 N N . ASP B 1 376 ? -22.5 -5.035 4.441 1 94.81 376 ASP B N 1
ATOM 6277 C CA . ASP B 1 376 ? -23.719 -4.27 4.625 1 94.81 376 ASP B CA 1
ATOM 6278 C C . ASP B 1 376 ? -23.719 -3.545 5.969 1 94.81 376 ASP B C 1
ATOM 6280 O O . ASP B 1 376 ? -24.438 -2.559 6.148 1 94.81 376 ASP B O 1
ATOM 6284 N N . ASP B 1 377 ? -22.953 -4.016 6.93 1 95.94 377 ASP B N 1
ATOM 6285 C CA . ASP B 1 377 ? -22.953 -3.414 8.258 1 95.94 377 ASP B CA 1
ATOM 6286 C C . ASP B 1 377 ? -21.859 -2.371 8.398 1 95.94 377 ASP B C 1
ATOM 6288 O O . ASP B 1 377 ? -21.625 -1.837 9.484 1 95.94 377 ASP B O 1
ATOM 6292 N N . VAL B 1 378 ? -21.125 -2.156 7.336 1 95.94 378 VAL B N 1
ATOM 6293 C CA . VAL B 1 378 ? -20.141 -1.087 7.312 1 95.94 378 VAL B CA 1
ATOM 6294 C C . VAL B 1 378 ? -20.688 0.106 6.527 1 95.94 378 VAL B C 1
ATOM 6296 O O . VAL B 1 378 ? -21 -0.014 5.344 1 95.94 378 VAL B O 1
ATOM 6299 N N . LYS B 1 379 ? -20.781 1.215 7.215 1 94 379 LYS B N 1
ATOM 6300 C CA . LYS B 1 379 ? -21.25 2.439 6.578 1 94 379 LYS B CA 1
ATOM 6301 C C . LYS B 1 379 ? -20.109 3.412 6.332 1 94 379 LYS B C 1
ATOM 6303 O O . LYS B 1 379 ? -19.5 3.92 7.277 1 94 379 LYS B O 1
ATOM 6308 N N . LEU B 1 380 ? -19.859 3.68 5.082 1 94.88 380 LEU B N 1
ATOM 6309 C CA . LEU B 1 380 ? -18.828 4.648 4.723 1 94.88 380 LEU B CA 1
ATOM 6310 C C . LEU B 1 380 ? -19.359 6.074 4.84 1 94.88 380 LEU B C 1
ATOM 6312 O O . LEU B 1 380 ? -20.547 6.312 4.652 1 94.88 380 LEU B O 1
ATOM 6316 N N . PRO B 1 381 ? -18.469 6.984 5.141 1 90.56 381 PRO B N 1
ATOM 6317 C CA . PRO B 1 381 ? -18.906 8.367 5.32 1 90.56 381 PRO B CA 1
ATOM 6318 C C . PRO B 1 381 ? -19.5 8.969 4.047 1 90.56 381 PRO B C 1
ATOM 6320 O O . PRO B 1 381 ? -20.391 9.828 4.121 1 90.56 381 PRO B O 1
ATOM 6323 N N . HIS B 1 382 ? -19.031 8.594 2.943 1 88 382 HIS B N 1
ATOM 6324 C CA . HIS B 1 382 ? -19.516 9.125 1.675 1 88 382 HIS B CA 1
ATOM 6325 C C . HIS B 1 382 ? -19.844 8 0.7 1 88 382 HIS B C 1
ATOM 6327 O O . HIS B 1 382 ? -19.359 6.875 0.854 1 88 382 HIS B O 1
ATOM 6333 N N . ASP B 1 383 ? -20.781 8.367 -0.252 1 78.88 383 ASP B N 1
ATOM 6334 C CA . ASP B 1 383 ? -21.109 7.387 -1.28 1 78.88 383 ASP B CA 1
ATOM 6335 C C . ASP B 1 383 ? -19.922 7.121 -2.188 1 78.88 383 ASP B C 1
ATOM 6337 O O . ASP B 1 383 ? -19.047 7.984 -2.35 1 78.88 383 ASP B O 1
ATOM 6341 N N . ARG B 1 384 ? -20.078 5.879 -2.637 1 65 384 ARG B N 1
ATOM 6342 C CA . ARG B 1 384 ? -19.062 5.484 -3.609 1 65 384 ARG B CA 1
ATOM 6343 C C . ARG B 1 384 ? -19.172 6.32 -4.883 1 65 384 ARG B C 1
ATOM 6345 O O . ARG B 1 384 ? -20.266 6.742 -5.262 1 65 384 ARG B O 1
ATOM 6352 N N . PHE B 1 385 ? -18.141 6.895 -5.57 1 56.25 385 PHE B N 1
ATOM 6353 C CA . PHE B 1 385 ? -18.141 7.602 -6.848 1 56.25 385 PHE B CA 1
ATOM 6354 C C . PHE B 1 385 ? -18.422 9.086 -6.645 1 56.25 385 PHE B C 1
ATOM 6356 O O . PHE B 1 385 ? -18.531 9.836 -7.613 1 56.25 385 PHE B O 1
ATOM 6363 N N . ASP B 1 386 ? -18.703 9.57 -5.348 1 43 386 ASP B N 1
ATOM 6364 C CA . ASP B 1 386 ? -18.781 11.023 -5.328 1 43 386 ASP B CA 1
ATOM 6365 C C . ASP B 1 386 ? -17.391 11.656 -5.441 1 43 386 ASP B C 1
ATOM 6367 O O . ASP B 1 386 ? -16.422 11.133 -4.891 1 43 386 ASP B O 1
#

Sequence (772 aa):
MHRFAILFALLACLFTSVKTSPLSGALFISNLDEESVELFTNTLKDRQEGSLIDRLRGDKRFSRFVDALSRDRGLRDDLENKDKKATVFAPTNEAFKHMEDDRRRNNDEREMGEILRYHICPDMNIRSDEMHRGMLLRTDLRLKKLNDRHQRIRVFRFRGDVWLNMRARIVEKDMEAENGRIHAIDRILIPPRDAREMLYMMPSEFSTFLSGAERTDMGKHMADEKGLTIFAPSNEAWQRLGFENLRYLFSCVGQDRQHGMERHHECKGVQDLKRIIQYHMGRDLAYTTDMMEKREMRLKTLYEDKTVLVEAKERNHKDRDRDSYSDSCSGKDRDRKHDVRRYMFLINKGEAKVQFADGLAENGAIHMIDSVLVPDDVKLPHDRFDMHRFAILFALLACLFTSVKTSPLSGALFISNLDEESVELFTNTLKDRQEGSLIDRLRGDKRFSRFVDALSRDRGLRDDLENKDKKATVFAPTNEAFKHMEDDRRRNNDEREMGEILRYHICPDMNIRSDEMHRGMLLRTDLRLKKLNDRHQRIRVFRFRGDVWLNMRARIVEKDMEAENGRIHAIDRILIPPRDAREMLYMMPSEFSTFLSGAERTDMGKHMADEKGLTIFAPSNEAWQRLGFENLRYLFSCVGQDRQHGMERHHECKGVQDLKRIIQYHMGRDLAYTTDMMEKREMRLKTLYEDKTVLVEAKERNHKDRDRDSYSDSCSGKDRDRKHDVRRYMFLINKGEAKVQFADGLAENGAIHMIDSVLVPDDVKLPHDRFD

pLDDT: mean 81.14, std 24.97, range [15.97, 98.94]

Solvent-accessible surface area (backbone atoms only — not comparable to full-atom values): 41743 Å² total; per-residue (Å²): 140,82,75,92,85,82,76,96,84,72,101,86,84,82,84,74,86,75,78,81,67,87,74,83,79,77,76,84,76,69,80,76,58,73,66,62,54,48,53,54,49,56,66,61,54,65,62,47,88,40,25,47,50,52,52,40,68,72,34,77,57,24,50,61,49,48,54,56,40,65,75,36,60,70,61,42,51,46,39,52,33,63,86,42,39,23,24,33,53,42,32,30,47,66,7,52,51,53,47,49,54,42,27,73,70,20,46,54,75,73,56,63,67,56,34,54,28,53,34,29,22,61,79,29,70,73,47,66,73,73,63,45,57,66,40,72,42,58,26,58,26,61,29,73,38,31,72,60,34,56,44,69,43,39,31,34,66,58,95,86,36,49,22,42,67,80,69,22,38,58,76,42,73,62,40,58,26,70,16,27,25,35,29,34,20,60,33,67,62,71,76,55,52,30,41,41,44,52,48,30,42,38,43,87,40,27,13,43,50,48,27,51,25,50,74,51,66,42,42,62,52,44,47,66,45,50,13,24,19,32,51,43,30,29,37,66,19,55,52,52,43,31,69,68,39,46,19,39,28,56,13,44,74,94,39,10,45,58,74,78,59,72,88,88,49,63,14,68,33,36,52,48,40,37,46,32,54,25,55,32,29,24,57,51,62,55,47,65,68,54,38,58,73,55,30,58,44,76,37,51,24,66,25,82,96,36,67,45,40,40,35,42,39,73,55,56,76,81,62,49,56,69,75,40,65,77,64,70,71,75,51,80,70,72,74,56,89,72,40,62,76,45,46,44,44,27,32,57,91,59,65,22,40,59,75,43,74,62,39,70,24,43,16,25,28,35,28,33,21,61,29,66,69,73,54,90,89,57,79,67,90,54,65,74,74,111,146,78,82,85,91,78,84,92,85,71,99,81,83,80,89,76,91,77,85,84,71,90,74,84,73,81,76,82,77,69,82,76,57,73,66,61,56,47,54,54,49,54,67,64,55,64,62,46,87,40,27,46,50,51,50,40,67,72,35,76,57,24,50,59,50,50,56,58,40,66,74,36,61,71,58,41,51,46,39,53,34,63,86,41,38,24,23,33,53,41,32,29,48,67,8,51,51,53,46,51,55,43,27,73,71,21,47,54,76,74,57,64,67,56,36,53,28,52,32,28,22,61,79,31,70,71,47,65,70,74,63,45,58,65,39,72,42,58,25,58,27,62,28,73,38,33,73,60,33,57,45,68,42,42,32,34,64,58,96,86,37,49,23,42,65,80,69,22,37,57,76,42,72,64,39,58,26,71,16,25,26,35,30,33,20,60,33,67,64,70,78,55,51,32,39,41,46,50,48,30,39,38,44,87,39,28,12,42,50,48,26,51,26,49,75,52,66,43,42,62,53,44,49,66,43,49,13,24,19,31,52,44,30,29,38,67,18,54,51,49,42,26,67,69,39,45,20,40,28,55,12,44,74,93,39,10,44,60,75,80,61,71,86,88,55,63,14,68,32,37,51,48,39,37,47,33,56,26,56,31,30,22,57,50,63,55,48,64,69,55,38,56,74,55,31,59,43,76,36,50,25,65,24,81,97,37,70,46,39,38,34,44,40,74,56,56,76,83,62,48,56,69,74,39,64,76,63,70,69,74,53,80,70,71,77,55,88,72,41,63,76,45,47,44,45,28,31,58,90,59,65,23,40,58,76,42,74,63,40,69,24,41,16,26,27,34,27,34,21,61,28,66,69,72,54,91,90,58,82,67,89,54,64,74,76,103

Nearest PDB structures (foldseek):
  7asg-assembly1_A  TM=5.474E-01  e=6.929E-19  Homo sapiens
  7as7-assembly1_A  TM=5.416E-01  e=9.875E-18  Homo sapiens
  5yjh-assembly1_A-2  TM=5.385E-01  e=2.128E-17  Homo sapiens
  5nv6-assembly1_A  TM=5.333E-01  e=2.540E-17  Homo sapiens
  5yjg-assembly1_A  TM=5.227E-01  e=1.111E-17  Homo sapiens